Protein AF-0000000077830253 (afdb_homodimer)

Solvent-accessible surface area (backbone atoms only — not comparable to full-atom values): 23205 Å² total; per-residue (Å²): 72,36,28,38,36,60,52,76,59,28,50,54,68,59,52,49,57,60,51,47,71,40,85,58,33,39,70,44,71,63,68,55,67,51,41,52,41,52,95,86,30,36,42,50,48,46,19,74,72,38,35,58,76,27,37,59,54,32,51,53,44,48,49,51,55,37,49,55,59,53,61,50,82,79,90,40,91,35,40,38,28,48,42,51,56,60,48,52,47,64,36,56,50,41,48,35,42,76,70,67,34,33,56,65,64,49,53,48,46,55,46,52,51,50,54,49,44,66,73,75,44,75,69,79,48,43,26,32,39,33,30,51,41,52,42,69,57,18,47,55,43,41,63,70,68,58,50,79,70,55,71,74,64,52,65,66,55,41,42,53,49,39,50,39,48,43,38,33,73,68,66,50,74,78,44,87,68,84,42,56,72,47,80,41,84,35,72,60,55,72,70,58,46,52,51,50,48,63,74,39,43,62,60,60,60,49,55,36,51,48,63,76,72,98,72,34,27,37,35,60,53,75,58,31,50,55,68,59,53,50,56,60,51,46,73,40,84,58,34,40,71,43,73,63,66,57,67,50,41,52,41,52,95,87,31,36,41,50,48,46,18,73,75,38,35,59,76,27,37,58,54,32,50,53,45,49,50,50,55,36,48,53,59,52,61,49,81,77,90,40,93,34,42,38,29,49,43,52,58,61,48,52,47,64,36,56,50,41,49,34,41,74,71,67,34,33,55,66,63,49,53,49,46,54,47,53,51,50,55,49,44,66,72,76,44,76,68,77,48,42,26,33,38,33,30,52,40,52,43,68,56,16,47,55,44,41,64,70,68,58,50,79,69,56,70,76,62,52,65,67,55,42,42,53,50,40,51,37,47,42,37,34,73,69,67,51,76,80,44,88,68,85,42,58,72,48,80,41,84,36,72,61,56,70,70,59,46,54,51,50,49,63,73,41,43,63,61,58,60,49,56,36,51,49,63,75,73,97

Foldseek 3Di:
DEEEDEFAQLCSVVLQVLCVVPVQEAEAEQPQVCCCDPPRHNLLLVCLVQVLVSVLVSLVVSLVSLLVVQQPDDPHPHYYYHHHSVCSLQFRLVLCVVVVRYDVVSNVVSVVVSVCCVVPHPNAHQEYEYAQEDLVLSVVSLVVVCDPSCPSPDSVSRNSSNVSCCVCQPVNPPDHDRYYYHYDHRSDDPVVVSVVCVVCVCVSVVSSPVVVVD/DEEEDEFAQLCSVVLQVLCVVPVLEAEAEQPQVCCCQPPRHNLLLVCLVQVLVSVLVSLVVSLVSLLVVQQPDDPHPHYYYHHHSVCSLQFRLVLCVVVVRYDVVSNVVSVVVSVCCVVPHPNAHQEYEYAQEDLVLSVVSLVVVCDPSCVSPDSVSRNSSNVSCCVCQPVVPPDHDRYYYHYDHRSDDPVVVSVVCVVCVCVSVVSSVVVVVD

Organism: Podarcis muralis (NCBI:txid64176)

pLDDT: mean 94.8, std 9.2, range [32.44, 98.88]

Structure (mmCIF, N/CA/C/O backbone):
data_AF-0000000077830253-model_v1
#
loop_
_entity.id
_entity.type
_entity.pdbx_description
1 polymer 'Thymidine kinase 2, mitochondrial'
#
loop_
_atom_site.group_PDB
_atom_site.id
_atom_site.type_symbol
_atom_site.label_atom_id
_atom_site.label_alt_id
_atom_site.label_comp_id
_atom_site.label_asym_id
_atom_site.label_entity_id
_atom_site.label_seq_id
_atom_site.pdbx_PDB_ins_code
_atom_site.Cartn_x
_atom_site.Cartn_y
_atom_site.Cartn_z
_atom_site.occupancy
_atom_site.B_iso_or_equiv
_atom_site.auth_seq_id
_atom_site.auth_comp_id
_atom_site.auth_asym_id
_atom_site.auth_atom_id
_atom_site.pdbx_PDB_model_num
ATOM 1 N N . LEU A 1 1 ? -16.094 15.266 8.367 1 96.19 1 LEU A N 1
ATOM 2 C CA . LEU A 1 1 ? -14.672 15.141 8.641 1 96.19 1 LEU A CA 1
ATOM 3 C C . LEU A 1 1 ? -13.938 16.438 8.297 1 96.19 1 LEU A C 1
ATOM 5 O O . LEU A 1 1 ? -14.031 16.922 7.168 1 96.19 1 LEU A O 1
ATOM 9 N N . ILE A 1 2 ? -13.266 16.953 9.281 1 97.38 2 ILE A N 1
ATOM 10 C CA . ILE A 1 2 ? -12.43 18.141 9.117 1 97.38 2 ILE A CA 1
ATOM 11 C C . ILE A 1 2 ? -10.953 17.75 9.242 1 97.38 2 ILE A C 1
ATOM 13 O O . ILE A 1 2 ? -10.547 17.172 10.258 1 97.38 2 ILE A O 1
ATOM 17 N N . CYS A 1 3 ? -10.156 18.094 8.25 1 98.25 3 CYS A N 1
ATOM 18 C CA . CYS A 1 3 ? -8.734 17.797 8.328 1 98.25 3 CYS A CA 1
ATOM 19 C C . CYS A 1 3 ? -7.934 19.078 8.578 1 98.25 3 CYS A C 1
ATOM 21 O O . CYS A 1 3 ? -8.094 20.062 7.863 1 98.25 3 CYS A O 1
ATOM 23 N N . ILE A 1 4 ? -7.121 19 9.602 1 98.62 4 ILE A N 1
ATOM 24 C CA . ILE A 1 4 ? -6.223 20.109 9.914 1 98.62 4 ILE A CA 1
ATOM 25 C C . ILE A 1 4 ? -4.898 19.922 9.18 1 98.62 4 ILE A C 1
ATOM 27 O O . ILE A 1 4 ? -4.145 18.984 9.469 1 98.62 4 ILE A O 1
ATOM 31 N N . GLU A 1 5 ? -4.648 20.812 8.266 1 98.75 5 GLU A N 1
ATOM 32 C CA . GLU A 1 5 ? -3.449 20.734 7.434 1 98.75 5 GLU A CA 1
ATOM 33 C C . GLU A 1 5 ? -2.471 21.859 7.781 1 98.75 5 GLU A C 1
ATOM 35 O O . GLU A 1 5 ? -2.877 22.922 8.266 1 98.75 5 GLU A O 1
ATOM 40 N N . GLY A 1 6 ? -1.242 21.609 7.445 1 98.75 6 GLY A N 1
ATOM 41 C CA . GLY A 1 6 ? -0.186 22.578 7.688 1 98.75 6 GLY A CA 1
ATOM 42 C C . GLY A 1 6 ? 1.197 21.953 7.734 1 98.75 6 GLY A C 1
ATOM 43 O O . GLY A 1 6 ? 1.33 20.734 7.828 1 98.75 6 GLY A O 1
ATOM 44 N N . ASN A 1 7 ? 2.197 22.812 7.711 1 98.56 7 ASN A N 1
ATOM 45 C CA . ASN A 1 7 ? 3.598 22.406 7.758 1 98.56 7 ASN A CA 1
ATOM 46 C C . ASN A 1 7 ? 3.934 21.703 9.07 1 98.56 7 ASN A C 1
ATOM 48 O O . ASN A 1 7 ? 3.094 21.625 9.969 1 98.56 7 ASN A O 1
ATOM 52 N N . ILE A 1 8 ? 5.066 21 9.078 1 97.12 8 ILE A N 1
ATOM 53 C CA . ILE A 1 8 ? 5.609 20.453 10.32 1 97.12 8 ILE A CA 1
ATOM 54 C C . ILE A 1 8 ? 5.781 21.578 11.344 1 97.12 8 ILE A C 1
ATOM 56 O O . ILE A 1 8 ? 6.293 22.656 11.023 1 97.12 8 ILE A O 1
ATOM 60 N N . ALA A 1 9 ? 5.277 21.359 12.57 1 96.69 9 ALA A N 1
ATOM 61 C CA . ALA A 1 9 ? 5.375 22.312 13.68 1 96.69 9 ALA A CA 1
ATOM 62 C C . ALA A 1 9 ? 4.531 23.547 13.414 1 96.69 9 ALA A C 1
ATOM 64 O O . ALA A 1 9 ? 4.863 24.641 13.875 1 96.69 9 ALA A O 1
ATOM 65 N N . SER A 1 10 ? 3.439 23.391 12.648 1 97.75 10 SER A N 1
ATOM 66 C CA . SER A 1 10 ? 2.588 24.531 12.344 1 97.75 10 SER A CA 1
ATOM 67 C C . SER A 1 10 ? 1.536 24.75 13.43 1 97.75 10 SER A C 1
ATOM 69 O O . SER A 1 10 ? 0.815 25.75 13.422 1 97.75 10 SER A O 1
ATOM 71 N N . GLY A 1 11 ? 1.385 23.781 14.383 1 96.06 11 GLY A N 1
ATOM 72 C CA . GLY A 1 11 ? 0.441 23.922 15.484 1 96.06 11 GLY A CA 1
ATOM 73 C C . GLY A 1 11 ? -0.815 23.094 15.305 1 96.06 11 GLY A C 1
ATOM 74 O O . GLY A 1 11 ? -1.833 23.359 15.953 1 96.06 11 GLY A O 1
ATOM 75 N N . LYS A 1 12 ? -0.791 22.094 14.43 1 97.69 12 LYS A N 1
ATOM 76 C CA . LYS A 1 12 ? -1.955 21.266 14.133 1 97.69 12 LYS A CA 1
ATOM 77 C C . LYS A 1 12 ? -2.449 20.547 15.391 1 97.69 12 LYS A C 1
ATOM 79 O O . LYS A 1 12 ? -3.646 20.547 15.68 1 97.69 12 LYS A O 1
ATOM 84 N N . THR A 1 13 ? -1.497 19.875 16.141 1 95.31 13 THR A N 1
ATOM 85 C CA . THR A 1 13 ? -1.854 19.141 17.344 1 95.31 13 THR A CA 1
ATOM 86 C C . THR A 1 13 ? -2.486 20.062 18.375 1 95.31 13 THR A C 1
ATOM 88 O O . THR A 1 13 ? -3.451 19.672 19.047 1 95.31 13 THR A O 1
ATOM 91 N N . THR A 1 14 ? -1.955 21.234 18.531 1 95 14 THR A N 1
ATOM 92 C CA . THR A 1 14 ? -2.516 22.234 19.438 1 95 14 THR A CA 1
ATOM 93 C C . THR A 1 14 ? -3.938 22.609 19.031 1 95 14 THR A C 1
ATOM 95 O O . THR A 1 14 ? -4.82 22.734 19.875 1 95 14 THR A O 1
ATOM 98 N N . CYS A 1 15 ? -4.117 22.859 17.734 1 97 15 CYS A N 1
ATOM 99 C CA . CYS A 1 15 ? -5.449 23.141 17.219 1 97 15 CYS A CA 1
ATOM 100 C C . CYS A 1 15 ? -6.418 22.016 17.562 1 97 15 CYS A C 1
ATOM 102 O O . CYS A 1 15 ? -7.512 22.266 18.078 1 97 15 CYS A O 1
ATOM 104 N N . LEU A 1 16 ? -6.039 20.766 17.312 1 97.56 16 LEU A N 1
ATOM 105 C CA . LEU A 1 16 ? -6.871 19.609 17.609 1 97.56 16 LEU A CA 1
ATOM 106 C C . LEU A 1 16 ? -7.184 19.547 19.109 1 97.56 16 LEU A C 1
ATOM 108 O O . LEU A 1 16 ? -8.32 19.25 19.5 1 97.56 16 LEU A O 1
ATOM 112 N N . ASP A 1 17 ? -6.188 19.828 19.953 1 96.06 17 ASP A N 1
ATOM 113 C CA . ASP A 1 17 ? -6.375 19.812 21.406 1 96.06 17 ASP A CA 1
ATOM 114 C C . ASP A 1 17 ? -7.43 20.828 21.828 1 96.06 17 ASP A C 1
ATOM 116 O O . ASP A 1 17 ? -8.219 20.562 22.734 1 96.06 17 ASP A O 1
ATOM 120 N N . TYR A 1 18 ? -7.426 21.953 21.203 1 96.31 18 TYR A N 1
ATOM 121 C CA . TYR A 1 18 ? -8.414 22.969 21.516 1 96.31 18 TYR A CA 1
ATOM 122 C C . TYR A 1 18 ? -9.828 22.469 21.25 1 96.31 18 TYR A C 1
ATOM 124 O O . TYR A 1 18 ? -10.711 22.594 22.094 1 96.31 18 TYR A O 1
ATOM 132 N N . PHE A 1 19 ? -10.055 21.859 20.125 1 95.81 19 PHE A N 1
ATOM 133 C CA . PHE A 1 19 ? -11.398 21.469 19.719 1 95.81 19 PHE A CA 1
ATOM 134 C C . PHE A 1 19 ? -11.82 20.172 20.406 1 95.81 19 PHE A C 1
ATOM 136 O O . PHE A 1 19 ? -13.008 19.875 20.5 1 95.81 19 PHE A O 1
ATOM 143 N N . ALA A 1 20 ? -10.812 19.406 20.875 1 95.56 20 ALA A N 1
ATOM 144 C CA . ALA A 1 20 ? -11.086 18.156 21.578 1 95.56 20 ALA A CA 1
ATOM 145 C C . ALA A 1 20 ? -11.867 18.406 22.859 1 95.56 20 ALA A C 1
ATOM 147 O O . ALA A 1 20 ? -12.469 17.484 23.422 1 95.56 20 ALA A O 1
ATOM 148 N N . LYS A 1 21 ? -11.867 19.641 23.359 1 93.69 21 LYS A N 1
ATOM 149 C CA . LYS A 1 21 ? -12.609 20.016 24.562 1 93.69 21 LYS A CA 1
ATOM 150 C C . LYS A 1 21 ? -14.109 19.938 24.328 1 93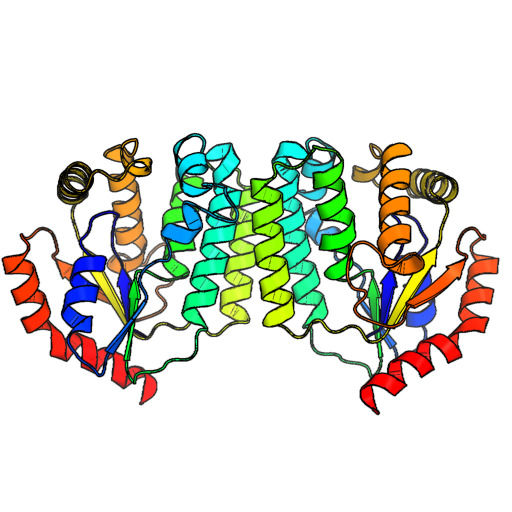.69 21 LYS A C 1
ATOM 152 O O . LYS A 1 21 ? -14.891 19.844 25.281 1 93.69 21 LYS A O 1
ATOM 157 N N . ASN A 1 22 ? -14.5 20.062 23.109 1 90.88 22 ASN A N 1
ATOM 158 C CA . ASN A 1 22 ? -15.898 19.891 22.734 1 90.88 22 ASN A CA 1
ATOM 159 C C . ASN A 1 22 ? -16.266 18.406 22.609 1 90.88 22 ASN A C 1
ATOM 161 O O . ASN A 1 22 ? -15.734 17.703 21.75 1 90.88 22 ASN A O 1
ATOM 165 N N . THR A 1 23 ? -17.156 17.938 23.359 1 89.12 23 THR A N 1
ATOM 166 C CA . THR A 1 23 ? -17.5 16.531 23.5 1 89.12 23 THR A CA 1
ATOM 167 C C . THR A 1 23 ? -18.156 16 22.219 1 89.12 23 THR A C 1
ATOM 169 O O . THR A 1 23 ? -18.266 14.797 22.031 1 89.12 23 THR A O 1
ATOM 172 N N . SER A 1 24 ? -18.578 16.906 21.391 1 91.62 24 SER A N 1
ATOM 173 C CA . SER A 1 24 ? -19.219 16.484 20.141 1 91.62 24 SER A CA 1
ATOM 174 C C . SER A 1 24 ? -18.203 16.312 19.031 1 91.62 24 SER A C 1
ATOM 176 O O . SER A 1 24 ? -18.578 16.031 17.875 1 91.62 24 SER A O 1
ATOM 178 N N . ILE A 1 25 ? -16.953 16.484 19.406 1 95.19 25 ILE A N 1
ATOM 179 C CA . ILE A 1 25 ? -15.891 16.391 18.406 1 95.19 25 ILE A CA 1
ATOM 180 C C . ILE A 1 25 ? -14.906 15.289 18.797 1 95.19 25 ILE A C 1
ATOM 182 O O . ILE A 1 25 ? -14.375 15.281 19.906 1 95.19 25 ILE A O 1
ATOM 186 N N . GLU A 1 26 ? -14.742 14.344 17.938 1 97.12 26 GLU A N 1
ATOM 187 C CA . GLU A 1 26 ? -13.656 13.383 18.109 1 97.12 26 GLU A CA 1
ATOM 188 C C . GLU A 1 26 ? -12.422 13.812 17.328 1 97.12 26 GLU A C 1
ATOM 190 O O . GLU A 1 26 ? -12.531 14.398 16.25 1 97.12 26 GLU A O 1
ATOM 195 N N . VAL A 1 27 ? -11.266 13.531 17.891 1 97.62 27 VAL A N 1
ATOM 196 C CA . VAL A 1 27 ? -10.016 13.961 17.266 1 97.62 27 VAL A CA 1
ATOM 197 C C . VAL A 1 27 ? -9.133 12.742 17 1 97.62 27 VAL A C 1
ATOM 199 O O . VAL A 1 27 ? -9.031 11.844 17.828 1 97.62 27 VAL A O 1
ATOM 202 N N . LEU A 1 28 ? -8.5 12.695 15.836 1 97.75 28 LEU A N 1
ATOM 203 C CA . LEU A 1 28 ? -7.492 11.711 15.477 1 97.75 28 LEU A CA 1
ATOM 204 C C . LEU A 1 28 ? -6.172 12.391 15.117 1 97.75 28 LEU A C 1
ATOM 206 O O . LEU A 1 28 ? -6.066 13.047 14.078 1 97.75 28 LEU A O 1
ATOM 210 N N . THR A 1 29 ? -5.215 12.195 15.953 1 97.06 29 THR A N 1
ATOM 211 C CA . THR A 1 29 ? -3.893 12.719 15.641 1 97.06 29 THR A CA 1
ATOM 212 C C . THR A 1 29 ? -3.164 11.805 14.664 1 97.06 29 THR A C 1
ATOM 214 O O . THR A 1 29 ? -3.516 10.633 14.516 1 97.06 29 THR A O 1
ATOM 217 N N . GLU A 1 30 ? -2.229 12.383 13.977 1 95.81 30 GLU A N 1
ATOM 218 C CA . GLU A 1 30 ? -1.383 11.539 13.133 1 95.81 30 GLU A CA 1
ATOM 219 C C . GLU A 1 30 ? -0.718 10.438 13.945 1 95.81 30 GLU A C 1
ATOM 221 O O . GLU A 1 30 ? -0.227 10.68 15.055 1 95.81 30 GLU A O 1
ATOM 226 N N . PRO A 1 31 ? -0.723 9.266 13.469 1 96.31 31 PRO A N 1
ATOM 227 C CA . PRO A 1 31 ? -0.13 8.156 14.227 1 96.31 31 PRO A CA 1
ATOM 228 C C . PRO A 1 31 ? 1.388 8.086 14.07 1 96.31 31 PRO A C 1
ATOM 230 O O . PRO A 1 31 ? 1.923 7.055 13.664 1 96.31 31 PRO A O 1
ATOM 233 N N . VAL A 1 32 ? 2.117 9.086 14.461 1 95 32 VAL A N 1
ATOM 234 C CA . VAL A 1 32 ? 3.562 9.211 14.305 1 95 32 VAL A CA 1
ATOM 235 C C . VAL A 1 32 ? 4.262 8.102 15.078 1 95 32 VAL A C 1
ATOM 237 O O . VAL A 1 32 ? 5.297 7.586 14.648 1 95 32 VAL A O 1
ATOM 240 N N . SER A 1 33 ? 3.688 7.742 16.203 1 96.19 33 SER A N 1
ATOM 241 C CA . SER A 1 33 ? 4.273 6.672 17.016 1 96.19 33 SER A CA 1
ATOM 242 C C . SER A 1 33 ? 4.406 5.387 16.203 1 96.19 33 SER A C 1
ATOM 244 O O . SER A 1 33 ? 5.371 4.641 16.375 1 96.19 33 SER A O 1
ATOM 246 N N . LYS A 1 34 ? 3.488 5.109 15.312 1 98 34 LYS A N 1
ATOM 247 C CA . LYS A 1 34 ? 3.568 3.934 14.445 1 98 34 LYS A CA 1
ATOM 248 C C . LYS A 1 34 ? 4.73 4.051 13.469 1 98 34 LYS A C 1
ATOM 250 O O . LYS A 1 34 ? 5.379 3.053 13.148 1 98 34 LYS A O 1
ATOM 255 N N . TRP A 1 35 ? 5 5.25 13 1 98.19 35 TRP A N 1
ATOM 256 C CA . TRP A 1 35 ? 6.059 5.48 12.023 1 98.19 35 TRP A CA 1
ATOM 257 C C . TRP A 1 35 ? 7.434 5.395 12.68 1 98.19 35 TRP A C 1
ATOM 259 O O . TRP A 1 35 ? 8.43 5.094 12.023 1 98.19 35 TRP A O 1
ATOM 269 N N . ARG A 1 36 ? 7.434 5.68 13.961 1 97.38 36 ARG A N 1
ATOM 270 C CA . ARG A 1 36 ? 8.688 5.641 14.719 1 97.38 36 ARG A CA 1
ATOM 271 C C . ARG A 1 36 ? 9 4.223 15.18 1 97.38 36 ARG A C 1
ATOM 273 O O . ARG A 1 36 ? 10.148 3.916 15.516 1 97.38 36 ARG A O 1
ATOM 280 N N . ASN A 1 37 ? 7.918 3.459 15.273 1 98.31 37 ASN A N 1
ATOM 281 C CA . ASN A 1 37 ? 8.094 2.082 15.727 1 98.31 37 ASN A CA 1
ATOM 282 C C . ASN A 1 37 ? 7.047 1.155 15.117 1 98.31 37 ASN A C 1
ATOM 284 O O . ASN A 1 37 ? 5.984 0.939 15.711 1 98.31 37 ASN A O 1
ATOM 288 N N . VAL A 1 38 ? 7.355 0.534 14.086 1 98.31 38 VAL A N 1
ATOM 289 C CA . VAL A 1 38 ? 6.527 -0.532 13.523 1 98.31 38 VAL A CA 1
ATOM 290 C C . VAL A 1 38 ? 7.227 -1.877 13.711 1 98.31 38 VAL A C 1
ATOM 292 O O . VAL A 1 38 ? 8.148 -2.213 12.961 1 98.31 38 VAL A O 1
ATOM 295 N N . ARG A 1 39 ? 6.781 -2.609 14.727 1 97.56 39 ARG A N 1
ATOM 296 C CA . ARG A 1 39 ? 7.34 -3.902 15.109 1 97.56 39 ARG A CA 1
ATOM 297 C C . ARG A 1 39 ? 8.844 -3.805 15.328 1 97.56 39 ARG A C 1
ATOM 299 O O . ARG A 1 39 ? 9.609 -4.613 14.805 1 97.56 39 ARG A O 1
ATOM 306 N N . GLY A 1 40 ? 9.234 -2.693 16 1 97.94 40 GLY A N 1
ATOM 307 C CA . GLY A 1 40 ? 10.617 -2.543 16.422 1 97.94 40 GLY A CA 1
ATOM 308 C C . GLY A 1 40 ? 11.445 -1.714 15.445 1 97.94 40 GLY A C 1
ATOM 309 O O . GLY A 1 40 ? 12.625 -1.46 15.695 1 97.94 40 GLY A O 1
ATOM 310 N N . HIS A 1 41 ? 10.844 -1.213 14.352 1 98.44 41 HIS A N 1
ATOM 311 C CA . HIS A 1 41 ? 11.578 -0.453 13.352 1 98.44 41 HIS A CA 1
ATOM 312 C C . HIS A 1 41 ? 11.086 0.988 13.281 1 98.44 41 HIS A C 1
ATOM 314 O O . HIS A 1 41 ? 9.906 1.258 13.516 1 98.44 41 HIS A O 1
ATOM 320 N N . ASN A 1 42 ? 11.984 1.91 12.961 1 98.25 42 ASN A N 1
ATOM 321 C CA . ASN A 1 42 ? 11.688 3.336 12.875 1 98.25 42 ASN A CA 1
ATOM 322 C C . ASN A 1 42 ? 11.82 3.85 11.445 1 98.25 42 ASN A C 1
ATOM 324 O O . ASN A 1 42 ? 12.773 4.555 11.117 1 98.25 42 ASN A O 1
ATOM 328 N N . PRO A 1 43 ? 10.828 3.553 10.609 1 98.44 43 PRO A N 1
ATOM 329 C CA . PRO A 1 43 ? 10.922 3.971 9.211 1 98.44 43 PRO A CA 1
ATOM 330 C C . PRO A 1 43 ? 11.031 5.484 9.055 1 98.44 43 PRO A C 1
ATOM 332 O O . PRO A 1 43 ? 11.625 5.969 8.086 1 98.44 43 PRO A O 1
ATOM 335 N N . LEU A 1 44 ? 10.406 6.238 9.977 1 98.06 44 LEU A N 1
ATOM 336 C CA . LEU A 1 44 ? 10.523 7.691 9.93 1 98.06 44 LEU A CA 1
ATOM 337 C C . LEU A 1 44 ? 11.984 8.125 10.055 1 98.06 44 LEU A C 1
ATOM 339 O O . LEU A 1 44 ? 12.477 8.906 9.242 1 98.06 44 LEU A O 1
ATOM 343 N N . GLY A 1 45 ? 12.641 7.59 11.055 1 97.06 45 GLY A N 1
ATOM 344 C CA . GLY A 1 45 ? 14.055 7.875 11.227 1 97.06 45 GLY A CA 1
ATOM 345 C C . GLY A 1 45 ? 14.891 7.461 10.023 1 97.06 45 GLY A C 1
ATOM 346 O O . GLY A 1 45 ? 15.773 8.203 9.594 1 97.06 45 GLY A O 1
ATOM 347 N N . LEU A 1 46 ? 14.633 6.277 9.469 1 97.75 46 LEU A N 1
ATOM 348 C CA . LEU A 1 46 ? 15.359 5.777 8.305 1 97.75 46 LEU A CA 1
ATOM 349 C C . LEU A 1 46 ? 15.188 6.719 7.117 1 97.75 46 LEU A C 1
ATOM 351 O O . LEU A 1 46 ? 16.156 7.012 6.41 1 97.75 46 LEU A O 1
ATOM 355 N N . MET A 1 47 ? 14.016 7.207 6.938 1 97.62 47 MET A N 1
ATOM 356 C CA . MET A 1 47 ? 13.742 8.102 5.82 1 97.62 47 MET A CA 1
ATOM 357 C C . MET A 1 47 ? 14.555 9.391 5.938 1 97.62 47 MET A C 1
ATOM 359 O O . MET A 1 47 ? 15.164 9.836 4.965 1 97.62 47 MET A O 1
ATOM 363 N N . TYR A 1 48 ? 14.523 9.977 7.129 1 94.44 48 TYR A N 1
ATOM 364 C CA . TYR A 1 48 ? 15.258 11.227 7.293 1 94.44 48 TYR A CA 1
ATOM 365 C C . TYR A 1 48 ? 16.766 11.008 7.121 1 94.44 48 TYR A C 1
ATOM 367 O O . TYR A 1 48 ? 17.484 11.906 6.684 1 94.44 48 TYR A O 1
ATOM 375 N N . GLN A 1 49 ? 17.219 9.82 7.379 1 94.69 49 GLN A N 1
ATOM 376 C CA . GLN A 1 49 ? 18.625 9.484 7.215 1 94.69 49 GLN A CA 1
ATOM 377 C C . GLN A 1 49 ? 18.969 9.234 5.75 1 94.69 49 GLN A C 1
ATOM 379 O O . GLN A 1 49 ? 20.031 9.625 5.281 1 94.69 49 GLN A O 1
ATOM 384 N N . ASP A 1 50 ? 18.125 8.539 5.066 1 96.44 50 ASP A N 1
ATOM 385 C CA . ASP A 1 50 ? 18.297 8.195 3.662 1 96.44 50 ASP A CA 1
ATOM 386 C C . ASP A 1 50 ? 16.969 8.109 2.934 1 96.44 50 ASP A C 1
ATOM 388 O O . ASP A 1 50 ? 16.438 7.016 2.709 1 96.44 50 ASP A O 1
ATOM 392 N N . ALA A 1 51 ? 16.531 9.258 2.482 1 96.5 51 ALA A N 1
ATOM 393 C CA . ALA A 1 51 ? 15.211 9.359 1.861 1 96.5 51 ALA A CA 1
ATOM 394 C C . ALA A 1 51 ? 15.156 8.57 0.554 1 96.5 51 ALA A C 1
ATOM 396 O O . ALA A 1 51 ? 14.125 7.992 0.211 1 96.5 51 ALA A O 1
ATOM 397 N N . SER A 1 52 ? 16.234 8.516 -0.161 1 97 52 SER A N 1
ATOM 398 C CA . SER A 1 52 ? 16.266 7.855 -1.462 1 97 52 SER A CA 1
ATOM 399 C C . SER A 1 52 ? 15.984 6.363 -1.331 1 97 52 SER A C 1
ATOM 401 O O . SER A 1 52 ? 15.328 5.77 -2.189 1 97 52 SER A O 1
ATOM 403 N N . ARG A 1 53 ? 16.484 5.859 -0.259 1 97.69 53 ARG A N 1
ATOM 404 C CA . ARG A 1 53 ? 16.281 4.43 -0.062 1 97.69 53 ARG A CA 1
ATOM 405 C C . ARG A 1 53 ? 14.961 4.156 0.672 1 97.69 53 ARG A C 1
ATOM 407 O O . ARG A 1 53 ? 14.219 3.25 0.304 1 97.69 53 ARG A O 1
ATOM 414 N N . TRP A 1 54 ? 14.633 4.938 1.703 1 98.38 54 TRP A N 1
ATOM 415 C CA . TRP A 1 54 ? 13.609 4.527 2.662 1 98.38 54 TRP A CA 1
ATOM 416 C C . TRP A 1 54 ? 12.328 5.32 2.457 1 98.38 54 TRP A C 1
ATOM 418 O O . TRP A 1 54 ? 11.32 5.066 3.129 1 98.38 54 TRP A O 1
ATOM 428 N N . GLY A 1 55 ? 12.359 6.266 1.5 1 98.62 55 GLY A N 1
ATOM 429 C CA . GLY A 1 55 ? 11.164 7.055 1.237 1 98.62 55 GLY A CA 1
ATOM 430 C C . GLY A 1 55 ? 9.953 6.207 0.903 1 98.62 55 GLY A C 1
ATOM 431 O O . GLY A 1 55 ? 8.867 6.422 1.454 1 98.62 55 GLY A O 1
ATOM 432 N N . ILE A 1 56 ? 10.164 5.227 0.043 1 98.88 56 ILE A N 1
ATOM 433 C CA . ILE A 1 56 ? 9.047 4.391 -0.383 1 98.88 56 ILE A CA 1
ATOM 434 C C . ILE A 1 56 ? 8.547 3.557 0.795 1 98.88 56 ILE A C 1
ATOM 436 O O . ILE A 1 56 ? 7.34 3.348 0.95 1 98.88 56 ILE A 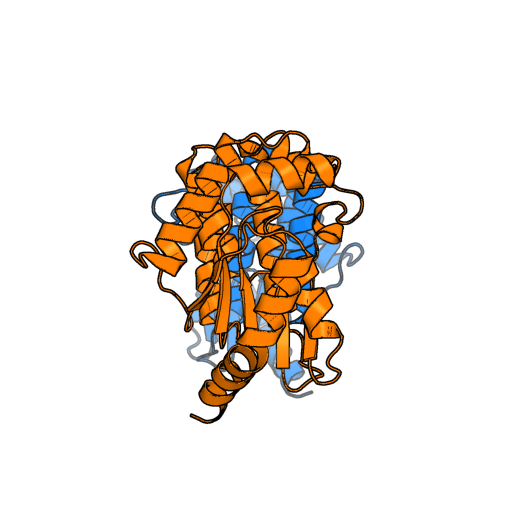O 1
ATOM 440 N N . THR A 1 57 ? 9.43 3.086 1.646 1 98.88 57 THR A N 1
ATOM 441 C CA . THR A 1 57 ? 9.055 2.275 2.801 1 98.88 57 THR A CA 1
ATOM 442 C C . THR A 1 57 ? 8.18 3.076 3.76 1 98.88 57 THR A C 1
ATOM 444 O O . THR A 1 57 ? 7.078 2.641 4.113 1 98.88 57 THR A O 1
ATOM 447 N N . LEU A 1 58 ? 8.633 4.254 4.098 1 98.88 58 LEU A N 1
ATOM 448 C CA . LEU A 1 58 ? 7.871 5.082 5.023 1 98.88 58 LEU A CA 1
ATOM 449 C C . LEU A 1 58 ? 6.555 5.527 4.395 1 98.88 58 LEU A C 1
ATOM 451 O O . LEU A 1 58 ? 5.492 5.402 5.012 1 98.88 58 LEU A O 1
ATOM 455 N N . GLN A 1 59 ? 6.629 6.039 3.162 1 98.88 59 GLN A N 1
ATOM 456 C CA . GLN A 1 59 ? 5.445 6.645 2.561 1 98.88 59 GLN A CA 1
ATOM 457 C C . GLN A 1 59 ? 4.379 5.594 2.273 1 98.88 59 GLN A C 1
ATOM 459 O O . GLN A 1 59 ? 3.182 5.879 2.354 1 98.88 59 GLN A O 1
ATOM 464 N N . THR A 1 60 ? 4.805 4.355 1.958 1 98.88 60 THR A N 1
ATOM 465 C CA . THR A 1 60 ? 3.857 3.248 1.867 1 98.88 60 THR A CA 1
ATOM 466 C C . THR A 1 60 ? 3.145 3.035 3.199 1 98.88 60 THR A C 1
ATOM 468 O O . THR A 1 60 ? 1.919 2.906 3.24 1 98.88 60 THR A O 1
ATOM 471 N N . TYR A 1 61 ? 3.844 3.057 4.27 1 98.88 61 TYR A N 1
ATOM 472 C CA . TYR A 1 61 ? 3.277 2.834 5.598 1 98.88 61 TYR A CA 1
ATOM 473 C C . TYR A 1 61 ? 2.42 4.016 6.027 1 98.88 61 TYR A C 1
ATOM 475 O O . TYR A 1 61 ? 1.373 3.836 6.652 1 98.88 61 TYR A O 1
ATOM 483 N N . VAL A 1 62 ? 2.836 5.227 5.68 1 98.81 62 VAL A N 1
ATOM 484 C CA . VAL A 1 62 ? 2.049 6.422 5.965 1 98.81 62 VAL A CA 1
ATOM 485 C C . VAL A 1 62 ? 0.704 6.34 5.246 1 98.81 62 VAL A C 1
ATOM 487 O O . VAL A 1 62 ? -0.341 6.625 5.836 1 98.81 62 VAL A O 1
ATOM 490 N N . GLN A 1 63 ? 0.784 5.945 4.012 1 98.69 63 GLN A N 1
ATOM 491 C CA . GLN A 1 63 ? -0.449 5.824 3.242 1 98.69 63 GLN A CA 1
ATOM 492 C C . GLN A 1 63 ? -1.404 4.824 3.889 1 98.69 63 GLN A C 1
ATOM 494 O O . GLN A 1 63 ? -2.604 5.09 4.008 1 98.69 63 GLN A O 1
ATOM 499 N N . LEU A 1 64 ? -0.887 3.713 4.363 1 98.81 64 LEU A N 1
ATOM 500 C CA . LEU A 1 64 ? -1.696 2.701 5.031 1 98.81 64 LEU A CA 1
ATOM 501 C C . LEU A 1 64 ? -2.324 3.26 6.305 1 98.81 64 LEU A C 1
ATOM 503 O O . LEU A 1 64 ? -3.529 3.119 6.52 1 98.81 64 LEU A O 1
ATOM 507 N N . THR A 1 65 ? -1.557 3.881 7.152 1 98.75 65 THR A N 1
ATOM 508 C CA . THR A 1 65 ? -2.029 4.309 8.469 1 98.75 65 THR A CA 1
ATOM 509 C C . THR A 1 65 ? -3.008 5.473 8.336 1 98.75 65 THR A C 1
ATOM 511 O O . THR A 1 65 ? -3.953 5.586 9.117 1 98.75 65 THR A O 1
ATOM 514 N N . MET A 1 66 ? -2.779 6.344 7.305 1 98.56 66 MET A N 1
ATOM 515 C CA . MET A 1 66 ? -3.734 7.422 7.07 1 98.56 66 MET A CA 1
ATOM 516 C C . MET A 1 66 ? -5.047 6.875 6.52 1 98.56 66 MET A C 1
ATOM 518 O O . MET A 1 66 ? -6.125 7.352 6.887 1 98.56 66 MET A O 1
ATOM 522 N N . LEU A 1 67 ? -4.953 5.902 5.594 1 98.75 67 LEU A N 1
ATOM 523 C CA . LEU A 1 67 ? -6.156 5.234 5.113 1 98.75 67 LEU A CA 1
ATOM 524 C C . LEU A 1 67 ? -6.945 4.633 6.273 1 98.75 67 LEU A C 1
ATOM 526 O O . LEU A 1 67 ? -8.156 4.824 6.367 1 98.75 67 LEU A O 1
ATOM 530 N N . ASP A 1 68 ? -6.238 3.975 7.133 1 98.06 68 ASP A N 1
ATOM 531 C CA . ASP A 1 68 ? -6.863 3.34 8.289 1 98.06 68 ASP A CA 1
ATOM 532 C C . ASP A 1 68 ? -7.586 4.367 9.156 1 98.06 68 ASP A C 1
ATOM 534 O O . ASP A 1 68 ? -8.68 4.098 9.664 1 98.06 68 ASP A O 1
ATOM 538 N N . GLN A 1 69 ? -7.043 5.543 9.352 1 97.75 69 GLN A N 1
ATOM 539 C CA . GLN A 1 69 ? -7.676 6.617 10.109 1 97.75 69 GLN A CA 1
ATOM 540 C C . GLN A 1 69 ? -8.953 7.102 9.422 1 97.75 69 GLN A C 1
ATOM 542 O O . GLN A 1 69 ? -9.969 7.32 10.078 1 97.75 69 GLN A O 1
ATOM 547 N N . HIS A 1 70 ? -8.875 7.223 8.156 1 98 70 HIS A N 1
ATOM 548 C CA . HIS A 1 70 ? -9.992 7.758 7.395 1 98 70 HIS A CA 1
ATOM 549 C C . HIS A 1 70 ? -11.211 6.84 7.488 1 98 70 HIS A C 1
ATOM 551 O O . HIS A 1 70 ? -12.352 7.312 7.488 1 98 70 HIS A O 1
ATOM 557 N N . ILE A 1 71 ? -10.977 5.562 7.551 1 96.94 71 ILE A N 1
ATOM 558 C CA . ILE A 1 71 ? -12.109 4.664 7.367 1 96.94 71 ILE A CA 1
ATOM 559 C C . ILE A 1 71 ? -12.602 4.176 8.727 1 96.94 71 ILE A C 1
ATOM 561 O O . ILE A 1 71 ? -13.57 3.412 8.805 1 96.94 71 ILE A O 1
ATOM 565 N N . LYS A 1 72 ? -11.945 4.602 9.82 1 95.88 72 LYS A N 1
ATOM 566 C CA . LYS A 1 72 ? -12.461 4.289 11.148 1 95.88 72 LYS A CA 1
ATOM 567 C C . LYS A 1 72 ? -13.906 4.758 11.297 1 95.88 72 LYS A C 1
ATOM 569 O O . LYS A 1 72 ? -14.266 5.84 10.828 1 95.88 72 LYS A O 1
ATOM 574 N N . PRO A 1 73 ? -14.719 3.934 11.914 1 95.44 73 PRO A N 1
ATOM 575 C CA . PRO A 1 73 ? -16.078 4.418 12.188 1 95.44 73 PRO A CA 1
ATOM 576 C C . PRO A 1 73 ? -16.078 5.66 13.078 1 95.44 73 PRO A C 1
ATOM 578 O O . PRO A 1 73 ? -15.305 5.746 14.031 1 95.44 73 PRO A O 1
ATOM 581 N N . MET A 1 74 ? -16.891 6.594 12.727 1 94.12 74 MET A N 1
ATOM 582 C CA . MET A 1 74 ? -17 7.805 13.531 1 94.12 74 MET A CA 1
ATOM 583 C C . MET A 1 74 ? -17.812 7.547 14.797 1 94.12 74 MET A C 1
ATOM 585 O O . MET A 1 74 ? -18.844 6.867 14.75 1 94.12 74 MET A O 1
ATOM 589 N N . ILE A 1 75 ? -17.328 8.078 15.875 1 94.38 75 ILE A N 1
ATOM 590 C CA . ILE A 1 75 ? -18.016 7.867 17.141 1 94.38 75 ILE A CA 1
ATOM 591 C C . ILE A 1 75 ? -18.656 9.18 17.594 1 94.38 75 ILE A C 1
ATOM 593 O O . ILE A 1 75 ? -19.328 9.219 18.625 1 94.38 75 ILE A O 1
ATOM 597 N N . SER A 1 76 ? -18.422 10.305 16.953 1 93.94 76 SER A N 1
ATOM 598 C CA . SER A 1 76 ? -19 11.625 17.188 1 93.94 76 SER A CA 1
ATOM 599 C C . SER A 1 76 ? -19.516 12.234 15.891 1 93.94 76 SER A C 1
ATOM 601 O O . SER A 1 76 ? -19.141 11.797 14.797 1 93.94 76 SER A O 1
ATOM 603 N N . PRO A 1 77 ? -20.422 13.188 16.016 1 91.81 77 PRO A N 1
ATOM 604 C CA . PRO A 1 77 ? -20.969 13.805 14.805 1 91.81 77 PRO A CA 1
ATOM 605 C C . PRO A 1 77 ? -19.891 14.484 13.953 1 91.81 77 PRO A C 1
ATOM 607 O O . PRO A 1 77 ? -20.031 14.562 12.727 1 91.81 77 PRO A O 1
ATOM 610 N N . ILE A 1 78 ? -18.875 15 14.641 1 94.75 78 ILE A N 1
ATOM 611 C CA . ILE A 1 78 ? -17.781 15.664 13.93 1 94.75 78 ILE A CA 1
ATOM 612 C C . ILE A 1 78 ? -16.469 14.984 14.273 1 94.75 78 ILE A C 1
ATOM 614 O O . ILE A 1 78 ? -16.203 14.664 15.438 1 94.75 78 ILE A O 1
ATOM 618 N N . ARG A 1 79 ? -15.734 14.758 13.266 1 96.88 79 ARG A N 1
ATOM 619 C CA . ARG A 1 79 ? -14.367 14.273 13.43 1 96.88 79 ARG A CA 1
ATOM 620 C C . ARG A 1 79 ? -13.352 15.273 12.875 1 96.88 79 ARG A C 1
ATOM 622 O O . ARG A 1 79 ? -13.539 15.805 11.781 1 96.88 79 ARG A O 1
ATOM 629 N N . MET A 1 80 ? -12.336 15.516 13.68 1 97.88 80 MET A N 1
ATOM 630 C CA . MET A 1 80 ? -11.18 16.281 13.227 1 97.88 80 MET A CA 1
ATOM 631 C C . MET A 1 80 ? -9.93 15.406 13.188 1 97.88 80 MET A C 1
ATOM 633 O O . MET A 1 80 ? -9.648 14.68 14.141 1 97.88 80 MET A O 1
ATOM 637 N N . MET A 1 81 ? -9.227 15.477 12.07 1 98.31 81 MET A N 1
ATOM 638 C CA . MET A 1 81 ? -8.047 14.648 11.875 1 98.31 81 MET A CA 1
ATOM 639 C C . MET A 1 81 ? -6.824 15.508 11.562 1 98.31 81 MET A C 1
ATOM 641 O O . MET A 1 81 ? -6.922 16.484 10.828 1 98.31 81 MET A O 1
ATOM 645 N N . GLU A 1 82 ? -5.723 15.078 12.188 1 98.5 82 GLU A N 1
ATOM 646 C CA . GLU A 1 82 ? -4.457 15.695 11.812 1 98.5 82 GLU A CA 1
ATOM 647 C C . GLU A 1 82 ? -3.99 15.211 10.438 1 98.5 82 GLU A C 1
ATOM 649 O O . GLU A 1 82 ? -3.613 14.047 10.281 1 98.5 82 GLU A O 1
ATOM 654 N N . ARG A 1 83 ? -3.982 16.062 9.508 1 98.38 83 ARG A N 1
ATOM 655 C CA . ARG A 1 83 ? -3.664 15.773 8.117 1 98.38 83 ARG A CA 1
ATOM 656 C C . ARG A 1 83 ? -4.578 14.695 7.555 1 98.38 83 ARG A C 1
ATOM 658 O O . ARG A 1 83 ? -5.547 14.289 8.203 1 98.38 83 ARG A O 1
ATOM 665 N N . SER A 1 84 ? -4.441 14.445 6.289 1 98.19 84 SER A N 1
ATOM 666 C CA . SER A 1 84 ? -5.227 13.461 5.547 1 98.19 84 SER A CA 1
ATOM 667 C C . SER A 1 84 ? -4.344 12.648 4.609 1 98.19 84 SER A C 1
ATOM 669 O O . SER A 1 84 ? -3.145 12.906 4.492 1 98.19 84 SER A O 1
ATOM 671 N N . ILE A 1 85 ? -4.945 11.672 3.992 1 98.38 85 ILE A N 1
ATOM 672 C CA . ILE A 1 85 ? -4.227 10.867 3.01 1 98.38 85 ILE A CA 1
ATOM 673 C C . ILE A 1 85 ? -3.82 11.734 1.824 1 98.38 85 ILE A C 1
ATOM 675 O O . ILE A 1 85 ? -2.885 11.398 1.093 1 98.38 85 ILE A O 1
ATOM 679 N N . HIS A 1 86 ? -4.453 12.898 1.593 1 98.31 86 HIS A N 1
ATOM 680 C CA . HIS A 1 86 ? -4.152 13.789 0.48 1 98.31 86 HIS A CA 1
ATOM 681 C C . HIS A 1 86 ? -2.805 14.477 0.673 1 98.31 86 HIS A C 1
ATOM 683 O O . HIS A 1 86 ? -1.987 14.516 -0.249 1 98.31 86 HIS A O 1
ATOM 689 N N . SER A 1 87 ? -2.572 14.961 1.854 1 98.31 87 SER A N 1
ATOM 690 C CA . SER A 1 87 ? -1.285 15.609 2.072 1 98.31 87 SER A CA 1
ATOM 691 C C . SER A 1 87 ? -0.148 14.594 2.096 1 98.31 87 SER A C 1
ATOM 693 O O . SER A 1 87 ? 0.975 14.898 1.689 1 98.31 87 SER A O 1
ATOM 695 N N . ALA A 1 88 ? -0.455 13.344 2.537 1 98.38 88 ALA A N 1
ATOM 696 C CA . ALA A 1 88 ? 0.56 12.297 2.432 1 98.38 88 ALA A CA 1
ATOM 697 C C . ALA A 1 88 ? 1.074 12.18 1 1 98.38 88 ALA A C 1
ATOM 699 O O . ALA A 1 88 ? 2.279 12.047 0.775 1 98.38 88 ALA A O 1
ATOM 700 N N . LYS A 1 89 ? 0.199 12.305 0.069 1 98.69 89 LYS A N 1
ATOM 701 C CA . LYS A 1 89 ? 0.569 12.18 -1.338 1 98.69 89 LYS A CA 1
ATOM 702 C C . LYS A 1 89 ? 1.021 13.523 -1.907 1 98.69 89 LYS A C 1
ATOM 704 O O . LYS A 1 89 ? 2.127 13.633 -2.441 1 98.69 89 LYS A O 1
ATOM 709 N N . TYR A 1 90 ? 0.251 14.578 -1.739 1 98.5 90 TYR A N 1
ATOM 710 C CA . TYR A 1 90 ? 0.424 15.836 -2.467 1 98.5 90 TYR A CA 1
ATOM 711 C C . TYR A 1 90 ? 1.533 16.672 -1.847 1 98.5 90 TYR A C 1
ATOM 713 O O . TYR A 1 90 ? 2.039 17.609 -2.477 1 98.5 90 TYR A O 1
ATOM 721 N N . ILE A 1 91 ? 1.87 16.359 -0.64 1 98.62 91 ILE A N 1
ATOM 722 C CA . ILE A 1 91 ? 2.91 17.125 0.029 1 98.62 91 ILE A CA 1
ATOM 723 C C . ILE A 1 91 ? 4.16 16.266 0.201 1 98.62 91 ILE A C 1
ATOM 725 O O . ILE A 1 91 ? 5.184 16.516 -0.442 1 98.62 91 ILE A O 1
ATOM 729 N N . PHE A 1 92 ? 4.07 15.188 0.908 1 98.75 92 PHE A N 1
ATOM 730 C CA . PHE A 1 92 ? 5.262 14.492 1.385 1 98.75 92 PHE A CA 1
ATOM 731 C C . PHE A 1 92 ? 5.836 13.594 0.297 1 98.75 92 PHE A C 1
ATOM 733 O O . PHE A 1 92 ? 7.043 13.602 0.052 1 98.75 92 PHE A O 1
ATOM 740 N N . VAL A 1 93 ? 5.016 12.812 -0.372 1 98.81 93 VAL A N 1
ATOM 741 C CA . VAL A 1 93 ? 5.496 12.023 -1.501 1 98.81 93 VAL A CA 1
ATOM 742 C C . VAL A 1 93 ? 5.98 12.953 -2.611 1 98.81 93 VAL A C 1
ATOM 744 O O . VAL A 1 93 ? 7.055 12.742 -3.184 1 98.81 93 VAL A O 1
ATOM 747 N N . GLU A 1 94 ? 5.184 14.008 -2.852 1 98.62 94 GLU A N 1
ATOM 748 C CA . GLU A 1 94 ? 5.539 14.961 -3.9 1 98.62 94 GLU A CA 1
ATOM 749 C C . GLU A 1 94 ? 6.871 15.648 -3.6 1 98.62 94 GLU A C 1
ATOM 751 O O . GLU A 1 94 ? 7.695 15.836 -4.496 1 98.62 94 GLU A O 1
ATOM 756 N N . ASN A 1 95 ? 7.07 15.992 -2.398 1 98.56 95 ASN A N 1
ATOM 757 C CA . ASN A 1 95 ? 8.32 16.641 -2.02 1 98.56 95 ASN A CA 1
ATOM 758 C C . ASN A 1 95 ? 9.523 15.727 -2.254 1 98.56 95 ASN A C 1
ATOM 760 O O . ASN A 1 95 ? 10.57 16.172 -2.725 1 98.56 95 ASN A O 1
ATOM 764 N N . LEU A 1 96 ? 9.391 14.461 -1.871 1 98.62 96 LEU A N 1
ATOM 765 C CA . LEU A 1 96 ? 10.461 13.492 -2.109 1 98.62 96 LEU A CA 1
ATOM 766 C C . LEU A 1 96 ? 10.781 13.398 -3.596 1 98.62 96 LEU A C 1
ATOM 768 O O . LEU A 1 96 ? 11.953 13.383 -3.982 1 98.62 96 LEU A O 1
ATOM 772 N N . TYR A 1 97 ? 9.758 13.398 -4.402 1 98.62 97 TYR A N 1
ATOM 773 C CA . TYR A 1 97 ? 9.938 13.25 -5.84 1 98.62 97 TYR A CA 1
ATOM 774 C C . TYR A 1 97 ? 10.562 14.492 -6.449 1 98.62 97 TYR A C 1
ATOM 776 O O . TYR A 1 97 ? 11.57 14.414 -7.152 1 98.62 97 TYR A O 1
ATOM 784 N N . ARG A 1 98 ? 10.062 15.641 -6.125 1 97.5 98 ARG A N 1
ATOM 785 C CA . ARG A 1 98 ? 10.508 16.906 -6.711 1 97.5 98 ARG A CA 1
ATOM 786 C C . ARG A 1 98 ? 11.93 17.234 -6.27 1 97.5 98 ARG A C 1
ATOM 788 O O . ARG A 1 98 ? 12.672 17.891 -7.004 1 97.5 98 ARG A O 1
ATOM 795 N N . SER A 1 99 ? 12.289 16.812 -5.129 1 97.19 99 SER A N 1
ATOM 796 C CA . SER A 1 99 ? 13.625 17.094 -4.609 1 97.19 99 SER A CA 1
ATOM 797 C C . SER A 1 99 ? 14.656 16.125 -5.16 1 97.19 99 SER A C 1
ATOM 799 O O . SER A 1 99 ? 15.836 16.203 -4.824 1 97.19 99 SER A O 1
ATOM 801 N N . GLY A 1 100 ? 14.195 15.102 -5.914 1 97.44 100 GLY A N 1
ATOM 802 C CA . GLY A 1 100 ? 15.102 14.133 -6.516 1 97.44 100 GLY A CA 1
ATOM 803 C C . GLY A 1 100 ? 15.492 13.008 -5.574 1 97.44 100 GLY A C 1
ATOM 804 O O . GLY A 1 100 ? 16.391 12.219 -5.875 1 97.44 100 GLY A O 1
ATOM 805 N N . ARG A 1 101 ? 14.805 12.938 -4.484 1 97.62 101 ARG A N 1
ATOM 806 C CA . ARG A 1 101 ? 15.18 11.969 -3.461 1 97.62 101 ARG A CA 1
ATOM 807 C C . ARG A 1 101 ? 14.328 10.703 -3.566 1 97.62 101 ARG A C 1
ATOM 809 O O . ARG A 1 101 ? 14.477 9.789 -2.758 1 97.62 101 ARG A O 1
ATOM 816 N N . MET A 1 102 ? 13.461 10.648 -4.492 1 98.56 102 MET A N 1
ATOM 817 C CA . MET A 1 102 ? 12.648 9.461 -4.738 1 98.56 102 MET A CA 1
ATOM 818 C C . MET A 1 102 ? 12.703 9.055 -6.211 1 98.56 102 MET A C 1
ATOM 820 O O . MET A 1 102 ? 12.336 9.844 -7.086 1 98.56 102 MET A O 1
ATOM 824 N N . PRO A 1 103 ? 13.172 7.855 -6.422 1 98.31 103 PRO A N 1
ATOM 825 C CA . PRO A 1 103 ? 13.117 7.371 -7.801 1 98.31 103 PRO A CA 1
ATOM 826 C C . PRO A 1 103 ? 11.711 7.43 -8.398 1 98.31 103 PRO A C 1
ATOM 828 O O . PRO A 1 103 ? 10.734 7.176 -7.691 1 98.31 103 PRO A O 1
ATOM 831 N N . GLU A 1 104 ? 11.609 7.715 -9.648 1 98.5 104 GLU A N 1
ATOM 832 C CA . GLU A 1 104 ? 10.328 7.922 -10.305 1 98.5 104 GLU A CA 1
ATOM 833 C C . GLU A 1 104 ? 9.438 6.684 -10.18 1 98.5 104 GLU A C 1
ATOM 835 O O . GLU A 1 104 ? 8.227 6.801 -10.016 1 98.5 104 GLU A O 1
ATOM 840 N N . VAL A 1 105 ? 10.008 5.48 -10.266 1 98.75 105 VAL A N 1
ATOM 841 C CA . VAL A 1 105 ? 9.219 4.254 -10.203 1 98.75 105 VAL A CA 1
ATOM 842 C C . VAL A 1 105 ? 8.539 4.148 -8.836 1 98.75 105 VAL A C 1
ATOM 844 O O . VAL A 1 105 ? 7.395 3.697 -8.742 1 98.75 105 VAL A O 1
ATOM 847 N N . ASP A 1 106 ? 9.227 4.551 -7.723 1 98.88 106 ASP A N 1
ATOM 848 C CA . ASP A 1 106 ? 8.625 4.578 -6.391 1 98.88 106 ASP A CA 1
ATOM 849 C C . ASP A 1 106 ? 7.441 5.547 -6.344 1 98.88 106 ASP A C 1
ATOM 851 O O . ASP A 1 106 ? 6.383 5.219 -5.809 1 98.88 106 ASP A O 1
ATOM 855 N N . TYR A 1 107 ? 7.691 6.711 -6.945 1 98.88 107 TYR A N 1
ATOM 856 C CA . TYR A 1 107 ? 6.664 7.746 -7.004 1 98.88 107 TYR A CA 1
ATOM 857 C C . TYR A 1 107 ? 5.422 7.242 -7.727 1 98.88 107 TYR A C 1
ATOM 859 O O . TYR A 1 107 ? 4.297 7.453 -7.266 1 98.88 107 TYR A O 1
ATOM 867 N N . VAL A 1 108 ? 5.633 6.574 -8.797 1 98.81 108 VAL A N 1
ATOM 868 C CA . VAL A 1 108 ? 4.551 6.078 -9.633 1 98.81 108 VAL A CA 1
ATOM 869 C C . VAL A 1 108 ? 3.764 5.004 -8.891 1 98.81 108 VAL A C 1
ATOM 871 O O . VAL A 1 108 ? 2.531 5.016 -8.891 1 98.81 108 VAL A O 1
ATOM 874 N N . VAL A 1 109 ? 4.43 4.098 -8.219 1 98.88 109 VAL A N 1
ATOM 875 C CA . VAL A 1 109 ? 3.775 3.012 -7.496 1 98.88 109 VAL A CA 1
ATOM 876 C C . VAL A 1 109 ? 2.943 3.582 -6.348 1 98.88 109 VAL A C 1
ATOM 878 O O . VAL A 1 109 ? 1.797 3.178 -6.145 1 98.88 109 VAL A O 1
ATOM 881 N N . LEU A 1 110 ? 3.521 4.559 -5.629 1 98.88 110 LEU A N 1
ATOM 882 C CA . LEU A 1 110 ? 2.773 5.215 -4.559 1 98.88 110 LEU A CA 1
ATOM 883 C C . LEU A 1 110 ? 1.558 5.945 -5.113 1 98.88 110 LEU A C 1
ATOM 885 O O . LEU A 1 110 ? 0.5 5.973 -4.48 1 98.88 110 LEU A O 1
ATOM 889 N N . THR A 1 111 ? 1.693 6.477 -6.285 1 98.81 111 THR A N 1
ATOM 890 C CA . THR A 1 111 ? 0.595 7.184 -6.934 1 98.81 111 THR A CA 1
ATOM 891 C C . THR A 1 111 ? -0.509 6.211 -7.34 1 98.81 111 THR A C 1
ATOM 893 O O . THR A 1 111 ? -1.694 6.504 -7.172 1 98.81 111 THR A O 1
ATOM 896 N N . GLU A 1 112 ? -0.105 5.043 -7.855 1 98.81 112 GLU A N 1
ATOM 897 C CA . GLU A 1 112 ? -1.083 4.012 -8.195 1 98.81 112 GLU A CA 1
ATOM 898 C C . GLU A 1 112 ? -1.905 3.607 -6.977 1 98.81 112 GLU A C 1
ATOM 900 O O . GLU A 1 112 ? -3.127 3.475 -7.062 1 98.81 112 GLU A O 1
ATOM 905 N N . TRP A 1 113 ? -1.266 3.451 -5.887 1 98.81 113 TRP A N 1
ATOM 906 C CA . TRP A 1 113 ? -1.958 3.111 -4.648 1 98.81 113 TRP A CA 1
ATOM 907 C C . TRP A 1 113 ? -2.906 4.23 -4.23 1 98.81 113 TRP A C 1
ATOM 909 O O . TRP A 1 113 ? -4.062 3.977 -3.891 1 98.81 113 TRP A O 1
ATOM 919 N N . PHE A 1 114 ? -2.424 5.414 -4.27 1 98.81 114 PHE A N 1
ATOM 920 C CA . PHE A 1 114 ? -3.23 6.559 -3.863 1 98.81 114 PHE A CA 1
ATOM 921 C C . PHE A 1 114 ? -4.488 6.664 -4.715 1 98.81 114 PHE A C 1
ATOM 923 O O . PHE A 1 114 ? -5.594 6.82 -4.188 1 98.81 114 PHE A O 1
ATOM 930 N N . GLU A 1 115 ? -4.336 6.566 -6.027 1 98.44 115 GLU A N 1
ATOM 931 C CA . GLU A 1 115 ? -5.473 6.648 -6.938 1 98.44 115 GLU A CA 1
ATOM 932 C C . GLU A 1 115 ? -6.465 5.516 -6.688 1 98.44 115 GLU A C 1
ATOM 934 O O . GLU A 1 115 ? -7.68 5.723 -6.746 1 98.44 115 GLU A O 1
ATOM 939 N N . TRP A 1 116 ? -5.961 4.363 -6.434 1 98.56 116 TRP A N 1
ATOM 940 C CA . TRP A 1 116 ? -6.832 3.236 -6.109 1 98.56 116 TRP A CA 1
ATOM 941 C C . TRP A 1 116 ? -7.641 3.518 -4.848 1 98.56 116 TRP A C 1
ATOM 943 O O . TRP A 1 116 ? -8.844 3.244 -4.797 1 98.56 116 TRP A O 1
ATOM 953 N N . ILE A 1 117 ? -6.996 4.062 -3.801 1 98.56 117 ILE A N 1
ATOM 954 C CA . ILE A 1 117 ? -7.641 4.34 -2.523 1 98.56 117 ILE A CA 1
ATOM 955 C C . ILE A 1 117 ? -8.75 5.367 -2.717 1 98.56 117 ILE A C 1
ATOM 957 O O . ILE A 1 117 ? -9.875 5.18 -2.24 1 98.56 117 ILE A O 1
ATOM 961 N N . ILE A 1 118 ? -8.445 6.391 -3.451 1 97.62 118 ILE A N 1
ATOM 962 C CA . ILE A 1 118 ? -9.414 7.457 -3.699 1 97.62 118 ILE A CA 1
ATOM 963 C C . ILE A 1 118 ? -10.641 6.883 -4.414 1 97.62 118 ILE A C 1
ATOM 965 O O . ILE A 1 118 ? -11.773 7.289 -4.145 1 97.62 118 ILE A O 1
ATOM 969 N N . LYS A 1 119 ? -10.43 5.918 -5.234 1 97.38 119 LYS A N 1
ATOM 970 C CA . LYS A 1 119 ? -11.492 5.363 -6.066 1 97.38 119 LYS A CA 1
ATOM 971 C C . LYS A 1 119 ? -12.305 4.324 -5.301 1 97.38 119 LYS A C 1
ATOM 973 O O . LYS A 1 119 ? -13.516 4.211 -5.496 1 97.38 119 LYS A O 1
ATOM 978 N N . ASN A 1 120 ? -11.664 3.623 -4.395 1 97.25 120 ASN A N 1
ATOM 979 C CA . ASN A 1 120 ? -12.297 2.412 -3.885 1 97.25 120 ASN A CA 1
ATOM 980 C C . ASN A 1 120 ? -12.648 2.543 -2.404 1 97.25 120 ASN A C 1
ATOM 982 O O . ASN A 1 120 ? -13.391 1.726 -1.864 1 97.25 120 ASN A O 1
ATOM 986 N N . MET A 1 121 ? -12.141 3.582 -1.738 1 97.19 121 MET A N 1
ATOM 987 C CA . MET A 1 121 ? -12.367 3.764 -0.307 1 97.19 121 MET A CA 1
ATOM 988 C C . MET A 1 121 ? -13.023 5.109 -0.025 1 97.19 121 MET A C 1
ATOM 990 O O . MET A 1 121 ? -12.875 6.055 -0.806 1 97.19 121 MET A O 1
ATOM 994 N N . ASP A 1 122 ? -13.805 5.188 1.009 1 96.5 122 ASP A N 1
ATOM 995 C CA . ASP A 1 122 ? -14.383 6.461 1.422 1 96.5 122 ASP A CA 1
ATOM 996 C C . ASP A 1 122 ? -13.398 7.262 2.273 1 96.5 122 ASP A C 1
ATOM 998 O O . ASP A 1 122 ? -13.352 7.098 3.494 1 96.5 122 ASP A O 1
ATOM 1002 N N . VAL A 1 123 ? -12.672 8.109 1.59 1 97.44 123 VAL A N 1
ATOM 1003 C CA . VAL A 1 123 ? -11.727 8.969 2.291 1 97.44 123 VAL A CA 1
ATOM 1004 C C . VAL A 1 123 ? -12.109 10.43 2.086 1 97.44 123 VAL A C 1
ATOM 1006 O O . VAL A 1 123 ? -11.242 11.305 2 1 97.44 123 VAL A O 1
ATOM 1009 N N . SER A 1 124 ? -13.352 10.727 1.975 1 95.19 124 SER A N 1
ATOM 1010 C CA . SER A 1 124 ? -13.852 12.07 1.715 1 95.19 124 SER A CA 1
ATOM 1011 C C . SER A 1 124 ? -13.57 13 2.891 1 95.19 124 SER A C 1
ATOM 1013 O O . SER A 1 124 ? -13.578 12.57 4.047 1 95.19 124 SER A O 1
ATOM 1015 N N . VAL A 1 125 ? -13.352 14.211 2.611 1 96.75 125 VAL A N 1
ATOM 1016 C CA . VAL A 1 125 ? -13.102 15.273 3.582 1 96.75 125 VAL A CA 1
ATOM 1017 C C . VAL A 1 125 ? -14.102 16.406 3.379 1 96.75 125 VAL A C 1
ATOM 1019 O O . VAL A 1 125 ? -14.281 16.891 2.258 1 96.75 125 VAL A O 1
ATOM 1022 N N . ASP A 1 126 ? -14.75 16.828 4.449 1 96.38 126 ASP A N 1
ATOM 1023 C CA . ASP A 1 126 ? -15.781 17.859 4.34 1 96.38 126 ASP A CA 1
ATOM 1024 C C . ASP A 1 126 ? -15.156 19.25 4.344 1 96.38 126 ASP A C 1
ATOM 1026 O O . ASP A 1 126 ? -15.688 20.172 3.721 1 96.38 126 ASP A O 1
ATOM 1030 N N . LEU A 1 127 ? -14.094 19.375 5.066 1 97.38 127 LEU A N 1
ATOM 1031 C CA . LEU A 1 127 ? -13.445 20.672 5.211 1 97.38 127 LEU A CA 1
ATOM 1032 C C . LEU A 1 127 ? -11.969 20.5 5.527 1 97.38 127 LEU A C 1
ATOM 1034 O O . LEU A 1 127 ? -11.586 19.656 6.328 1 97.38 127 LEU A O 1
ATOM 1038 N N . ILE A 1 128 ? -11.164 21.328 4.91 1 98 128 ILE A N 1
ATOM 1039 C CA . ILE A 1 128 ? -9.75 21.438 5.27 1 98 128 ILE A CA 1
ATOM 1040 C C . ILE A 1 128 ? -9.516 22.766 5.984 1 98 128 ILE A C 1
ATOM 1042 O O . ILE A 1 128 ? -9.883 23.828 5.477 1 98 128 ILE A O 1
ATOM 1046 N N . VAL A 1 129 ? -9.055 22.688 7.152 1 98.12 129 VAL A N 1
ATOM 1047 C CA . VAL A 1 129 ? -8.531 23.859 7.828 1 98.12 129 VAL A CA 1
ATOM 1048 C C . VAL A 1 129 ? -7.012 23.922 7.668 1 98.12 129 VAL A C 1
ATOM 1050 O O . VAL A 1 129 ? -6.293 23.062 8.172 1 98.12 129 VAL A O 1
ATOM 1053 N N . TYR A 1 130 ? -6.551 24.938 6.957 1 98.69 130 TYR A N 1
ATOM 1054 C CA . TYR A 1 130 ? -5.129 25.094 6.676 1 98.69 130 TYR A CA 1
ATOM 1055 C C . TYR A 1 130 ? -4.488 26.094 7.629 1 98.69 130 TYR A C 1
ATOM 1057 O O . TYR A 1 130 ? -4.797 27.297 7.586 1 98.69 130 TYR A O 1
ATOM 1065 N N . LEU A 1 131 ? -3.654 25.594 8.523 1 98.69 131 LEU A N 1
ATOM 1066 C CA . LEU A 1 131 ? -2.854 26.469 9.359 1 98.69 131 LEU A CA 1
ATOM 1067 C C . LEU A 1 131 ? -1.645 27 8.594 1 98.69 131 LEU A C 1
ATOM 1069 O O . LEU A 1 131 ? -0.584 26.375 8.594 1 98.69 131 LEU A O 1
ATOM 1073 N N . GLN A 1 132 ? -1.823 28.125 8.023 1 98.69 132 GLN A N 1
ATOM 1074 C CA . GLN A 1 132 ? -0.785 28.719 7.195 1 98.69 132 GLN A CA 1
ATOM 1075 C C . GLN A 1 132 ? 0.296 29.375 8.055 1 98.69 132 GLN A C 1
ATOM 1077 O O . GLN A 1 132 ? 0.069 30.422 8.664 1 98.69 132 GLN A O 1
ATOM 1082 N N . THR A 1 133 ? 1.438 28.734 8.102 1 98.62 133 THR A N 1
ATOM 1083 C CA . THR A 1 133 ? 2.541 29.156 8.961 1 98.62 133 THR A CA 1
ATOM 1084 C C . THR A 1 133 ? 3.828 29.297 8.156 1 98.62 133 THR A C 1
ATOM 1086 O O . THR A 1 133 ? 4.145 28.453 7.32 1 98.62 133 THR A O 1
ATOM 1089 N N . SER A 1 134 ? 4.523 30.328 8.391 1 98.5 134 SER A N 1
ATOM 1090 C CA . SER A 1 134 ? 5.773 30.547 7.668 1 98.5 134 SER A CA 1
ATOM 1091 C C . SER A 1 134 ? 6.805 29.484 8.031 1 98.5 134 SER A C 1
ATOM 1093 O O . SER A 1 134 ? 6.848 29.016 9.164 1 98.5 134 SER A O 1
ATOM 1095 N N . PRO A 1 135 ? 7.684 29.094 7.055 1 98.5 135 PRO A N 1
ATOM 1096 C CA . PRO A 1 135 ? 8.734 28.125 7.344 1 98.5 135 PRO A CA 1
ATOM 1097 C C . PRO A 1 135 ? 9.633 28.547 8.5 1 98.5 135 PRO A C 1
ATOM 1099 O O . PRO A 1 135 ? 10.094 27.703 9.273 1 98.5 135 PRO A O 1
ATOM 1102 N N . GLU A 1 136 ? 9.883 29.875 8.609 1 98.19 136 GLU A N 1
ATOM 1103 C CA . GLU A 1 136 ? 10.719 30.391 9.695 1 98.19 136 GLU A CA 1
ATOM 1104 C C . GLU A 1 136 ? 10.094 30.109 11.055 1 98.19 136 GLU A C 1
ATOM 1106 O O . GLU A 1 136 ? 10.773 29.656 11.977 1 98.19 136 GLU A O 1
ATOM 1111 N N . THR A 1 137 ? 8.859 30.391 11.188 1 98.19 137 THR A N 1
ATOM 1112 C CA . THR A 1 137 ? 8.141 30.109 12.43 1 98.19 137 THR A CA 1
ATOM 1113 C C . THR A 1 137 ? 8.133 28.609 12.727 1 98.19 137 THR A C 1
ATOM 1115 O O . THR A 1 137 ? 8.398 28.203 13.852 1 98.19 137 THR A O 1
ATOM 1118 N N . CYS A 1 138 ? 7.883 27.781 11.695 1 98.12 138 CYS A N 1
ATOM 1119 C CA . CYS A 1 138 ? 7.891 26.328 11.859 1 98.12 138 CYS A CA 1
ATOM 1120 C C . CYS A 1 138 ? 9.25 25.844 12.328 1 98.12 138 CYS A C 1
ATOM 1122 O O . CYS A 1 138 ? 9.336 24.969 13.203 1 98.12 138 CYS A O 1
ATOM 1124 N N . TYR A 1 139 ? 10.281 26.438 11.758 1 97.56 139 TYR A N 1
ATOM 1125 C CA . TYR A 1 139 ? 11.641 26.031 12.086 1 97.56 139 TYR A CA 1
ATOM 1126 C C . TYR A 1 139 ? 11.961 26.328 13.547 1 97.56 139 TYR A C 1
ATOM 1128 O O . TYR A 1 139 ? 12.539 25.5 14.25 1 97.56 139 TYR A O 1
ATOM 1136 N N . GLU A 1 140 ? 11.562 27.469 14.008 1 96.75 140 GLU A N 1
ATOM 1137 C CA . GLU A 1 140 ? 11.766 27.859 15.406 1 96.75 140 GLU A CA 1
ATOM 1138 C C . GLU A 1 140 ? 11.008 26.922 16.344 1 96.75 140 GLU A C 1
ATOM 1140 O O . GLU A 1 140 ? 11.547 26.484 17.359 1 96.75 140 GLU A O 1
ATOM 1145 N N . ARG A 1 141 ? 9.789 26.641 16 1 96.19 141 ARG A N 1
ATOM 1146 C CA . ARG A 1 141 ? 8.961 25.766 16.812 1 96.19 141 ARG A CA 1
ATOM 1147 C C . ARG A 1 141 ? 9.508 24.344 16.812 1 96.19 141 ARG A C 1
ATOM 1149 O O . ARG A 1 141 ? 9.469 23.656 17.844 1 96.19 141 ARG A O 1
ATOM 1156 N N . LEU A 1 142 ? 9.938 23.922 15.625 1 95.38 142 LEU A N 1
ATOM 1157 C CA . LEU A 1 142 ? 10.539 22.609 15.477 1 95.38 142 LEU A CA 1
ATOM 1158 C C . LEU A 1 142 ? 11.742 22.453 16.406 1 95.38 142 LEU A C 1
ATOM 1160 O O . LEU A 1 142 ? 11.883 21.422 17.078 1 95.38 142 LEU A O 1
ATOM 1164 N N . LYS A 1 143 ? 12.602 23.422 16.531 1 94.25 143 LYS A N 1
ATOM 1165 C CA . LYS A 1 143 ? 13.789 23.422 17.375 1 94.25 143 LYS A CA 1
ATOM 1166 C C . LYS A 1 143 ? 13.406 23.391 18.859 1 94.25 143 LYS A C 1
ATOM 1168 O O . LYS A 1 143 ? 14.055 22.719 19.656 1 94.25 143 LYS A O 1
ATOM 1173 N N . ARG A 1 144 ? 12.359 24 19.172 1 92.62 144 ARG A N 1
ATOM 1174 C CA . ARG A 1 144 ? 11.906 24.047 20.547 1 92.62 144 ARG A CA 1
ATOM 1175 C C . ARG A 1 144 ? 11.312 22.719 20.984 1 92.62 144 ARG A C 1
ATOM 1177 O O . ARG A 1 144 ? 11.523 22.281 22.125 1 92.62 144 ARG A O 1
ATOM 1184 N N . ARG A 1 145 ? 10.531 22.109 20.125 1 89.5 145 ARG A N 1
ATOM 1185 C CA . ARG A 1 145 ? 9.867 20.844 20.438 1 89.5 145 ARG A CA 1
ATOM 1186 C C . ARG A 1 145 ? 10.875 19.703 20.531 1 89.5 145 ARG A C 1
ATOM 1188 O O . ARG A 1 145 ? 10.648 18.734 21.25 1 89.5 145 ARG A O 1
ATOM 1195 N N . CYS A 1 146 ? 11.938 19.672 19.781 1 85.5 146 CYS A N 1
ATOM 1196 C CA . CYS A 1 146 ? 13.148 18.859 19.891 1 85.5 146 CYS A CA 1
ATOM 1197 C C . CYS A 1 146 ? 12.828 17.375 19.812 1 85.5 146 CYS A C 1
ATOM 1199 O O . CYS A 1 146 ? 13.305 16.594 20.625 1 85.5 146 CYS A O 1
ATOM 1201 N N . ARG A 1 147 ? 12.039 16.938 18.844 1 86.62 147 ARG A N 1
ATOM 1202 C CA . ARG A 1 147 ? 11.898 15.516 18.562 1 86.62 147 ARG A CA 1
ATOM 1203 C C . ARG A 1 147 ? 13.172 14.953 17.922 1 86.62 147 ARG A C 1
ATOM 1205 O O . ARG A 1 147 ? 13.758 15.578 17.047 1 86.62 147 ARG A O 1
ATOM 1212 N N . GLU A 1 148 ? 13.531 13.812 18.297 1 89.88 148 GLU A N 1
ATOM 1213 C CA . GLU A 1 148 ? 14.812 13.227 17.922 1 89.88 148 GLU A CA 1
ATOM 1214 C C . GLU A 1 148 ? 14.953 13.109 16.406 1 89.88 148 GLU A C 1
ATOM 1216 O O . GLU A 1 148 ? 15.953 13.539 15.836 1 89.88 148 GLU A O 1
ATOM 1221 N N . GLU A 1 149 ? 13.961 12.586 15.688 1 89.25 149 GLU A N 1
ATOM 1222 C CA . GLU A 1 149 ? 14.039 12.352 14.25 1 89.25 149 GLU A CA 1
ATOM 1223 C C . GLU A 1 149 ? 14.062 13.664 13.477 1 89.25 149 GLU A C 1
ATOM 1225 O O . GLU A 1 149 ? 14.586 13.727 12.359 1 89.25 149 GLU A O 1
ATOM 1230 N N . GLU A 1 150 ? 13.547 14.727 14.117 1 89.75 150 GLU A N 1
ATOM 1231 C CA . GLU A 1 150 ? 13.328 15.977 13.398 1 89.75 150 GLU A CA 1
ATOM 1232 C C . GLU A 1 150 ? 14.547 16.891 13.484 1 89.75 150 GLU A C 1
ATOM 1234 O O . GLU A 1 150 ? 14.625 17.891 12.781 1 89.75 150 GLU A O 1
ATOM 1239 N N . LYS A 1 151 ? 15.484 16.516 14.297 1 90.81 151 LYS A N 1
ATOM 1240 C CA . LYS A 1 151 ? 16.656 17.344 14.539 1 90.81 151 LYS A CA 1
ATOM 1241 C C . LYS A 1 151 ? 17.438 17.594 13.242 1 90.81 151 LYS A C 1
ATOM 1243 O O . LYS A 1 151 ? 18.125 18.594 13.109 1 90.81 151 LYS A O 1
ATOM 1248 N N . VAL A 1 152 ? 17.234 16.75 12.328 1 90.94 152 VAL A N 1
ATOM 1249 C CA . VAL A 1 152 ? 18.047 16.797 11.117 1 90.94 152 VAL A CA 1
ATOM 1250 C C . VAL A 1 152 ? 17.297 17.594 10.039 1 90.94 152 VAL A C 1
ATOM 1252 O O . VAL A 1 152 ? 17.828 17.812 8.945 1 90.94 152 VAL A O 1
ATOM 1255 N N . ILE A 1 153 ? 16.094 18.047 10.289 1 93.56 153 ILE A N 1
ATOM 1256 C CA . ILE A 1 153 ? 15.289 18.719 9.273 1 93.56 153 ILE A CA 1
ATOM 1257 C C . ILE A 1 153 ? 15.797 20.141 9.062 1 93.56 153 ILE A C 1
ATOM 1259 O O . ILE A 1 153 ? 15.758 20.969 9.969 1 93.56 153 ILE A O 1
ATOM 1263 N N . PRO A 1 154 ? 16.266 20.469 7.918 1 95.06 154 PRO A N 1
ATOM 1264 C CA . PRO A 1 154 ? 16.75 21.812 7.645 1 95.06 154 PRO A CA 1
ATOM 1265 C C . PRO A 1 154 ? 15.617 22.781 7.277 1 95.06 154 PRO A C 1
ATOM 1267 O O . PRO A 1 154 ? 14.523 22.359 6.926 1 95.06 154 PRO A O 1
ATOM 1270 N N . MET A 1 155 ? 15.938 23.984 7.258 1 96.81 155 MET A N 1
ATOM 1271 C CA . MET A 1 155 ? 14.992 25.047 6.93 1 96.81 155 MET A CA 1
ATOM 1272 C C . MET A 1 155 ? 14.484 24.891 5.5 1 96.81 155 MET A C 1
ATOM 1274 O O . MET A 1 155 ? 13.312 25.156 5.223 1 96.81 155 MET A O 1
ATOM 1278 N N . GLU A 1 156 ? 15.328 24.453 4.625 1 97.44 156 GLU A N 1
ATOM 1279 C CA . GLU A 1 156 ? 14.984 24.312 3.213 1 97.44 156 GLU A CA 1
ATOM 1280 C C . GLU A 1 156 ? 13.891 23.266 3.012 1 97.44 156 GLU A C 1
ATOM 1282 O O . GLU A 1 156 ? 13.055 23.391 2.113 1 97.44 156 GLU A O 1
ATOM 1287 N N . TYR A 1 157 ? 13.961 22.328 3.82 1 97.06 157 TYR A N 1
ATOM 1288 C CA . TYR A 1 157 ? 12.914 21.312 3.752 1 97.06 157 TYR A CA 1
ATOM 1289 C C . TYR A 1 157 ? 11.555 21.891 4.121 1 97.06 157 TYR A C 1
ATOM 1291 O O . TYR A 1 157 ? 10.57 21.672 3.418 1 97.06 157 TYR A O 1
ATOM 1299 N N . LEU A 1 158 ? 11.508 22.641 5.172 1 98.25 158 LEU A N 1
ATOM 1300 C CA . LEU A 1 158 ? 10.266 23.266 5.609 1 98.25 158 LEU A CA 1
ATOM 1301 C C . LEU A 1 158 ? 9.758 24.25 4.57 1 98.25 158 LEU A C 1
ATOM 1303 O O . LEU A 1 158 ? 8.547 24.375 4.352 1 98.25 158 LEU A O 1
ATOM 1307 N N . ALA A 1 159 ? 10.664 24.906 3.988 1 98.75 159 ALA A N 1
ATOM 1308 C CA . ALA A 1 159 ? 10.305 25.844 2.934 1 98.75 159 ALA A CA 1
ATOM 1309 C C . ALA A 1 159 ? 9.68 25.125 1.742 1 98.75 159 ALA A C 1
ATOM 1311 O O . ALA A 1 159 ? 8.695 25.594 1.172 1 98.75 159 ALA A O 1
ATOM 1312 N N . ALA A 1 160 ? 10.266 24.047 1.391 1 98.56 160 ALA A N 1
ATOM 1313 C CA . ALA A 1 160 ? 9.742 23.266 0.279 1 98.56 160 ALA A CA 1
ATOM 1314 C C . ALA A 1 160 ? 8.344 22.734 0.594 1 98.56 160 ALA A C 1
ATOM 1316 O O . ALA A 1 160 ? 7.449 22.781 -0.254 1 98.56 160 ALA A O 1
ATOM 1317 N N . ILE A 1 161 ? 8.156 22.234 1.79 1 98.5 161 ILE A N 1
ATOM 1318 C CA . ILE A 1 161 ? 6.859 21.75 2.238 1 98.5 161 ILE A CA 1
ATOM 1319 C C . ILE A 1 161 ? 5.836 22.875 2.197 1 98.5 161 ILE A C 1
ATOM 1321 O O . ILE A 1 161 ? 4.711 22.688 1.723 1 98.5 161 ILE A O 1
ATOM 1325 N N . HIS A 1 162 ? 6.262 23.984 2.684 1 98.75 162 HIS A N 1
ATOM 1326 C CA . HIS A 1 162 ? 5.387 25.141 2.682 1 98.75 162 HIS A CA 1
ATOM 1327 C C . HIS A 1 162 ? 4.934 25.5 1.268 1 98.75 162 HIS A C 1
ATOM 1329 O O . HIS A 1 162 ? 3.75 25.75 1.036 1 98.75 162 HIS A O 1
ATOM 1335 N N . GLN A 1 163 ? 5.82 25.531 0.363 1 98.31 163 GLN A N 1
ATOM 1336 C CA . GLN A 1 163 ? 5.504 25.875 -1.021 1 98.31 163 GLN A CA 1
ATOM 1337 C C . GLN A 1 163 ? 4.488 24.891 -1.608 1 98.31 163 GLN A C 1
ATOM 1339 O O . GLN A 1 163 ? 3.584 25.297 -2.34 1 98.31 163 GLN A O 1
ATOM 1344 N N . LEU A 1 164 ? 4.633 23.656 -1.316 1 98.5 164 LEU A N 1
ATOM 1345 C CA . LEU A 1 164 ? 3.703 22.656 -1.821 1 98.5 164 LEU A CA 1
ATOM 1346 C C . LEU A 1 164 ? 2.309 22.875 -1.243 1 98.5 164 LEU A C 1
ATOM 1348 O O . LEU A 1 164 ? 1.312 22.75 -1.96 1 98.5 164 LEU A O 1
ATOM 1352 N N . TYR A 1 165 ? 2.287 23.172 0.043 1 98.62 165 TYR A N 1
ATOM 1353 C CA . TYR A 1 165 ? 0.988 23.469 0.639 1 98.62 165 TYR A CA 1
ATOM 1354 C C . TYR A 1 165 ? 0.338 24.672 -0.033 1 98.62 165 TYR A C 1
ATOM 1356 O O . TYR A 1 165 ? -0.866 24.672 -0.3 1 98.62 165 TYR A O 1
ATOM 1364 N N . GLU A 1 166 ? 1.109 25.688 -0.275 1 98.38 166 GLU A N 1
ATOM 1365 C CA . GLU A 1 166 ? 0.592 26.891 -0.92 1 98.38 166 GLU A CA 1
ATOM 1366 C C . GLU A 1 166 ? 0.097 26.594 -2.332 1 98.38 166 GLU A C 1
ATOM 1368 O O . GLU A 1 166 ? -0.979 27.047 -2.727 1 98.38 166 GLU A O 1
ATOM 1373 N N . GLU A 1 167 ? 0.816 25.828 -3.092 1 97.81 167 GLU A N 1
ATOM 1374 C CA . GLU A 1 167 ? 0.427 25.453 -4.449 1 97.81 167 GLU A CA 1
ATOM 1375 C C . GLU A 1 167 ? -0.844 24.609 -4.445 1 97.81 167 GLU A C 1
ATOM 1377 O O . GLU A 1 167 ? -1.691 24.75 -5.332 1 97.81 167 GLU A O 1
ATOM 1382 N N . TRP A 1 168 ? -0.978 23.75 -3.443 1 98.25 168 TRP A N 1
ATOM 1383 C CA . TRP A 1 168 ? -2.105 22.828 -3.361 1 98.25 168 TRP A CA 1
ATOM 1384 C C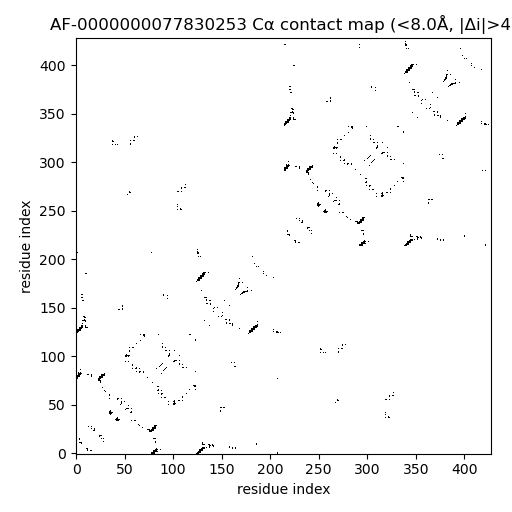 . TRP A 1 168 ? -3.35 23.531 -2.83 1 98.25 168 TRP A C 1
ATOM 1386 O O . TRP A 1 168 ? -4.383 23.578 -3.504 1 98.25 168 TRP A O 1
ATOM 1396 N N . LEU A 1 169 ? -3.229 24.25 -1.706 1 98.19 169 LEU A N 1
ATOM 1397 C CA . LEU A 1 169 ? -4.43 24.656 -0.985 1 98.19 169 LEU A CA 1
ATOM 1398 C C . LEU A 1 169 ? -4.781 26.109 -1.301 1 98.19 169 LEU A C 1
ATOM 1400 O O . LEU A 1 169 ? -5.93 26.516 -1.136 1 98.19 169 LEU A O 1
ATOM 1404 N N . ILE A 1 170 ? -3.852 26.875 -1.682 1 97.62 170 ILE A N 1
ATOM 1405 C CA . ILE A 1 170 ? -4.102 28.281 -1.929 1 97.62 170 ILE A CA 1
ATOM 1406 C C . ILE A 1 170 ? -4.223 28.531 -3.43 1 97.62 170 ILE A C 1
ATOM 1408 O O . ILE A 1 170 ? -5.289 28.906 -3.92 1 97.62 170 ILE A O 1
ATOM 1412 N N . LYS A 1 171 ? -3.166 28.172 -4.215 1 96.81 171 LYS A N 1
ATOM 1413 C CA . LYS A 1 171 ? -3.16 28.438 -5.652 1 96.81 171 LYS A CA 1
ATOM 1414 C C . LYS A 1 171 ? -4.008 27.422 -6.402 1 96.81 171 LYS A C 1
ATOM 1416 O O . LYS A 1 171 ? -4.547 27.719 -7.473 1 96.81 171 LYS A O 1
ATOM 1421 N N . GLN A 1 172 ? -4.09 26.172 -5.871 1 94.56 172 GLN A N 1
ATOM 1422 C CA . GLN A 1 172 ? -4.867 25.078 -6.441 1 94.56 172 GLN A CA 1
ATOM 1423 C C . GLN A 1 172 ? -4.484 24.828 -7.898 1 94.56 172 GLN A C 1
ATOM 1425 O O . GLN A 1 172 ? -5.352 24.719 -8.766 1 94.56 172 GLN A O 1
ATOM 1430 N N . THR A 1 173 ? -3.262 24.734 -8.211 1 89.62 173 THR A N 1
ATOM 1431 C CA . THR A 1 173 ? -2.76 24.609 -9.57 1 89.62 173 THR A CA 1
ATOM 1432 C C . THR A 1 173 ? -2.209 23.203 -9.812 1 89.62 173 THR A C 1
ATOM 1434 O O . THR A 1 173 ? -2.09 22.766 -10.961 1 89.62 173 THR A O 1
ATOM 1437 N N . MET A 1 174 ? -1.872 22.484 -8.867 1 87.25 174 MET A N 1
ATOM 1438 C CA . MET A 1 174 ? -1.131 21.25 -9.062 1 87.25 174 MET A CA 1
ATOM 1439 C C . MET A 1 174 ? -2.033 20.031 -8.852 1 87.25 174 MET A C 1
ATOM 1441 O O . MET A 1 174 ? -2.041 19.109 -9.664 1 87.25 174 MET A O 1
ATOM 1445 N N . PHE A 1 175 ? -2.725 20.047 -7.746 1 92.25 175 PHE A N 1
ATOM 1446 C CA . PHE A 1 175 ? -3.58 18.922 -7.379 1 92.25 175 PHE A CA 1
ATOM 1447 C C . PHE A 1 175 ? -4.996 19.391 -7.074 1 92.25 175 PHE A C 1
ATOM 1449 O O . PHE A 1 175 ? -5.191 20.531 -6.629 1 92.25 175 PHE A O 1
ATOM 1456 N N . LYS A 1 176 ? -5.918 18.547 -7.363 1 92.56 176 LYS A N 1
ATOM 1457 C CA . LYS A 1 176 ? -7.301 18.859 -7.02 1 92.56 176 LYS A CA 1
ATOM 1458 C C . LYS A 1 176 ? -7.488 18.938 -5.508 1 92.56 176 LYS A C 1
ATOM 1460 O O . LYS A 1 176 ? -6.969 18.109 -4.77 1 92.56 176 LYS A O 1
ATOM 1465 N N . VAL A 1 177 ? -8.125 19.984 -5.043 1 96.38 177 VAL A N 1
ATOM 1466 C CA . VAL A 1 177 ? -8.492 20.109 -3.637 1 96.38 177 VAL A CA 1
ATOM 1467 C C . VAL A 1 177 ? -9.812 19.406 -3.379 1 96.38 177 VAL A C 1
ATOM 1469 O O . VAL A 1 177 ? -10.828 19.703 -4.012 1 96.38 177 VAL A O 1
ATOM 1472 N N . PRO A 1 178 ? -9.836 18.516 -2.439 1 94.19 178 PRO A N 1
ATOM 1473 C CA . PRO A 1 178 ? -10.992 17.625 -2.305 1 94.19 178 PRO A CA 1
ATOM 1474 C C . PRO A 1 178 ? -12.156 18.266 -1.556 1 94.19 178 PRO A C 1
ATOM 1476 O O . PRO A 1 178 ? -13.25 17.688 -1.496 1 94.19 178 PRO A O 1
ATOM 1479 N N . SER A 1 179 ? -11.953 19.438 -0.984 1 95.19 179 SER A N 1
ATOM 1480 C CA . SER A 1 179 ? -12.953 20.062 -0.13 1 95.19 179 SER A CA 1
ATOM 1481 C C . SER A 1 179 ? -12.695 21.562 0.004 1 95.19 179 SER A C 1
ATOM 1483 O O . SER A 1 179 ? -11.641 22.062 -0.395 1 95.19 179 SER A O 1
ATOM 1485 N N . PRO A 1 180 ? -13.75 22.25 0.554 1 95.38 180 PRO A N 1
ATOM 1486 C CA . PRO A 1 180 ? -13.453 23.656 0.865 1 95.38 180 PRO A CA 1
ATOM 1487 C C . PRO A 1 180 ? -12.281 23.812 1.83 1 95.38 180 PRO A C 1
ATOM 1489 O O . PRO A 1 180 ? -12.023 22.922 2.643 1 95.38 180 PRO A O 1
ATOM 1492 N N . VAL A 1 181 ? -11.602 24.953 1.646 1 97 181 VAL A N 1
ATOM 1493 C CA . VAL A 1 181 ? -10.43 25.203 2.48 1 97 181 VAL A CA 1
ATOM 1494 C C . VAL A 1 181 ? -10.648 26.484 3.291 1 97 181 VAL A C 1
ATOM 1496 O O . VAL A 1 181 ? -10.977 27.531 2.732 1 97 181 VAL A O 1
ATOM 1499 N N . LEU A 1 182 ? -10.602 26.375 4.578 1 97.25 182 LEU A N 1
ATOM 1500 C CA . LEU A 1 182 ? -10.531 27.531 5.465 1 97.25 182 LEU A CA 1
ATOM 1501 C C . LEU A 1 182 ? -9.094 27.797 5.898 1 97.25 182 LEU A C 1
ATOM 1503 O O . LEU A 1 182 ? -8.469 26.953 6.539 1 97.25 182 LEU A O 1
ATOM 1507 N N . VAL A 1 183 ? -8.547 28.969 5.578 1 97.81 183 VAL A N 1
ATOM 1508 C CA . VAL A 1 183 ? -7.156 29.297 5.879 1 97.81 183 VAL A CA 1
ATOM 1509 C C . VAL A 1 183 ? -7.09 30.109 7.168 1 97.81 183 VAL A C 1
ATOM 1511 O O . VAL A 1 183 ? -7.785 31.125 7.309 1 97.81 183 VAL A O 1
ATOM 1514 N N . LEU A 1 184 ? -6.316 29.703 8.125 1 97.25 184 LEU A N 1
ATOM 1515 C CA . LEU A 1 184 ? -6.031 30.438 9.352 1 97.25 184 LEU A CA 1
ATOM 1516 C C . LEU A 1 184 ? -4.555 30.828 9.422 1 97.25 184 LEU A C 1
ATOM 1518 O O . LEU A 1 184 ? -3.682 29.953 9.344 1 97.25 184 LEU A O 1
ATOM 1522 N N . GLN A 1 185 ? -4.293 32.094 9.57 1 97.12 185 GLN A N 1
ATOM 1523 C CA . GLN A 1 185 ? -2.92 32.531 9.812 1 97.12 185 GLN A CA 1
ATOM 1524 C C . GLN A 1 185 ? -2.41 32.031 11.156 1 97.12 185 GLN A C 1
ATOM 1526 O O . GLN A 1 185 ? -3.012 32.312 12.195 1 97.12 185 GLN A O 1
ATOM 1531 N N . ALA A 1 186 ? -1.223 31.328 11.078 1 97.44 186 ALA A N 1
ATOM 1532 C CA . ALA A 1 186 ? -0.854 30.594 12.289 1 97.44 186 ALA A CA 1
ATOM 1533 C C . ALA A 1 186 ? 0.571 30.922 12.719 1 97.44 186 ALA A C 1
ATOM 1535 O O . ALA A 1 186 ? 1.254 30.094 13.328 1 97.44 186 ALA A O 1
ATOM 1536 N N . ASP A 1 187 ? 1.054 32.094 12.414 1 97.38 187 ASP A N 1
ATOM 1537 C CA . ASP A 1 187 ? 2.371 32.531 12.852 1 97.38 187 ASP A CA 1
ATOM 1538 C C . ASP A 1 187 ? 2.314 33.094 14.281 1 97.38 187 ASP A C 1
ATOM 1540 O O . ASP A 1 187 ? 3.354 33.312 14.906 1 97.38 187 ASP A O 1
ATOM 1544 N N . HIS A 1 188 ? 1.163 33.281 14.812 1 92.69 188 HIS A N 1
ATOM 1545 C CA . HIS A 1 188 ? 0.964 33.906 16.109 1 92.69 188 HIS A CA 1
ATOM 1546 C C . HIS A 1 188 ? 1.358 33 17.25 1 92.69 188 HIS A C 1
ATOM 1548 O O . HIS A 1 188 ? 1.562 31.797 17.047 1 92.69 188 HIS A O 1
ATOM 1554 N N . ASP A 1 189 ? 1.501 33.594 18.438 1 92.62 189 ASP A N 1
ATOM 1555 C CA . ASP A 1 189 ? 1.785 32.781 19.625 1 92.62 189 ASP A CA 1
ATOM 1556 C C . ASP A 1 189 ? 0.542 32.031 20.094 1 92.62 189 ASP A C 1
ATOM 1558 O O . ASP A 1 189 ? -0.537 32.188 19.516 1 92.62 189 ASP A O 1
ATOM 1562 N N . LEU A 1 190 ? 0.704 31.203 21.047 1 91.62 190 LEU A N 1
ATOM 1563 C CA . LEU A 1 190 ? -0.322 30.266 21.484 1 91.62 190 LEU A CA 1
ATOM 1564 C C . LEU A 1 190 ? -1.585 31 21.922 1 91.62 190 LEU A C 1
ATOM 1566 O O . LEU A 1 190 ? -2.693 30.609 21.547 1 91.62 190 LEU A O 1
ATOM 1570 N N . GLN A 1 191 ? -1.461 32.031 22.672 1 93 191 GLN A N 1
ATOM 1571 C CA . GLN A 1 191 ? -2.609 32.781 23.172 1 93 191 GLN A CA 1
ATOM 1572 C C . GLN A 1 191 ? -3.426 33.375 22.031 1 93 191 GLN A C 1
ATOM 1574 O O . GLN A 1 191 ? -4.652 33.281 22.016 1 93 191 GLN A O 1
ATOM 1579 N N . ASP A 1 192 ? -2.711 33.938 21.125 1 94.81 192 ASP A N 1
ATOM 1580 C CA . ASP A 1 192 ? -3.373 34.531 19.969 1 94.81 192 ASP A CA 1
ATOM 1581 C C . ASP A 1 192 ? -4.055 33.469 19.109 1 94.81 192 ASP A C 1
ATOM 1583 O O . ASP A 1 192 ? -5.121 33.719 18.547 1 94.81 192 ASP A O 1
ATOM 1587 N N . MET A 1 193 ? -3.43 32.312 19.031 1 94.75 193 MET A N 1
ATOM 1588 C CA . MET A 1 193 ? -4.031 31.234 18.25 1 94.75 193 MET A CA 1
ATOM 1589 C C . MET A 1 193 ? -5.32 30.75 18.906 1 94.75 193 MET A C 1
ATOM 1591 O O . MET A 1 193 ? -6.293 30.453 18.203 1 94.75 193 MET A O 1
ATOM 1595 N N . MET A 1 194 ? -5.395 30.719 20.266 1 94.69 194 MET A N 1
ATOM 1596 C CA . MET A 1 194 ? -6.605 30.328 20.969 1 94.69 194 MET A CA 1
ATOM 1597 C C . MET A 1 194 ? -7.766 31.266 20.641 1 94.69 194 MET A C 1
ATOM 1599 O O . MET A 1 194 ? -8.891 30.812 20.438 1 94.69 194 MET A O 1
ATOM 1603 N N . GLU A 1 195 ? -7.422 32.469 20.562 1 95.06 195 GLU A N 1
ATOM 1604 C CA . GLU A 1 195 ? -8.43 33.469 20.203 1 95.06 195 GLU A CA 1
ATOM 1605 C C . GLU A 1 195 ? -8.93 33.281 18.781 1 95.06 195 GLU A C 1
ATOM 1607 O O . GLU A 1 195 ? -10.125 33.406 18.5 1 95.06 195 GLU A O 1
ATOM 1612 N N . LYS A 1 196 ? -8.031 32.969 17.953 1 94.5 196 LYS A N 1
ATOM 1613 C CA . LYS A 1 196 ? -8.383 32.75 16.562 1 94.5 196 LYS A CA 1
ATOM 1614 C C . LYS A 1 196 ? -9.289 31.531 16.422 1 94.5 196 LYS A C 1
ATOM 1616 O O . LYS A 1 196 ? -10.234 31.531 15.625 1 94.5 196 LYS A O 1
ATOM 1621 N N . TYR A 1 197 ? -9.016 30.422 17.172 1 95.5 197 TYR A N 1
ATOM 1622 C CA . TYR A 1 197 ? -9.867 29.234 17.141 1 95.5 197 TYR A CA 1
ATOM 1623 C C . TYR A 1 197 ? -11.273 29.562 17.641 1 95.5 197 TYR A C 1
ATOM 1625 O O . TYR A 1 197 ? -12.258 29.125 17.047 1 95.5 197 TYR A O 1
ATOM 1633 N N . GLU A 1 198 ? -11.297 30.312 18.656 1 94.62 198 GLU A N 1
ATOM 1634 C CA . GLU A 1 198 ? -12.586 30.719 19.219 1 94.62 198 GLU A CA 1
ATOM 1635 C C . GLU A 1 198 ? -13.391 31.531 18.219 1 94.62 198 GLU A C 1
ATOM 1637 O O . GLU A 1 198 ? -14.586 31.297 18.031 1 94.62 198 GLU A O 1
ATOM 1642 N N . GLU A 1 199 ? -12.711 32.406 17.562 1 94.5 199 GLU A N 1
ATOM 1643 C CA . GLU A 1 199 ? -13.359 33.312 16.609 1 94.5 199 GLU A CA 1
ATOM 1644 C C . GLU A 1 199 ? -13.883 32.531 15.398 1 94.5 199 GLU A C 1
ATOM 1646 O O . GLU A 1 199 ? -14.875 32.938 14.789 1 94.5 199 GLU A O 1
ATOM 1651 N N . ASN A 1 200 ? -13.25 31.469 15.07 1 94 200 ASN A N 1
ATOM 1652 C CA . ASN A 1 200 ? -13.586 30.766 13.844 1 94 200 ASN A CA 1
ATOM 1653 C C . ASN A 1 200 ? -14.328 29.453 14.125 1 94 200 ASN A C 1
ATOM 1655 O O . ASN A 1 200 ? -14.641 28.703 13.203 1 94 200 ASN A O 1
ATOM 1659 N N . GLN A 1 201 ? -14.609 29.172 15.328 1 92.75 201 GLN A N 1
ATOM 1660 C CA . GLN A 1 201 ? -15.188 27.891 15.734 1 92.75 201 GLN A CA 1
ATOM 1661 C C . GLN A 1 201 ? -16.5 27.625 15.008 1 92.75 201 GLN A C 1
ATOM 1663 O O . GLN A 1 201 ? -16.703 26.547 14.461 1 92.75 201 GLN A O 1
ATOM 1668 N N . ASP A 1 202 ? -17.391 28.594 14.953 1 90.06 202 ASP A N 1
ATOM 1669 C CA . ASP A 1 202 ? -18.688 28.422 14.32 1 90.06 202 ASP A CA 1
ATOM 1670 C C . ASP A 1 202 ? -18.547 28.188 12.82 1 90.06 202 ASP A C 1
ATOM 1672 O O . ASP A 1 202 ? -19.25 27.344 12.25 1 90.06 202 ASP A O 1
ATOM 1676 N N . ARG A 1 203 ? -17.688 28.938 12.281 1 91.62 203 ARG A N 1
ATOM 1677 C CA . ARG A 1 203 ? -17.453 28.797 10.852 1 91.62 203 ARG A CA 1
ATOM 1678 C C . ARG A 1 203 ? -16.938 27.391 10.516 1 91.62 203 ARG A C 1
ATOM 1680 O O . ARG A 1 203 ? -17.391 26.781 9.547 1 91.62 203 ARG A O 1
ATOM 1687 N N . ILE A 1 204 ? -15.992 26.891 11.32 1 92.12 204 ILE A N 1
ATOM 1688 C CA . ILE A 1 204 ? -15.383 25.594 11.117 1 92.12 204 ILE A CA 1
ATOM 1689 C C . ILE A 1 204 ? -16.438 24.5 11.281 1 92.12 204 ILE A C 1
ATOM 1691 O O . ILE A 1 204 ? -16.547 23.594 10.438 1 92.12 204 ILE A O 1
ATOM 1695 N N . LEU A 1 205 ? -17.266 24.594 12.289 1 89.69 205 LEU A N 1
ATOM 1696 C CA . LEU A 1 205 ? -18.219 23.547 12.625 1 89.69 205 LEU A CA 1
ATOM 1697 C C . LEU A 1 205 ? -19.438 23.594 11.703 1 89.69 205 LEU A C 1
ATOM 1699 O O . LEU A 1 205 ? -20.031 22.547 11.406 1 89.69 205 LEU A O 1
ATOM 1703 N N . THR A 1 206 ? -19.781 24.766 11.172 1 83.25 206 THR A N 1
ATOM 1704 C CA . THR A 1 206 ? -20.938 24.906 10.289 1 83.25 206 THR A CA 1
ATOM 1705 C C . THR A 1 206 ? -20.594 24.484 8.867 1 83.25 206 THR A C 1
ATOM 1707 O O . THR A 1 206 ? -21.422 23.859 8.195 1 83.25 206 THR A O 1
ATOM 1710 N N . LEU A 1 207 ? -19.5 24.812 8.422 1 75.5 207 LEU A N 1
ATOM 1711 C CA . LEU A 1 207 ? -19.062 24.469 7.07 1 75.5 207 LEU A CA 1
ATOM 1712 C C . LEU A 1 207 ? -18.969 22.953 6.902 1 75.5 207 LEU A C 1
ATOM 1714 O O . LEU A 1 207 ? -19.234 22.422 5.816 1 75.5 207 LEU A O 1
ATOM 1718 N N . CYS A 1 208 ? -18.641 22.297 7.945 1 71.69 208 CYS A N 1
ATOM 1719 C CA . CYS A 1 208 ? -18.516 20.844 7.891 1 71.69 208 CYS A CA 1
ATOM 1720 C C . CYS A 1 208 ? -19.891 20.188 7.781 1 71.69 208 CYS A C 1
ATOM 1722 O O . CYS A 1 208 ? -20.047 19.172 7.094 1 71.69 208 CYS A O 1
ATOM 1724 N N . THR A 1 209 ? -20.875 20.719 8.414 1 63.16 209 THR A N 1
ATOM 1725 C CA . THR A 1 209 ? -22.203 20.125 8.445 1 63.16 209 THR A CA 1
ATOM 1726 C C . THR A 1 209 ? -22.953 20.391 7.133 1 63.16 209 THR A C 1
ATOM 1728 O O . THR A 1 209 ? -23.828 19.625 6.75 1 63.16 209 THR A O 1
ATOM 1731 N N . ARG A 1 210 ? -22.75 21.328 6.484 1 55.41 210 ARG A N 1
ATOM 1732 C CA . ARG A 1 210 ? -23.5 21.641 5.27 1 55.41 210 ARG A CA 1
ATOM 1733 C C . ARG A 1 210 ? -23.203 20.625 4.168 1 55.41 210 ARG A C 1
ATOM 1735 O O . ARG A 1 210 ? -24.047 20.375 3.307 1 55.41 210 ARG A O 1
ATOM 1742 N N . GLN A 1 211 ? -22.125 20.125 4.074 1 49.09 211 GLN A N 1
ATOM 1743 C CA . GLN A 1 211 ? -21.875 19.219 2.965 1 49.09 211 GLN A CA 1
ATOM 1744 C C . GLN A 1 211 ? -22.578 17.875 3.178 1 49.09 211 GLN A C 1
ATOM 1746 O O . GLN A 1 211 ? -22.75 17.109 2.236 1 49.09 211 GLN A O 1
ATOM 1751 N N . HIS A 1 212 ? -22.875 17.391 4.336 1 43.31 212 HIS A N 1
ATOM 1752 C CA . HIS A 1 212 ? -23.719 16.234 4.609 1 43.31 212 HIS A CA 1
ATOM 1753 C C . HIS A 1 212 ? -25.203 16.578 4.402 1 43.31 212 HIS A C 1
ATOM 1755 O O . HIS A 1 212 ? -26.047 15.695 4.348 1 43.31 212 HIS A O 1
ATOM 1761 N N . CYS A 1 213 ? -25.594 17.766 4.52 1 33.84 213 CYS A N 1
ATOM 1762 C CA . CYS A 1 213 ? -26.969 18.172 4.285 1 33.84 213 CYS A CA 1
ATOM 1763 C C . CYS A 1 213 ? -27.203 18.5 2.812 1 33.84 213 CYS A C 1
ATOM 1765 O O . CYS A 1 213 ? -28.312 18.875 2.422 1 33.84 213 CYS A O 1
ATOM 1767 N N . VAL A 1 214 ? -26.109 18.531 2.145 1 32.72 214 VAL A N 1
ATOM 1768 C CA . VAL A 1 214 ? -26.562 18.734 0.773 1 32.72 214 VAL A CA 1
ATOM 1769 C C . VAL A 1 214 ? -26.734 17.375 0.081 1 32.72 214 VAL A C 1
ATOM 1771 O O . VAL A 1 214 ? -25.875 16.5 0.188 1 32.72 214 VAL A O 1
ATOM 1774 N N . LEU B 1 1 ? -14.547 -18.344 -6.152 1 96.12 1 LEU B N 1
ATOM 1775 C CA . LEU B 1 1 ? -13.227 -17.984 -6.66 1 96.12 1 LEU B CA 1
ATOM 1776 C C . LEU B 1 1 ? -12.242 -19.141 -6.465 1 96.12 1 LEU B C 1
ATOM 1778 O O . LEU B 1 1 ? -12.062 -19.625 -5.344 1 96.12 1 LEU B O 1
ATOM 1782 N N . ILE B 1 2 ? -11.672 -19.562 -7.547 1 97.31 2 ILE B N 1
ATOM 1783 C CA . ILE B 1 2 ? -10.633 -20.578 -7.551 1 97.31 2 ILE B CA 1
ATOM 1784 C C . ILE B 1 2 ? -9.289 -19.969 -7.93 1 97.31 2 ILE B C 1
ATOM 1786 O O . ILE B 1 2 ? -9.164 -19.344 -8.992 1 97.31 2 ILE B O 1
ATOM 1790 N N . CYS B 1 3 ? -8.297 -20.156 -7.109 1 98.25 3 CYS B N 1
ATOM 1791 C CA . CYS B 1 3 ? -6.969 -19.625 -7.43 1 98.25 3 CYS B CA 1
ATOM 1792 C C . CYS B 1 3 ? -6.023 -20.75 -7.832 1 98.25 3 CYS B C 1
ATOM 1794 O O . CYS B 1 3 ? -5.887 -21.75 -7.113 1 98.25 3 CYS B O 1
ATOM 1796 N N . ILE B 1 4 ? -5.426 -20.562 -8.977 1 98.56 4 ILE B N 1
ATOM 1797 C CA . ILE B 1 4 ? -4.426 -21.5 -9.453 1 98.56 4 ILE B CA 1
ATOM 1798 C C . ILE B 1 4 ? -3.041 -21.094 -8.953 1 98.56 4 ILE B C 1
ATOM 1800 O O . ILE B 1 4 ? -2.514 -20.047 -9.359 1 98.56 4 ILE B O 1
ATOM 1804 N N . GLU B 1 5 ? -2.496 -21.922 -8.109 1 98.75 5 GLU B N 1
ATOM 1805 C CA . GLU B 1 5 ? -1.198 -21.641 -7.5 1 98.75 5 GLU B CA 1
ATOM 1806 C C . GLU B 1 5 ? -0.124 -22.578 -8.031 1 98.75 5 GLU B C 1
ATOM 1808 O O . GLU B 1 5 ? -0.427 -23.703 -8.453 1 98.75 5 GLU B O 1
ATOM 1813 N N . GLY B 1 6 ? 1.091 -22.125 -7.914 1 98.75 6 GLY B N 1
ATOM 1814 C CA . GLY B 1 6 ? 2.234 -22.906 -8.352 1 98.75 6 GLY B CA 1
ATOM 1815 C C . GLY B 1 6 ? 3.465 -22.062 -8.625 1 98.75 6 GLY B C 1
ATOM 1816 O O . GLY B 1 6 ? 3.377 -20.844 -8.719 1 98.75 6 GLY B O 1
ATOM 1817 N N . ASN B 1 7 ? 4.582 -22.734 -8.789 1 98.56 7 ASN B N 1
ATOM 1818 C CA . ASN B 1 7 ? 5.867 -22.109 -9.07 1 98.56 7 ASN B CA 1
ATOM 1819 C C . ASN B 1 7 ? 5.848 -21.375 -10.406 1 98.56 7 ASN B C 1
ATOM 1821 O O . ASN B 1 7 ? 4.863 -21.438 -11.141 1 98.56 7 ASN B O 1
ATOM 1825 N N . ILE B 1 8 ? 6.844 -20.5 -10.602 1 97.19 8 ILE B N 1
ATOM 1826 C CA . ILE B 1 8 ? 7.062 -19.891 -11.906 1 97.19 8 ILE B CA 1
ATOM 1827 C C . ILE B 1 8 ? 7.238 -20.969 -12.969 1 97.19 8 ILE B C 1
ATOM 1829 O O . ILE B 1 8 ? 7.969 -21.938 -12.758 1 97.19 8 ILE B O 1
ATOM 1833 N N . ALA B 1 9 ? 6.5 -20.875 -14.086 1 96.69 9 ALA B N 1
ATOM 1834 C CA . ALA B 1 9 ? 6.562 -21.797 -15.211 1 96.69 9 ALA B CA 1
ATOM 1835 C C . ALA B 1 9 ? 5.996 -23.156 -14.82 1 96.69 9 ALA B C 1
ATOM 1837 O O . ALA B 1 9 ? 6.43 -24.188 -15.344 1 96.69 9 ALA B O 1
ATOM 1838 N N . SER B 1 10 ? 5.035 -23.172 -13.883 1 97.75 10 SER B N 1
ATOM 1839 C CA . SER B 1 10 ? 4.445 -24.438 -13.453 1 97.75 10 SER B CA 1
ATOM 1840 C C . SER B 1 10 ? 3.275 -24.828 -14.344 1 97.75 10 SER B C 1
ATOM 1842 O O . SER B 1 10 ? 2.746 -25.938 -14.234 1 97.75 10 SER B O 1
ATOM 1844 N N . GLY B 1 11 ? 2.807 -23.922 -15.242 1 96 11 GLY B N 1
ATOM 1845 C CA . GLY B 1 11 ? 1.728 -24.234 -16.156 1 96 11 GLY B CA 1
ATOM 1846 C C . GLY B 1 11 ? 0.399 -23.625 -15.758 1 96 11 GLY B C 1
ATOM 1847 O O . GLY B 1 11 ? -0.657 -24.062 -16.219 1 96 11 GLY B O 1
ATOM 1848 N N . LYS B 1 12 ? 0.405 -22.625 -14.883 1 97.69 12 LYS B N 1
ATOM 1849 C CA . LYS B 1 12 ? -0.813 -22 -14.375 1 97.69 12 LYS B CA 1
ATOM 1850 C C . LYS B 1 12 ? -1.629 -21.391 -15.508 1 97.69 12 LYS B C 1
ATOM 1852 O O . LYS B 1 12 ? -2.844 -21.594 -15.586 1 97.69 12 LYS B O 1
ATOM 1857 N N . THR B 1 13 ? -0.949 -20.578 -16.391 1 95.31 13 THR B N 1
ATOM 1858 C CA . THR B 1 13 ? -1.627 -19.922 -17.5 1 95.31 13 THR B CA 1
ATOM 1859 C C . THR B 1 13 ? -2.266 -20.953 -18.438 1 95.31 13 THR B C 1
ATOM 1861 O O . THR B 1 13 ? -3.379 -20.734 -18.922 1 95.31 13 THR B O 1
ATOM 1864 N N . THR B 1 14 ? -1.581 -22.016 -18.688 1 94.94 14 THR B N 1
ATOM 1865 C CA . THR B 1 14 ? -2.117 -23.109 -19.516 1 94.94 14 THR B CA 1
ATOM 1866 C C . THR B 1 14 ? -3.365 -23.703 -18.859 1 94.94 14 THR B C 1
ATOM 1868 O O . THR B 1 14 ? -4.348 -23.984 -19.547 1 94.94 14 THR B O 1
ATOM 1871 N N . CYS B 1 15 ? -3.279 -23.969 -17.578 1 96.94 15 CYS B N 1
ATOM 1872 C CA . CYS B 1 15 ? -4.434 -24.453 -16.828 1 96.94 15 CYS B CA 1
ATOM 1873 C C . CYS B 1 15 ? -5.625 -23.516 -16.984 1 96.94 15 CYS B C 1
ATOM 1875 O O . CYS B 1 15 ? -6.73 -23.953 -17.297 1 96.94 15 CYS B O 1
ATOM 1877 N N . LEU B 1 16 ? -5.414 -22.234 -16.781 1 97.56 16 LEU B N 1
ATOM 1878 C CA . LEU B 1 16 ? -6.469 -21.234 -16.906 1 97.56 16 LEU B CA 1
ATOM 1879 C C . LEU B 1 16 ? -7.043 -21.234 -18.328 1 97.56 16 LEU B C 1
ATOM 1881 O O . LEU B 1 16 ? -8.258 -21.141 -18.5 1 97.56 16 LEU B O 1
ATOM 1885 N N . ASP B 1 17 ? -6.176 -21.359 -19.344 1 95.94 17 ASP B N 1
ATOM 1886 C CA . ASP B 1 17 ? -6.609 -21.391 -20.734 1 95.94 17 ASP B CA 1
ATOM 1887 C C . ASP B 1 17 ? -7.539 -22.578 -20.984 1 95.94 17 ASP B C 1
ATOM 1889 O O . ASP B 1 17 ? -8.508 -22.453 -21.75 1 95.94 17 ASP B O 1
ATOM 1893 N N . TYR B 1 18 ? -7.242 -23.672 -20.406 1 96.25 18 TYR B N 1
ATOM 1894 C CA . TYR B 1 18 ? -8.086 -24.844 -20.547 1 96.25 18 TYR B CA 1
ATOM 1895 C C . TYR B 1 18 ? -9.492 -24.578 -20.047 1 96.25 18 TYR B C 1
ATOM 1897 O O . TYR B 1 18 ? -10.477 -24.859 -20.734 1 96.25 18 TYR B O 1
ATOM 1905 N N . PHE B 1 19 ? -9.625 -24 -18.875 1 95.69 19 PHE B N 1
ATOM 1906 C CA . PHE B 1 19 ? -10.922 -23.828 -18.234 1 95.69 19 PHE B CA 1
ATOM 1907 C C . PHE B 1 19 ? -11.664 -22.641 -18.828 1 95.69 19 PHE B C 1
ATOM 1909 O O . PHE B 1 19 ? -12.891 -22.531 -18.703 1 95.69 19 PHE B O 1
ATOM 1916 N N . ALA B 1 20 ? -10.898 -21.719 -19.453 1 95.44 20 ALA B N 1
ATOM 1917 C CA . ALA B 1 20 ? -11.492 -20.531 -20.062 1 95.44 20 ALA B CA 1
ATOM 1918 C C . ALA B 1 20 ? -12.438 -20.922 -21.203 1 95.44 20 ALA B C 1
ATOM 1920 O O . ALA B 1 20 ? -13.266 -20.125 -21.625 1 95.44 20 ALA B O 1
ATOM 1921 N N . LYS B 1 21 ? -12.312 -22.156 -21.703 1 93.56 21 LYS B N 1
ATOM 1922 C CA . LYS B 1 21 ? -13.172 -22.656 -22.766 1 93.56 21 LYS B CA 1
ATOM 1923 C C . LYS B 1 21 ? -14.609 -22.828 -22.281 1 93.56 21 LYS B C 1
ATOM 1925 O O . LYS B 1 21 ? -15.547 -22.891 -23.078 1 93.56 21 LYS B O 1
ATOM 1930 N N . ASN B 1 22 ? -14.758 -23 -21.016 1 90.56 22 ASN B N 1
ATOM 1931 C CA . ASN B 1 22 ? -16.078 -23.062 -20.391 1 90.56 22 ASN B CA 1
ATOM 1932 C C . ASN B 1 22 ? -16.656 -21.672 -20.203 1 90.56 22 ASN B C 1
ATOM 1934 O O . ASN B 1 22 ? -16.125 -20.859 -19.438 1 90.56 22 ASN B O 1
ATOM 1938 N N . THR B 1 23 ? -17.75 -21.375 -20.766 1 88.62 23 THR B N 1
ATOM 1939 C CA . THR B 1 23 ? -18.328 -20.047 -20.812 1 88.62 23 THR B CA 1
ATOM 1940 C C . THR B 1 23 ? -18.844 -19.625 -19.438 1 88.62 23 THR B C 1
ATOM 1942 O O . THR B 1 23 ? -19.094 -18.438 -19.203 1 88.62 23 THR B O 1
ATOM 1945 N N . SER B 1 24 ? -18.938 -20.562 -18.562 1 91.5 24 SER B N 1
ATOM 1946 C CA . SER B 1 24 ? -19.422 -20.234 -17.219 1 91.5 24 SER B CA 1
ATOM 1947 C C . SER B 1 24 ? -18.266 -19.875 -16.297 1 91.5 24 SER B C 1
ATOM 1949 O O . SER B 1 24 ? -18.484 -19.641 -15.102 1 91.5 24 SER B O 1
ATOM 1951 N N . ILE B 1 25 ? -17.094 -19.844 -16.891 1 95.12 25 ILE B N 1
ATOM 1952 C CA . ILE B 1 25 ? -15.906 -19.562 -16.094 1 95.12 25 ILE B CA 1
ATOM 1953 C C . ILE B 1 25 ? -15.195 -18.312 -16.625 1 95.12 25 ILE B C 1
ATOM 1955 O O . ILE B 1 25 ? -14.875 -18.234 -17.812 1 95.12 25 ILE B O 1
ATOM 1959 N N . GLU B 1 26 ? -15.055 -17.344 -15.789 1 97.06 26 GLU B N 1
ATOM 1960 C CA . GLU B 1 26 ? -14.188 -16.219 -16.141 1 97.06 26 GLU B CA 1
ATOM 1961 C C . GLU B 1 26 ? -12.781 -16.422 -15.578 1 97.06 26 GLU B C 1
ATOM 1963 O O . GLU B 1 26 ? -12.609 -17 -14.508 1 97.06 26 GLU B O 1
ATOM 1968 N N . VAL B 1 27 ? -11.805 -15.953 -16.328 1 97.56 27 VAL B N 1
ATOM 1969 C CA . VAL B 1 27 ? -10.414 -16.156 -15.945 1 97.56 27 VAL B CA 1
ATOM 1970 C C . VAL B 1 27 ? -9.703 -14.812 -15.805 1 97.56 27 VAL B C 1
ATOM 1972 O O . VAL B 1 27 ? -9.898 -13.922 -16.625 1 97.56 27 VAL B O 1
ATOM 1975 N N . LEU B 1 28 ? -8.898 -14.648 -14.773 1 97.75 28 LEU B N 1
ATOM 1976 C CA . LEU B 1 28 ? -8.016 -13.508 -14.578 1 97.75 28 LEU B CA 1
ATOM 1977 C C . LEU B 1 28 ? -6.562 -13.953 -14.469 1 97.75 28 LEU B C 1
ATOM 1979 O O . LEU B 1 28 ? -6.168 -14.562 -13.469 1 97.75 28 LEU B O 1
ATOM 1983 N N . THR B 1 29 ? -5.812 -13.617 -15.461 1 97.06 29 THR B N 1
ATOM 1984 C CA . THR B 1 29 ? -4.383 -13.914 -15.383 1 97.06 29 THR B CA 1
ATOM 1985 C C . THR B 1 29 ? -3.662 -12.875 -14.531 1 97.06 29 THR B C 1
ATOM 1987 O O . THR B 1 29 ? -4.172 -11.773 -14.312 1 97.06 29 THR B O 1
ATOM 1990 N N . GLU B 1 30 ? -2.539 -13.273 -14.023 1 95.81 30 GLU B N 1
ATOM 1991 C CA . GLU B 1 30 ? -1.714 -12.289 -13.328 1 95.81 30 GLU B CA 1
ATOM 1992 C C . GLU B 1 30 ? -1.395 -11.102 -14.234 1 95.81 30 GLU B C 1
ATOM 1994 O O . GLU B 1 30 ? -1.065 -11.281 -15.406 1 95.81 30 GLU B O 1
ATOM 1999 N N . PRO B 1 31 ? -1.515 -9.945 -13.742 1 96.38 31 PRO B N 1
ATOM 2000 C CA . PRO B 1 31 ? -1.252 -8.766 -14.57 1 96.38 31 PRO B CA 1
ATOM 2001 C C . PRO B 1 31 ? 0.236 -8.445 -14.688 1 96.38 31 PRO B C 1
ATOM 2003 O O . PRO B 1 31 ? 0.656 -7.332 -14.359 1 96.38 31 PRO B O 1
ATOM 2006 N N . VAL B 1 32 ? 1.042 -9.328 -15.211 1 95 32 VAL B N 1
ATOM 2007 C CA . VAL B 1 32 ? 2.492 -9.211 -15.312 1 95 32 VAL B CA 1
ATOM 2008 C C . VAL B 1 32 ? 2.855 -8.008 -16.188 1 95 32 VAL B C 1
ATOM 2010 O O . VAL B 1 32 ? 3.852 -7.324 -15.922 1 95 32 VAL B O 1
ATOM 2013 N N . SER B 1 33 ? 2.033 -7.766 -17.172 1 96.25 33 SER B N 1
ATOM 2014 C CA . SER B 1 33 ? 2.287 -6.625 -18.047 1 96.25 33 SER B CA 1
ATOM 2015 C C . SER B 1 33 ? 2.348 -5.324 -17.266 1 96.25 33 SER B C 1
ATOM 2017 O O . SER B 1 33 ? 3.135 -4.43 -17.594 1 96.25 33 SER B O 1
ATOM 2019 N N . LYS B 1 34 ? 1.573 -5.199 -16.219 1 98.06 34 LYS B N 1
ATOM 2020 C CA . LYS B 1 34 ? 1.607 -4.012 -15.375 1 98.06 34 LYS B CA 1
ATOM 2021 C C . LYS B 1 34 ? 2.926 -3.92 -14.609 1 98.06 34 LYS B C 1
ATOM 2023 O O . LYS B 1 34 ? 3.445 -2.824 -14.391 1 98.06 34 LYS B O 1
ATOM 2028 N N . TRP B 1 35 ? 3.459 -5.055 -14.219 1 98.25 35 TRP B N 1
ATOM 2029 C CA . TRP B 1 35 ? 4.695 -5.09 -13.445 1 98.25 35 TRP B CA 1
ATOM 2030 C C . TRP B 1 35 ? 5.902 -4.793 -14.328 1 98.25 35 TRP B C 1
ATOM 2032 O O . TRP B 1 35 ? 6.938 -4.328 -13.844 1 98.25 35 TRP B O 1
ATOM 2042 N N . ARG B 1 36 ? 5.73 -5.078 -15.594 1 97.44 36 ARG B N 1
ATOM 2043 C CA . ARG B 1 36 ? 6.805 -4.848 -16.547 1 97.44 36 ARG B CA 1
ATOM 2044 C C . ARG B 1 36 ? 6.797 -3.404 -17.047 1 97.44 36 ARG B C 1
ATOM 2046 O O . ARG B 1 36 ? 7.797 -2.918 -17.578 1 97.44 36 ARG B O 1
ATOM 2053 N N . ASN B 1 37 ? 5.605 -2.826 -16.938 1 98.38 37 ASN B N 1
ATOM 2054 C CA . ASN B 1 37 ? 5.469 -1.448 -17.406 1 98.38 37 ASN B CA 1
ATOM 2055 C C . ASN B 1 37 ? 4.406 -0.697 -16.609 1 98.38 37 ASN B C 1
ATOM 2057 O O . ASN B 1 37 ? 3.238 -0.658 -17 1 98.38 37 ASN B O 1
ATOM 2061 N N . VAL B 1 38 ? 4.777 -0.025 -15.625 1 98.38 38 VAL B N 1
ATOM 20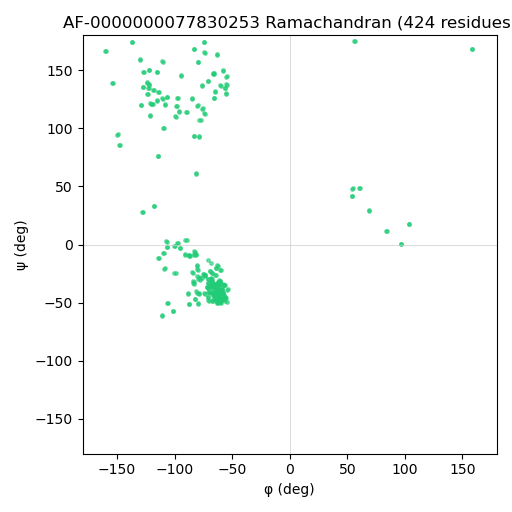62 C CA . VAL B 1 38 ? 3.896 0.896 -14.914 1 98.38 38 VAL B CA 1
ATOM 2063 C C . VAL B 1 38 ? 4.312 2.336 -15.203 1 98.38 38 VAL B C 1
ATOM 2065 O O . VAL B 1 38 ? 5.281 2.836 -14.625 1 98.38 38 VAL B O 1
ATOM 2068 N N . ARG B 1 39 ? 3.574 2.959 -16.109 1 97.62 39 ARG B N 1
ATOM 2069 C CA . ARG B 1 39 ? 3.832 4.32 -16.562 1 97.62 39 ARG B CA 1
ATOM 2070 C C . ARG B 1 39 ? 5.27 4.473 -17.047 1 97.62 39 ARG B C 1
ATOM 2072 O O . ARG B 1 39 ? 5.969 5.41 -16.656 1 97.62 39 ARG B O 1
ATOM 2079 N N . GLY B 1 40 ? 5.719 3.432 -17.797 1 97.94 40 GLY B N 1
ATOM 2080 C CA . GLY B 1 40 ? 7.016 3.508 -18.453 1 97.94 40 GLY B CA 1
ATOM 2081 C C . GLY B 1 40 ? 8.125 2.848 -17.656 1 97.94 40 GLY B C 1
ATOM 2082 O O . GLY B 1 40 ? 9.273 2.793 -18.109 1 97.94 40 GLY B O 1
ATOM 2083 N N . HIS B 1 41 ? 7.82 2.281 -16.484 1 98.5 41 HIS B N 1
ATOM 2084 C CA . HIS B 1 41 ? 8.836 1.673 -15.633 1 98.5 41 HIS B CA 1
ATOM 2085 C C . HIS B 1 41 ? 8.609 0.171 -15.492 1 98.5 41 HIS B C 1
ATOM 2087 O O . HIS B 1 41 ? 7.473 -0.294 -15.508 1 98.5 41 HIS B O 1
ATOM 2093 N N . ASN B 1 42 ? 9.688 -0.581 -15.344 1 98.31 42 ASN B N 1
ATOM 2094 C CA . ASN B 1 42 ? 9.656 -2.035 -15.227 1 98.31 42 ASN B CA 1
ATOM 2095 C C . ASN B 1 42 ? 10.117 -2.498 -13.852 1 98.31 42 ASN B C 1
ATOM 2097 O O . ASN B 1 42 ? 11.219 -3.033 -13.711 1 98.31 42 ASN B O 1
ATOM 2101 N N . PRO B 1 43 ? 9.258 -2.365 -12.859 1 98.5 43 PRO B N 1
ATOM 2102 C CA . PRO B 1 43 ? 9.656 -2.744 -11.508 1 98.5 43 PRO B CA 1
ATOM 2103 C C . PRO B 1 43 ? 10.039 -4.219 -11.391 1 98.5 43 PRO B C 1
ATOM 2105 O O . PRO B 1 43 ? 10.875 -4.582 -10.555 1 98.5 43 PRO B O 1
ATOM 2108 N N . LEU B 1 44 ? 9.406 -5.078 -12.203 1 98.12 44 LEU B N 1
ATOM 2109 C CA . LEU B 1 44 ? 9.766 -6.492 -12.195 1 98.12 44 LEU B CA 1
ATOM 2110 C C . LEU B 1 44 ? 11.234 -6.676 -12.586 1 98.12 44 LEU B C 1
ATOM 2112 O O . LEU B 1 44 ? 11.984 -7.355 -11.883 1 98.12 44 LEU B O 1
ATOM 2116 N N . GLY B 1 45 ? 11.609 -6.055 -13.672 1 97.25 45 GLY B N 1
ATOM 2117 C CA . GLY B 1 45 ? 13 -6.102 -14.086 1 97.25 45 GLY B CA 1
ATOM 2118 C C . GLY B 1 45 ? 13.953 -5.539 -13.047 1 97.25 45 GLY B C 1
ATOM 2119 O O . GLY B 1 45 ? 15.008 -6.121 -12.781 1 97.25 45 GLY B O 1
ATOM 2120 N N . LEU B 1 46 ? 13.594 -4.402 -12.438 1 97.81 46 LEU B N 1
ATOM 2121 C CA . LEU B 1 46 ? 14.414 -3.773 -11.406 1 97.81 46 LEU B CA 1
ATOM 2122 C C . LEU B 1 46 ? 14.617 -4.715 -10.227 1 97.81 46 LEU B C 1
ATOM 2124 O O . LEU B 1 46 ? 15.727 -4.828 -9.703 1 97.81 46 LEU B O 1
ATOM 2128 N N . MET B 1 47 ? 13.594 -5.391 -9.852 1 97.69 47 MET B N 1
ATOM 2129 C CA . MET B 1 47 ? 13.672 -6.305 -8.719 1 97.69 47 MET B CA 1
ATOM 2130 C C . MET B 1 47 ? 14.648 -7.438 -8.992 1 97.69 47 MET B C 1
ATOM 2132 O O . MET B 1 47 ? 15.484 -7.762 -8.148 1 97.69 47 MET B O 1
ATOM 2136 N N . TYR B 1 48 ? 14.523 -8.039 -10.164 1 94.62 48 TYR B N 1
ATOM 2137 C CA . TYR B 1 48 ? 15.414 -9.156 -10.469 1 94.62 48 TYR B CA 1
ATOM 2138 C C . TYR B 1 48 ? 16.859 -8.688 -10.555 1 94.62 48 TYR B C 1
ATOM 2140 O O . TYR B 1 48 ? 17.781 -9.445 -10.266 1 94.62 48 TYR B O 1
ATOM 2148 N N . GLN B 1 49 ? 17.047 -7.43 -10.875 1 94.88 49 GLN B N 1
ATOM 2149 C CA . GLN B 1 49 ? 18.391 -6.867 -10.961 1 94.88 49 GLN B CA 1
ATOM 2150 C C . GLN B 1 49 ? 18.938 -6.539 -9.57 1 94.88 49 GLN B C 1
ATOM 2152 O O . GLN B 1 49 ? 20.125 -6.738 -9.297 1 94.88 49 GLN B O 1
ATOM 2157 N N . ASP B 1 50 ? 18.125 -6 -8.742 1 96.56 50 ASP B N 1
ATOM 2158 C CA . ASP B 1 50 ? 18.484 -5.605 -7.383 1 96.56 50 ASP B CA 1
ATOM 2159 C C . ASP B 1 50 ? 17.297 -5.734 -6.434 1 96.56 50 ASP B C 1
ATOM 2161 O O . ASP B 1 50 ? 16.641 -4.742 -6.105 1 96.56 50 ASP B O 1
ATOM 2165 N N . ALA B 1 51 ? 17.156 -6.93 -5.926 1 96.56 51 ALA B N 1
ATOM 2166 C CA . ALA B 1 51 ? 15.992 -7.238 -5.09 1 96.56 51 ALA B CA 1
ATOM 2167 C C . ALA B 1 51 ? 16.047 -6.453 -3.779 1 96.56 51 ALA B C 1
ATOM 2169 O O . ALA B 1 51 ? 15.008 -6.047 -3.252 1 96.56 51 ALA B O 1
ATOM 2170 N N . SER B 1 52 ? 17.203 -6.211 -3.268 1 97 52 SER B N 1
ATOM 2171 C CA . SER B 1 52 ? 17.344 -5.535 -1.98 1 97 52 SER B CA 1
ATOM 2172 C C . SER B 1 52 ? 16.797 -4.109 -2.039 1 97 52 SER B C 1
ATOM 2174 O O . SER B 1 52 ? 16.219 -3.621 -1.071 1 97 52 SER B O 1
ATOM 2176 N N . ARG B 1 53 ? 17.016 -3.547 -3.174 1 97.69 53 ARG B N 1
ATOM 2177 C CA . ARG B 1 53 ? 16.547 -2.172 -3.311 1 97.69 53 ARG B CA 1
ATOM 2178 C C . ARG B 1 53 ? 15.094 -2.135 -3.805 1 97.69 53 ARG B C 1
ATOM 2180 O O . ARG B 1 53 ? 14.281 -1.359 -3.297 1 97.69 53 ARG B O 1
ATOM 2187 N N . TRP B 1 54 ? 14.727 -2.975 -4.773 1 98.44 54 TRP B N 1
ATOM 2188 C CA . TRP B 1 54 ? 13.5 -2.754 -5.535 1 98.44 54 TRP B CA 1
ATOM 2189 C C . TRP B 1 54 ? 12.422 -3.744 -5.121 1 98.44 54 TRP B C 1
ATOM 2191 O O . TRP B 1 54 ? 11.289 -3.674 -5.602 1 98.44 54 TRP B O 1
ATOM 2201 N N . GLY B 1 55 ? 12.773 -4.652 -4.191 1 98.62 55 GLY B N 1
ATOM 2202 C CA . GLY B 1 55 ? 11.797 -5.621 -3.734 1 98.62 55 GLY B CA 1
ATOM 2203 C C . GLY B 1 55 ? 10.531 -4.98 -3.182 1 98.62 55 GLY B C 1
ATOM 2204 O O . GLY B 1 55 ? 9.422 -5.375 -3.537 1 98.62 55 GLY B O 1
ATOM 2205 N N . ILE B 1 56 ? 10.727 -3.965 -2.361 1 98.88 56 ILE B N 1
ATOM 2206 C CA . ILE B 1 56 ? 9.578 -3.316 -1.735 1 98.88 56 ILE B CA 1
ATOM 2207 C C . ILE B 1 56 ? 8.75 -2.594 -2.797 1 98.88 56 ILE B C 1
ATOM 2209 O O . ILE B 1 56 ? 7.52 -2.588 -2.736 1 98.88 56 ILE B O 1
ATOM 2213 N N . THR B 1 57 ? 9.391 -1.996 -3.793 1 98.88 57 THR B N 1
ATOM 2214 C CA . THR B 1 57 ? 8.688 -1.277 -4.852 1 98.88 57 THR B CA 1
ATOM 2215 C C . THR B 1 57 ? 7.801 -2.227 -5.656 1 98.88 57 THR B C 1
ATOM 2217 O O . THR B 1 57 ? 6.602 -1.982 -5.809 1 98.88 57 THR B O 1
ATOM 2220 N N . LEU B 1 58 ? 8.375 -3.322 -6.07 1 98.88 58 LEU B N 1
ATOM 2221 C CA . LEU B 1 58 ? 7.613 -4.281 -6.859 1 98.88 58 LEU B CA 1
ATOM 2222 C C . LEU B 1 58 ? 6.516 -4.926 -6.02 1 98.88 58 LEU B C 1
ATOM 2224 O O . LEU B 1 58 ? 5.359 -4.988 -6.445 1 98.88 58 LEU B O 1
ATOM 2228 N N . GLN B 1 59 ? 6.891 -5.402 -4.832 1 98.88 59 GLN B N 1
ATOM 2229 C CA . GLN B 1 59 ? 5.945 -6.184 -4.043 1 98.88 59 GLN B CA 1
ATOM 2230 C C . GLN B 1 59 ? 4.781 -5.32 -3.561 1 98.88 59 GLN B C 1
ATOM 2232 O O . GLN B 1 59 ? 3.654 -5.805 -3.438 1 98.88 59 GLN B O 1
ATOM 2237 N N . THR B 1 60 ? 5.043 -4.031 -3.303 1 98.88 60 THR B N 1
ATOM 2238 C CA . THR B 1 60 ? 3.957 -3.096 -3.033 1 98.88 60 THR B CA 1
ATOM 2239 C C . THR B 1 60 ? 2.998 -3.025 -4.219 1 98.88 60 THR B C 1
ATOM 2241 O O . THR B 1 60 ? 1.78 -3.1 -4.043 1 98.88 60 THR B O 1
ATOM 2244 N N . TYR B 1 61 ? 3.498 -2.945 -5.391 1 98.88 61 TYR B N 1
ATOM 2245 C CA . TYR B 1 61 ? 2.68 -2.84 -6.594 1 98.88 61 TYR B CA 1
ATOM 2246 C C . TYR B 1 61 ? 1.968 -4.156 -6.883 1 98.88 61 TYR B C 1
ATOM 2248 O O . TYR B 1 61 ? 0.813 -4.16 -7.316 1 98.88 61 TYR B O 1
ATOM 2256 N N . VAL B 1 62 ? 2.629 -5.273 -6.633 1 98.81 62 VAL B N 1
ATOM 2257 C CA . VAL B 1 62 ? 2.012 -6.586 -6.789 1 98.81 62 VAL B CA 1
ATOM 2258 C C . VAL B 1 62 ? 0.817 -6.715 -5.848 1 98.81 62 VAL B C 1
ATOM 2260 O O . VAL B 1 62 ? -0.253 -7.176 -6.25 1 98.81 62 VAL B O 1
ATOM 2263 N N . GLN B 1 63 ? 1.041 -6.293 -4.641 1 98.69 63 GLN B N 1
ATOM 2264 C CA . GLN B 1 63 ? -0.044 -6.359 -3.668 1 98.69 63 GLN B CA 1
ATOM 2265 C C . GLN B 1 63 ? -1.247 -5.543 -4.129 1 98.69 63 GLN B C 1
ATOM 2267 O O . GLN B 1 63 ? -2.387 -6.004 -4.039 1 98.69 63 GLN B O 1
ATOM 2272 N N . LEU B 1 64 ? -1.007 -4.371 -4.672 1 98.81 64 LEU B N 1
ATOM 2273 C CA . LEU B 1 64 ? -2.076 -3.516 -5.176 1 98.81 64 LEU B CA 1
ATOM 2274 C C . LEU B 1 64 ? -2.816 -4.191 -6.324 1 98.81 64 LEU B C 1
ATOM 2276 O O . LEU B 1 64 ? -4.047 -4.254 -6.324 1 98.81 64 LEU B O 1
ATOM 2280 N N . THR B 1 65 ? -2.115 -4.688 -7.301 1 98.75 65 THR B N 1
ATOM 2281 C CA . THR B 1 65 ? -2.734 -5.203 -8.516 1 98.75 65 THR B CA 1
ATOM 2282 C C . THR B 1 65 ? -3.465 -6.516 -8.234 1 98.75 65 THR B C 1
ATOM 2284 O O . THR B 1 65 ? -4.5 -6.797 -8.844 1 98.75 65 THR B O 1
ATOM 2287 N N . MET B 1 66 ? -2.922 -7.32 -7.281 1 98.56 66 MET B N 1
ATOM 2288 C CA . MET B 1 66 ? -3.627 -8.539 -6.902 1 98.56 66 MET B CA 1
ATOM 2289 C C . MET B 1 66 ? -4.895 -8.219 -6.121 1 98.56 66 MET B C 1
ATOM 2291 O O . MET B 1 66 ? -5.926 -8.867 -6.301 1 98.56 66 MET B O 1
ATOM 2295 N N . LEU B 1 67 ? -4.801 -7.23 -5.207 1 98.75 67 LEU B N 1
ATOM 2296 C CA . LEU B 1 67 ? -5.996 -6.766 -4.512 1 98.75 67 LEU B CA 1
ATOM 2297 C C . LEU B 1 67 ? -7.066 -6.324 -5.504 1 98.75 67 LEU B C 1
ATOM 2299 O O . LEU B 1 67 ? -8.227 -6.711 -5.387 1 98.75 67 LEU B O 1
ATOM 2303 N N . ASP B 1 68 ? -6.637 -5.566 -6.465 1 98.06 68 ASP B N 1
ATOM 2304 C CA . ASP B 1 68 ? -7.551 -5.062 -7.48 1 98.06 68 ASP B CA 1
ATOM 2305 C C . ASP B 1 68 ? -8.234 -6.211 -8.219 1 98.06 68 ASP B C 1
ATOM 2307 O O . ASP B 1 68 ? -9.43 -6.137 -8.523 1 98.06 68 ASP B O 1
ATOM 2311 N N . GLN B 1 69 ? -7.555 -7.289 -8.523 1 97.75 69 GLN B N 1
ATOM 2312 C CA . GLN B 1 69 ? -8.125 -8.461 -9.18 1 97.75 69 GLN B CA 1
ATOM 2313 C C . GLN B 1 69 ? -9.156 -9.141 -8.289 1 97.75 69 GLN B C 1
ATOM 2315 O O . GLN B 1 69 ? -10.227 -9.539 -8.758 1 97.75 69 GLN B O 1
ATOM 2320 N N . HIS B 1 70 ? -8.836 -9.227 -7.059 1 98 70 HIS B N 1
ATOM 2321 C CA . HIS B 1 70 ? -9.703 -9.93 -6.117 1 98 70 HIS B CA 1
ATOM 2322 C C . HIS B 1 70 ? -11.055 -9.227 -5.988 1 98 70 HIS B C 1
ATOM 2324 O O . HIS B 1 70 ? -12.078 -9.883 -5.793 1 98 70 HIS B O 1
ATOM 2330 N N . ILE B 1 71 ? -11.047 -7.926 -6.078 1 96.94 71 ILE B N 1
ATOM 2331 C CA . ILE B 1 71 ? -12.266 -7.227 -5.688 1 96.94 71 ILE B CA 1
ATOM 2332 C C . ILE B 1 71 ? -13.062 -6.848 -6.934 1 96.94 71 ILE B C 1
ATOM 2334 O O . ILE B 1 71 ? -14.141 -6.25 -6.832 1 96.94 71 ILE B O 1
ATOM 2338 N N . LYS B 1 72 ? -12.539 -7.168 -8.125 1 95.94 72 LYS B N 1
ATOM 2339 C CA . LYS B 1 72 ? -13.328 -6.965 -9.344 1 95.94 72 LYS B CA 1
ATOM 2340 C C . LYS B 1 72 ? -14.672 -7.672 -9.25 1 95.94 72 LYS B C 1
ATOM 2342 O O . LYS B 1 72 ? -14.758 -8.797 -8.742 1 95.94 72 LYS B O 1
ATOM 2347 N N . PRO B 1 73 ? -15.711 -6.996 -9.688 1 95.5 73 PRO B N 1
ATOM 2348 C CA . PRO B 1 73 ? -16.984 -7.703 -9.734 1 95.5 73 PRO B CA 1
ATOM 2349 C C . PRO B 1 73 ? -16.953 -8.938 -10.641 1 95.5 73 PRO B C 1
ATOM 2351 O O . PRO B 1 73 ? -16.359 -8.898 -11.719 1 95.5 73 PRO B O 1
ATOM 2354 N N . MET B 1 74 ? -17.516 -9.984 -10.164 1 94.19 74 MET B N 1
ATOM 2355 C CA . MET B 1 74 ? -17.562 -11.211 -10.961 1 94.19 74 MET B CA 1
ATOM 2356 C C . MET B 1 74 ? -18.625 -11.109 -12.055 1 94.19 74 MET B C 1
ATOM 2358 O O . MET B 1 74 ? -19.734 -10.609 -11.812 1 94.19 74 MET B O 1
ATOM 2362 N N . ILE B 1 75 ? -18.234 -11.555 -13.219 1 94.38 75 ILE B N 1
ATOM 2363 C CA . ILE B 1 75 ? -19.172 -11.484 -14.336 1 94.38 75 ILE B CA 1
ATOM 2364 C C . ILE B 1 75 ? -19.656 -12.891 -14.695 1 94.38 75 ILE B C 1
ATOM 2366 O O . ILE B 1 75 ? -20.484 -13.055 -15.578 1 94.38 75 ILE B O 1
ATOM 2370 N N . SER B 1 76 ? -19.125 -13.961 -14.125 1 93.94 76 SER B N 1
ATOM 2371 C CA . SER B 1 76 ? -19.516 -15.359 -14.266 1 93.94 76 SER B CA 1
ATOM 2372 C C . SER B 1 76 ? -19.688 -16.031 -12.898 1 93.94 76 SER B C 1
ATOM 2374 O O . SER B 1 76 ? -19.188 -15.516 -11.891 1 93.94 76 SER B O 1
ATOM 2376 N N . PRO B 1 77 ? -20.422 -17.125 -12.875 1 91.81 77 PRO B N 1
ATOM 2377 C CA . PRO B 1 77 ? -20.641 -17.797 -11.594 1 91.81 77 PRO B CA 1
ATOM 2378 C C . PRO B 1 77 ? -19.344 -18.281 -10.953 1 91.81 77 PRO B C 1
ATOM 2380 O O . PRO B 1 77 ? -19.25 -18.375 -9.727 1 91.81 77 PRO B O 1
ATOM 2383 N N . ILE B 1 78 ? -18.375 -18.625 -11.828 1 94.75 78 ILE B N 1
ATOM 2384 C CA . ILE B 1 78 ? -17.094 -19.094 -11.336 1 94.75 78 ILE B CA 1
ATOM 2385 C C . ILE B 1 78 ? -15.977 -18.203 -11.891 1 94.75 78 ILE B C 1
ATOM 2387 O O . ILE B 1 78 ? -15.984 -17.859 -13.078 1 94.75 78 ILE B O 1
ATOM 2391 N N . ARG B 1 79 ? -15.117 -17.859 -11.016 1 96.88 79 ARG B N 1
ATOM 2392 C CA . ARG B 1 79 ? -13.906 -17.141 -11.414 1 96.88 79 ARG B CA 1
ATOM 2393 C C . ARG B 1 79 ? -12.664 -17.953 -11.055 1 96.88 79 ARG B C 1
ATOM 2395 O O . ARG B 1 79 ? -12.555 -18.484 -9.953 1 96.88 79 ARG B O 1
ATOM 2402 N N . MET B 1 80 ? -11.773 -18.031 -12.031 1 97.81 80 MET B N 1
ATOM 2403 C CA . MET B 1 80 ? -10.445 -18.594 -11.797 1 97.81 80 MET B CA 1
ATOM 2404 C C . MET B 1 80 ? -9.367 -17.531 -11.961 1 97.81 80 MET B C 1
ATOM 2406 O O . MET B 1 80 ? -9.383 -16.766 -12.93 1 97.81 80 MET B O 1
ATOM 2410 N N . MET B 1 81 ? -8.477 -17.469 -10.992 1 98.25 81 MET B N 1
ATOM 2411 C CA . MET B 1 81 ? -7.434 -16.453 -10.992 1 98.25 81 MET B CA 1
ATOM 2412 C C . MET B 1 81 ? -6.051 -17.094 -10.906 1 98.25 81 MET B C 1
ATOM 2414 O O . MET B 1 81 ? -5.859 -18.078 -10.18 1 98.25 81 MET B O 1
ATOM 2418 N N . GLU B 1 82 ? -5.164 -16.484 -11.695 1 98.5 82 GLU B N 1
ATOM 2419 C CA . GLU B 1 82 ? -3.768 -16.891 -11.555 1 98.5 82 GLU B CA 1
ATOM 2420 C C . GLU B 1 82 ? -3.16 -16.312 -10.273 1 98.5 82 GLU B C 1
ATOM 2422 O O . GLU B 1 82 ? -2.965 -15.102 -10.156 1 98.5 82 GLU B O 1
ATOM 2427 N N . ARG B 1 83 ? -2.846 -17.141 -9.383 1 98.38 83 ARG B N 1
ATOM 2428 C CA . ARG B 1 83 ? -2.344 -16.797 -8.055 1 98.38 83 ARG B CA 1
ATOM 2429 C C . ARG B 1 83 ? -3.314 -15.875 -7.328 1 98.38 83 ARG B C 1
ATOM 2431 O O . ARG B 1 83 ? -4.441 -15.672 -7.777 1 98.38 83 ARG B O 1
ATOM 2438 N N . SER B 1 84 ? -3.002 -15.586 -6.109 1 98.19 84 SER B N 1
ATOM 2439 C CA . SER B 1 84 ? -3.797 -14.734 -5.23 1 98.19 84 SER B CA 1
ATOM 2440 C C . SER B 1 84 ? -2.914 -13.773 -4.441 1 98.19 84 SER B C 1
ATOM 2442 O O . SER B 1 84 ? -1.687 -13.828 -4.539 1 98.19 84 SER B O 1
ATOM 2444 N N . ILE B 1 85 ? -3.555 -12.906 -3.715 1 98.38 85 ILE B N 1
ATOM 2445 C CA . ILE B 1 85 ? -2.826 -11.977 -2.859 1 98.38 85 ILE B CA 1
ATOM 2446 C C . ILE B 1 85 ? -2.08 -12.75 -1.775 1 98.38 85 ILE B C 1
ATOM 2448 O O . ILE B 1 85 ? -1.103 -12.25 -1.211 1 98.38 85 ILE B O 1
ATOM 2452 N N . HIS B 1 86 ? -2.461 -14 -1.456 1 98.31 86 HIS B N 1
ATOM 2453 C CA . HIS B 1 86 ? -1.828 -14.812 -0.424 1 98.31 86 HIS B CA 1
ATOM 2454 C C . HIS B 1 86 ? -0.438 -15.266 -0.855 1 98.31 86 HIS B C 1
ATOM 2456 O O . HIS B 1 86 ? 0.522 -15.156 -0.09 1 98.31 86 HIS B O 1
ATOM 2462 N N . SER B 1 87 ? -0.333 -15.719 -2.059 1 98.31 87 SER B N 1
ATOM 2463 C CA . SER B 1 87 ? 0.986 -16.156 -2.506 1 98.31 87 SER B CA 1
ATOM 2464 C C . SER B 1 87 ? 1.917 -14.961 -2.713 1 98.31 87 SER B C 1
ATOM 2466 O O . SER B 1 87 ? 3.129 -15.07 -2.518 1 98.31 87 SER B O 1
ATOM 2468 N N . ALA B 1 88 ? 1.337 -13.789 -3.082 1 98.38 88 ALA B N 1
ATOM 2469 C CA . ALA B 1 88 ? 2.168 -12.594 -3.137 1 98.38 88 ALA B CA 1
ATOM 2470 C C . ALA B 1 88 ? 2.896 -12.367 -1.816 1 98.38 88 ALA B C 1
ATOM 2472 O O . ALA B 1 88 ? 4.082 -12.031 -1.805 1 98.38 88 ALA B O 1
ATOM 2473 N N . LYS B 1 89 ? 2.234 -12.625 -0.746 1 98.69 89 LYS B N 1
ATOM 2474 C CA . LYS B 1 89 ? 2.818 -12.422 0.576 1 98.69 89 LYS B CA 1
ATOM 2475 C C . LYS B 1 89 ? 3.582 -13.664 1.034 1 98.69 89 LYS B C 1
ATOM 2477 O O . LYS B 1 89 ? 4.77 -13.586 1.36 1 98.69 89 LYS B O 1
ATOM 2482 N N . TYR B 1 90 ? 2.986 -14.836 0.991 1 98.44 90 TYR B N 1
ATOM 2483 C CA . TYR B 1 90 ? 3.492 -16.031 1.654 1 98.44 90 TYR B CA 1
ATOM 2484 C C . TYR B 1 90 ? 4.598 -16.688 0.834 1 98.44 90 TYR B C 1
ATOM 2486 O O . TYR B 1 90 ? 5.359 -17.5 1.35 1 98.44 90 TYR B O 1
ATOM 2494 N N . ILE B 1 91 ? 4.66 -16.328 -0.412 1 98.62 91 ILE B N 1
ATOM 2495 C CA . ILE B 1 91 ? 5.68 -16.922 -1.267 1 98.62 91 ILE B CA 1
ATOM 2496 C C . ILE B 1 91 ? 6.719 -15.867 -1.641 1 98.62 91 ILE B C 1
ATOM 2498 O O . ILE B 1 91 ? 7.867 -15.93 -1.19 1 98.62 91 ILE B O 1
ATOM 2502 N N . PHE B 1 92 ? 6.32 -14.828 -2.301 1 98.69 92 PHE B N 1
ATOM 2503 C CA . PHE B 1 92 ? 7.281 -13.953 -2.965 1 98.69 92 PHE B CA 1
ATOM 2504 C C . PHE B 1 92 ? 7.879 -12.953 -1.98 1 98.69 92 PHE B C 1
ATOM 2506 O O . PHE B 1 92 ? 9.094 -12.758 -1.949 1 98.69 92 PHE B O 1
ATOM 2513 N N . VAL B 1 93 ? 7.066 -12.312 -1.169 1 98.81 93 VAL B N 1
ATOM 2514 C CA . VAL B 1 93 ? 7.602 -11.438 -0.13 1 98.81 93 VAL B CA 1
ATOM 2515 C C . VAL B 1 93 ? 8.422 -12.258 0.865 1 98.81 93 VAL B C 1
ATOM 2517 O O . VAL B 1 93 ? 9.523 -11.859 1.244 1 98.81 93 VAL B O 1
ATOM 2520 N N . GLU B 1 94 ? 7.863 -13.43 1.229 1 98.62 94 GLU B N 1
ATOM 2521 C CA . GLU B 1 94 ? 8.547 -14.297 2.188 1 98.62 94 GLU B CA 1
ATOM 2522 C C . GLU B 1 94 ? 9.906 -14.75 1.647 1 98.62 94 GLU B C 1
ATOM 2524 O O . GLU B 1 94 ? 10.891 -14.781 2.385 1 98.62 94 GLU B O 1
ATOM 2529 N N . ASN B 1 95 ? 9.945 -15.07 0.428 1 98.56 95 ASN B N 1
ATOM 2530 C CA . ASN B 1 95 ? 11.203 -15.508 -0.172 1 98.56 95 ASN B CA 1
ATOM 2531 C C . ASN B 1 95 ? 12.25 -14.406 -0.142 1 98.56 95 ASN B C 1
ATOM 2533 O O . ASN B 1 95 ? 13.43 -14.672 0.13 1 98.56 95 ASN B O 1
ATOM 2537 N N . LEU B 1 96 ? 11.844 -13.18 -0.482 1 98.62 96 LEU B N 1
ATOM 2538 C CA . LEU B 1 96 ? 12.766 -12.055 -0.422 1 98.62 96 LEU B CA 1
ATOM 2539 C C . LEU B 1 96 ? 13.32 -11.883 0.986 1 98.62 96 LEU B C 1
ATOM 2541 O O . LEU B 1 96 ? 14.523 -11.656 1.16 1 98.62 96 LEU B O 1
ATOM 2545 N N . TYR B 1 97 ? 12.469 -12.039 1.955 1 98.62 97 TYR B N 1
ATOM 2546 C CA . TYR B 1 97 ? 12.867 -11.836 3.344 1 98.62 97 TYR B CA 1
ATOM 2547 C C . TYR B 1 97 ? 13.797 -12.945 3.812 1 98.62 97 TYR B C 1
ATOM 2549 O O . TYR B 1 97 ? 14.883 -12.68 4.328 1 98.62 97 TYR B O 1
ATOM 2557 N N . ARG B 1 98 ? 13.438 -14.164 3.568 1 97.44 98 ARG B N 1
ATOM 2558 C CA . ARG B 1 98 ? 14.188 -15.32 4.051 1 97.44 98 ARG B CA 1
ATOM 2559 C C . ARG B 1 98 ? 15.539 -15.422 3.361 1 97.44 98 ARG B C 1
ATOM 2561 O O . ARG B 1 98 ? 16.5 -15.922 3.947 1 97.44 98 ARG B O 1
ATOM 2568 N N . SER B 1 99 ? 15.617 -14.961 2.184 1 97.19 99 SER B N 1
ATOM 2569 C CA . SER B 1 99 ? 16.875 -15.031 1.435 1 97.19 99 SER B CA 1
ATOM 2570 C C . SER B 1 99 ? 17.797 -13.883 1.812 1 97.19 99 SER B C 1
ATOM 2572 O O . SER B 1 99 ? 18.906 -13.773 1.276 1 97.19 99 SER B O 1
ATOM 2574 N N . GLY B 1 100 ? 17.328 -12.945 2.648 1 97.38 100 GLY B N 1
ATOM 2575 C CA . GLY B 1 100 ? 18.141 -11.828 3.1 1 97.38 100 GLY B CA 1
ATOM 2576 C C . GLY B 1 100 ? 18.172 -10.672 2.123 1 97.38 100 GLY B C 1
ATOM 2577 O O . GLY B 1 100 ? 18.969 -9.742 2.273 1 97.38 100 GLY B O 1
ATOM 2578 N N . ARG B 1 101 ? 17.312 -10.734 1.158 1 97.56 101 ARG B N 1
ATOM 2579 C CA . ARG B 1 101 ? 17.328 -9.727 0.101 1 97.56 101 ARG B CA 1
ATOM 2580 C C . ARG B 1 101 ? 16.312 -8.633 0.37 1 97.56 101 ARG B C 1
ATOM 2582 O O . ARG B 1 101 ? 16.156 -7.711 -0.438 1 97.56 101 ARG B O 1
ATOM 2589 N N . MET B 1 102 ? 15.617 -8.703 1.438 1 98.56 102 MET B N 1
ATOM 2590 C CA . MET B 1 102 ? 14.672 -7.66 1.843 1 98.56 102 MET B CA 1
ATOM 2591 C C . MET B 1 102 ? 14.914 -7.238 3.287 1 98.56 102 MET B C 1
ATOM 2593 O O . MET B 1 102 ? 14.836 -8.062 4.199 1 98.56 102 MET B O 1
ATOM 2597 N N . PRO B 1 103 ? 15.211 -5.965 3.434 1 98.31 103 PRO B N 1
ATOM 2598 C CA . PRO B 1 103 ? 15.32 -5.477 4.809 1 98.31 103 PRO B CA 1
ATOM 2599 C C . PRO B 1 103 ? 14.07 -5.754 5.637 1 98.31 103 PRO B C 1
ATOM 2601 O O . PRO B 1 103 ? 12.953 -5.676 5.121 1 98.31 103 PRO B O 1
ATOM 2604 N N . GLU B 1 104 ? 14.242 -6.039 6.887 1 98.5 104 GLU B N 1
ATOM 2605 C CA . GLU B 1 104 ? 13.141 -6.445 7.754 1 98.5 104 GLU B CA 1
ATOM 2606 C C . GLU B 1 104 ? 12.055 -5.375 7.805 1 98.5 104 GLU B C 1
ATOM 2608 O O . GLU B 1 104 ? 10.859 -5.691 7.852 1 98.5 104 GLU B O 1
ATOM 2613 N N . VAL B 1 105 ? 12.414 -4.09 7.801 1 98.75 105 VAL B N 1
ATOM 2614 C CA . VAL B 1 105 ? 11.43 -3.014 7.891 1 98.75 105 VAL B CA 1
ATOM 2615 C C . VAL B 1 105 ? 10.516 -3.043 6.668 1 98.75 105 VAL B C 1
ATOM 2617 O O . VAL B 1 105 ? 9.32 -2.787 6.777 1 98.75 105 VAL B O 1
ATOM 2620 N N . ASP B 1 106 ? 11.062 -3.342 5.445 1 98.88 106 ASP B N 1
ATOM 2621 C CA . ASP B 1 106 ? 10.25 -3.492 4.242 1 98.88 106 ASP B CA 1
ATOM 2622 C C . ASP B 1 106 ? 9.258 -4.645 4.383 1 98.88 106 ASP B C 1
ATOM 2624 O O . ASP B 1 106 ? 8.078 -4.504 4.051 1 98.88 106 ASP B O 1
ATOM 2628 N N . TYR B 1 107 ? 9.797 -5.738 4.918 1 98.88 107 TYR B N 1
ATOM 2629 C CA . TYR B 1 107 ? 8.977 -6.926 5.141 1 98.88 107 TYR B CA 1
ATOM 2630 C C . TYR B 1 107 ? 7.816 -6.625 6.078 1 98.88 107 TYR B C 1
ATOM 2632 O O . TYR B 1 107 ? 6.68 -7.027 5.82 1 98.88 107 TYR B O 1
ATOM 2640 N N . VAL B 1 108 ? 8.094 -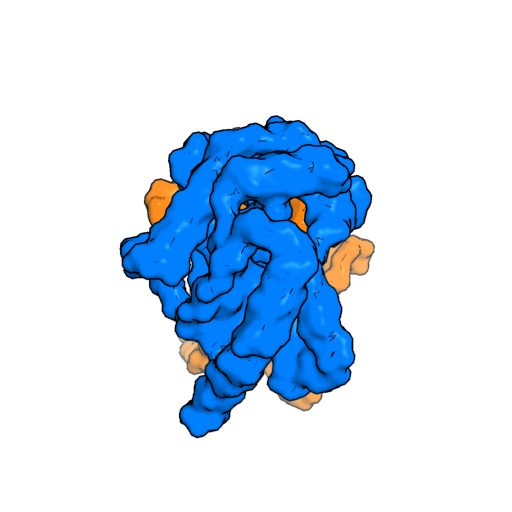5.918 7.102 1 98.81 108 VAL B N 1
ATOM 2641 C CA . VAL B 1 108 ? 7.109 -5.594 8.125 1 98.81 108 VAL B CA 1
ATOM 2642 C C . VAL B 1 108 ? 6.039 -4.676 7.543 1 98.81 108 VAL B C 1
ATOM 2644 O O . VAL B 1 108 ? 4.844 -4.891 7.762 1 98.81 108 VAL B O 1
ATOM 2647 N N . VAL B 1 109 ? 6.418 -3.686 6.777 1 98.88 109 VAL B N 1
ATOM 2648 C CA . VAL B 1 109 ? 5.477 -2.734 6.195 1 98.88 109 VAL B CA 1
ATOM 2649 C C . VAL B 1 109 ? 4.562 -3.455 5.207 1 98.88 109 VAL B C 1
ATOM 2651 O O . VAL B 1 109 ? 3.348 -3.25 5.211 1 98.88 109 VAL B O 1
ATOM 2654 N N . LEU B 1 110 ? 5.156 -4.332 4.379 1 98.88 110 LEU B N 1
ATOM 2655 C CA . LEU B 1 110 ? 4.355 -5.117 3.449 1 98.88 110 LEU B CA 1
ATOM 2656 C C . LEU B 1 110 ? 3.393 -6.035 4.199 1 98.88 110 LEU B C 1
ATOM 2658 O O . LEU B 1 110 ? 2.26 -6.246 3.76 1 98.88 110 LEU B O 1
ATOM 2662 N N . THR B 1 111 ? 3.824 -6.512 5.32 1 98.81 111 THR B N 1
ATOM 2663 C CA . THR B 1 111 ? 2.99 -7.383 6.145 1 98.81 111 THR B CA 1
ATOM 2664 C C . THR B 1 111 ? 1.826 -6.602 6.746 1 98.81 111 THR B C 1
ATOM 2666 O O . THR B 1 111 ? 0.695 -7.09 6.785 1 98.81 111 THR B O 1
ATOM 2669 N N . GLU B 1 112 ? 2.109 -5.375 7.203 1 98.81 112 GLU B N 1
ATOM 2670 C CA . GLU B 1 112 ? 1.05 -4.516 7.727 1 98.81 112 GLU B CA 1
ATOM 2671 C C . GLU B 1 112 ? -0.03 -4.273 6.676 1 98.81 112 GLU B C 1
ATOM 2673 O O . GLU B 1 112 ? -1.224 -4.348 6.973 1 98.81 112 GLU B O 1
ATOM 2678 N N . TRP B 1 113 ? 0.375 -4.031 5.488 1 98.81 113 TRP B N 1
ATOM 2679 C CA . TRP B 1 113 ? -0.57 -3.832 4.395 1 98.81 113 TRP B CA 1
ATOM 2680 C C . TRP B 1 113 ? -1.374 -5.102 4.133 1 98.81 113 TRP B C 1
ATOM 2682 O O . TRP B 1 113 ? -2.6 -5.051 4 1 98.81 113 TRP B O 1
ATOM 2692 N N . PHE B 1 114 ? -0.703 -6.184 4.07 1 98.81 114 PHE B N 1
ATOM 2693 C CA . PHE B 1 114 ? -1.364 -7.453 3.797 1 98.81 114 PHE B CA 1
ATOM 2694 C C . PHE B 1 114 ? -2.42 -7.754 4.855 1 98.81 114 PHE B C 1
ATOM 2696 O O . PHE B 1 114 ? -3.555 -8.102 4.527 1 98.81 114 PHE B O 1
ATOM 2703 N N . GLU B 1 115 ? -2.057 -7.613 6.113 1 98.44 115 GLU B N 1
ATOM 2704 C CA . GLU B 1 115 ? -2.986 -7.867 7.211 1 98.44 115 GLU B CA 1
ATOM 2705 C C . GLU B 1 115 ? -4.184 -6.922 7.152 1 98.44 115 GLU B C 1
ATOM 2707 O O . GLU B 1 115 ? -5.316 -7.328 7.414 1 98.44 115 GLU B O 1
ATOM 2712 N N . TRP B 1 116 ? -3.934 -5.703 6.828 1 98.56 116 TRP B N 1
ATOM 2713 C CA . TRP B 1 116 ? -5.023 -4.746 6.68 1 98.56 116 TRP B CA 1
ATOM 2714 C C . TRP B 1 116 ? -5.98 -5.176 5.574 1 98.56 116 TRP B C 1
ATOM 2716 O O . TRP B 1 116 ? -7.199 -5.109 5.738 1 98.56 116 TRP B O 1
ATOM 2726 N N . ILE B 1 117 ? -5.445 -5.621 4.422 1 98.56 117 ILE B N 1
ATOM 2727 C CA . ILE B 1 117 ? -6.25 -6.02 3.273 1 98.56 117 ILE B CA 1
ATOM 2728 C C . ILE B 1 117 ? -7.121 -7.219 3.645 1 98.56 117 ILE B C 1
ATOM 2730 O O . ILE B 1 117 ? -8.32 -7.227 3.375 1 98.56 117 ILE B O 1
ATOM 2734 N N . ILE B 1 118 ? -6.527 -8.164 4.297 1 97.62 118 ILE B N 1
ATOM 2735 C CA . ILE B 1 118 ? -7.246 -9.375 4.695 1 97.62 118 ILE B CA 1
ATOM 2736 C C . ILE B 1 118 ? -8.398 -9 5.621 1 97.62 118 ILE B C 1
ATOM 2738 O O . ILE B 1 118 ? -9.477 -9.594 5.547 1 97.62 118 ILE B O 1
ATOM 2742 N N . LYS B 1 119 ? -8.219 -8.008 6.406 1 97.38 119 LYS B N 1
ATOM 2743 C CA . LYS B 1 119 ? -9.195 -7.621 7.422 1 97.38 119 LYS B CA 1
ATOM 2744 C C . LYS B 1 119 ? -10.297 -6.746 6.828 1 97.38 119 LYS B C 1
ATOM 2746 O O . LYS B 1 119 ? -11.453 -6.836 7.23 1 97.38 119 LYS B O 1
ATOM 2751 N N . ASN B 1 120 ? -9.945 -5.953 5.84 1 97.25 120 ASN B N 1
ATOM 2752 C CA . ASN B 1 120 ? -10.852 -4.871 5.469 1 97.25 120 ASN B CA 1
ATOM 2753 C C . ASN B 1 120 ? -11.43 -5.082 4.07 1 97.25 120 ASN B C 1
ATOM 2755 O O . ASN B 1 120 ? -12.391 -4.414 3.686 1 97.25 120 ASN B O 1
ATOM 2759 N N . MET B 1 121 ? -10.875 -6.031 3.309 1 97.19 121 MET B N 1
ATOM 2760 C CA . MET B 1 121 ? -11.32 -6.27 1.937 1 97.19 121 MET B CA 1
ATOM 2761 C C . MET B 1 121 ? -11.781 -7.711 1.756 1 97.19 121 MET B C 1
ATOM 2763 O O . MET B 1 121 ? -11.344 -8.602 2.479 1 97.19 121 MET B O 1
ATOM 2767 N N . ASP B 1 122 ? -12.711 -7.934 0.872 1 96.5 122 ASP B N 1
ATOM 2768 C CA . ASP B 1 122 ? -13.133 -9.289 0.548 1 96.5 122 ASP B CA 1
ATOM 2769 C C . ASP B 1 122 ? -12.195 -9.93 -0.476 1 96.5 122 ASP B C 1
ATOM 2771 O O . ASP B 1 122 ? -12.383 -9.766 -1.684 1 96.5 122 ASP B O 1
ATOM 2775 N N . VAL B 1 123 ? -11.227 -10.633 0.052 1 97.44 123 VAL B N 1
ATOM 2776 C CA . VAL B 1 123 ? -10.289 -11.336 -0.817 1 97.44 123 VAL B CA 1
ATOM 2777 C C . VAL B 1 123 ? -10.383 -12.836 -0.573 1 97.44 123 VAL B C 1
ATOM 2779 O O . VAL B 1 123 ? -9.383 -13.547 -0.663 1 97.44 123 VAL B O 1
ATOM 2782 N N . SER B 1 124 ? -11.523 -13.336 -0.251 1 95.19 124 SER B N 1
ATOM 2783 C CA . SER B 1 124 ? -11.734 -14.742 0.072 1 95.19 124 SER B CA 1
ATOM 2784 C C . SER B 1 124 ? -11.516 -15.633 -1.148 1 95.19 124 SER B C 1
ATOM 2786 O O . SER B 1 124 ? -11.805 -15.227 -2.277 1 95.19 124 SER B O 1
ATOM 2788 N N . VAL B 1 125 ? -11.039 -16.781 -0.926 1 96.69 125 VAL B N 1
ATOM 2789 C CA . VAL B 1 125 ? -10.789 -17.797 -1.942 1 96.69 125 VAL B CA 1
ATOM 2790 C C . VAL B 1 125 ? -11.539 -19.078 -1.586 1 96.69 125 VAL B C 1
ATOM 2792 O O . VAL B 1 125 ? -11.438 -19.578 -0.46 1 96.69 125 VAL B O 1
ATOM 2795 N N . ASP B 1 126 ? -12.289 -19.609 -2.537 1 96.31 126 ASP B N 1
ATOM 2796 C CA . ASP B 1 126 ? -13.094 -20.797 -2.27 1 96.31 126 ASP B CA 1
ATOM 2797 C C . ASP B 1 126 ? -12.258 -22.078 -2.404 1 96.31 126 ASP B C 1
ATOM 2799 O O . ASP B 1 126 ? -12.516 -23.062 -1.717 1 96.31 126 ASP B O 1
ATOM 2803 N N . LEU B 1 127 ? -11.344 -22.031 -3.297 1 97.31 127 LEU B N 1
ATOM 2804 C CA . LEU B 1 127 ? -10.523 -23.203 -3.574 1 97.31 127 LEU B CA 1
ATOM 2805 C C . LEU B 1 127 ? -9.164 -22.797 -4.137 1 97.31 127 LEU B C 1
ATOM 2807 O O . LEU B 1 127 ? -9.078 -21.906 -4.98 1 97.31 127 LEU B O 1
ATOM 2811 N N . ILE B 1 128 ? -8.148 -23.469 -3.689 1 98 128 ILE B N 1
ATOM 2812 C CA . ILE B 1 128 ? -6.82 -23.359 -4.285 1 98 128 ILE B CA 1
ATOM 2813 C C . ILE B 1 128 ? -6.488 -24.625 -5.055 1 98 128 ILE B C 1
ATOM 2815 O O . ILE B 1 128 ? -6.582 -25.734 -4.508 1 98 128 ILE B O 1
ATOM 2819 N N . VAL B 1 129 ? -6.262 -24.484 -6.285 1 98.06 129 VAL B N 1
ATOM 2820 C CA . VAL B 1 129 ? -5.676 -25.578 -7.062 1 98.06 129 VAL B CA 1
ATOM 2821 C C . VAL B 1 129 ? -4.164 -25.375 -7.164 1 98.06 129 VAL B C 1
ATOM 2823 O O . VAL B 1 129 ? -3.695 -24.406 -7.766 1 98.06 129 VAL B O 1
ATOM 2826 N N . TYR B 1 130 ? -3.42 -26.297 -6.566 1 98.69 130 TYR B N 1
ATOM 2827 C CA . TYR B 1 130 ? -1.964 -26.203 -6.539 1 98.69 130 TYR B CA 1
ATOM 2828 C C . TYR B 1 130 ? -1.345 -27.094 -7.605 1 98.69 130 TYR B C 1
ATOM 2830 O O . TYR B 1 130 ? -1.442 -28.328 -7.531 1 98.69 130 TYR B O 1
ATOM 2838 N N . LEU B 1 131 ? -0.775 -26.469 -8.625 1 98.69 131 LEU B N 1
ATOM 2839 C CA . LEU B 1 131 ? 0.004 -27.219 -9.602 1 98.69 131 LEU B CA 1
ATOM 2840 C C . LEU B 1 131 ? 1.397 -27.531 -9.07 1 98.69 131 LEU B C 1
ATOM 2842 O O . LEU B 1 131 ? 2.324 -26.734 -9.242 1 98.69 131 LEU B O 1
ATOM 2846 N N . GLN B 1 132 ? 1.503 -28.656 -8.484 1 98.69 132 GLN B N 1
ATOM 2847 C CA . GLN B 1 132 ? 2.756 -29.062 -7.863 1 98.69 132 GLN B CA 1
ATOM 2848 C C . GLN B 1 132 ? 3.764 -29.531 -8.906 1 98.69 132 GLN B C 1
ATOM 2850 O O . GLN B 1 132 ? 3.602 -30.609 -9.5 1 98.69 132 GLN B O 1
ATOM 2855 N N . THR B 1 133 ? 4.766 -28.719 -9.141 1 98.62 133 THR B N 1
ATOM 2856 C CA . THR B 1 133 ? 5.758 -28.953 -10.18 1 98.62 133 THR B CA 1
ATOM 2857 C C . THR B 1 133 ? 7.172 -28.875 -9.609 1 98.62 133 THR B C 1
ATOM 2859 O O . THR B 1 133 ? 7.484 -27.984 -8.828 1 98.62 133 THR B O 1
ATOM 2862 N N . SER B 1 134 ? 7.98 -29.781 -9.984 1 98.56 134 SER B N 1
ATOM 2863 C CA . SER B 1 134 ? 9.352 -29.781 -9.492 1 98.56 134 SER B CA 1
ATOM 2864 C C . SER B 1 134 ? 10.117 -28.562 -10.008 1 98.56 134 SER B C 1
ATOM 2866 O O . SER B 1 134 ? 9.883 -28.109 -11.133 1 98.56 134 SER B O 1
ATOM 2868 N N . PRO B 1 135 ? 11.078 -28.031 -9.203 1 98.5 135 PRO B N 1
ATOM 2869 C CA . PRO B 1 135 ? 11.883 -26.891 -9.656 1 98.5 135 PRO B CA 1
ATOM 2870 C C . PRO B 1 135 ? 12.633 -27.172 -10.961 1 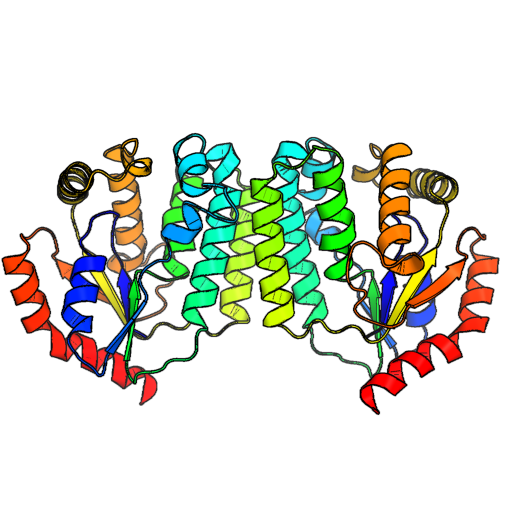98.5 135 PRO B C 1
ATOM 2872 O O . PRO B 1 135 ? 12.805 -26.281 -11.789 1 98.5 135 PRO B O 1
ATOM 2875 N N . GLU B 1 136 ? 13.078 -28.453 -11.133 1 98.25 136 GLU B N 1
ATOM 2876 C CA . GLU B 1 136 ? 13.781 -28.828 -12.352 1 98.25 136 GLU B CA 1
ATOM 2877 C C . GLU B 1 136 ? 12.891 -28.672 -13.578 1 98.25 136 GLU B C 1
ATOM 2879 O O . GLU B 1 136 ? 13.312 -28.125 -14.594 1 98.25 136 GLU B O 1
ATOM 2884 N N . THR B 1 137 ? 11.719 -29.156 -13.5 1 98.19 137 THR B N 1
ATOM 2885 C CA . THR B 1 137 ? 10.758 -29.016 -14.586 1 98.19 137 THR B CA 1
ATOM 2886 C C . THR B 1 137 ? 10.453 -27.547 -14.852 1 98.19 137 THR B C 1
ATOM 2888 O O . THR B 1 137 ? 10.438 -27.109 -16 1 98.19 137 THR B O 1
ATOM 2891 N N . CYS B 1 138 ? 10.25 -26.75 -13.789 1 98.12 138 CYS B N 1
ATOM 2892 C CA . CYS B 1 138 ? 9.984 -25.328 -13.93 1 98.12 138 CYS B CA 1
ATOM 2893 C C . CYS B 1 138 ? 11.148 -24.625 -14.617 1 98.12 138 CYS B C 1
ATOM 2895 O O . CYS B 1 138 ? 10.93 -23.766 -15.477 1 98.12 138 CYS B O 1
ATOM 2897 N N . TYR B 1 139 ? 12.344 -25.031 -14.242 1 97.56 139 TYR B N 1
ATOM 2898 C CA . TYR B 1 139 ? 13.539 -24.406 -14.805 1 97.56 139 TYR B CA 1
ATOM 2899 C C . TYR B 1 139 ? 13.641 -24.672 -16.297 1 97.56 139 TYR B C 1
ATOM 2901 O O . TYR B 1 139 ? 13.938 -23.766 -17.078 1 97.56 139 TYR B O 1
ATOM 2909 N N . GLU B 1 140 ? 13.359 -25.875 -16.703 1 96.81 140 GLU B N 1
ATOM 2910 C CA . GLU B 1 140 ? 13.375 -26.234 -18.125 1 96.81 140 GLU B CA 1
ATOM 2911 C C . GLU B 1 140 ? 12.32 -25.453 -18.906 1 96.81 140 GLU B C 1
ATOM 2913 O O . GLU B 1 140 ? 12.594 -24.938 -19.984 1 96.81 140 GLU B O 1
ATOM 2918 N N . ARG B 1 141 ? 11.156 -25.359 -18.344 1 96.25 141 ARG B N 1
ATOM 2919 C CA . ARG B 1 141 ? 10.062 -24.641 -18.984 1 96.25 141 ARG B CA 1
ATOM 2920 C C . ARG B 1 141 ? 10.359 -23.156 -19.062 1 96.25 141 ARG B C 1
ATOM 2922 O O . ARG B 1 141 ? 10.031 -22.5 -20.047 1 96.25 141 ARG B O 1
ATOM 2929 N N . LEU B 1 142 ? 10.922 -22.656 -17.953 1 95.5 142 LEU B N 1
ATOM 2930 C CA . LEU B 1 142 ? 11.312 -21.25 -17.891 1 95.5 142 LEU B CA 1
ATOM 2931 C C . LEU B 1 142 ? 12.289 -20.906 -19 1 95.5 142 LEU B C 1
ATOM 2933 O O . LEU B 1 142 ? 12.133 -19.891 -19.672 1 95.5 142 LEU B O 1
ATOM 2937 N N . LYS B 1 143 ? 13.25 -21.734 -19.281 1 94.38 143 LYS B N 1
ATOM 2938 C CA . LYS B 1 143 ? 14.25 -21.531 -20.328 1 94.38 143 LYS B CA 1
ATOM 2939 C C . LYS B 1 143 ? 13.625 -21.594 -21.719 1 94.38 143 LYS B C 1
ATOM 2941 O O . LYS B 1 143 ? 14 -20.828 -22.609 1 94.38 143 LYS B O 1
ATOM 2946 N N . ARG B 1 144 ? 12.656 -22.375 -21.859 1 92.62 144 ARG B N 1
ATOM 2947 C CA . ARG B 1 144 ? 11.977 -22.531 -23.141 1 92.62 144 ARG B CA 1
ATOM 2948 C C . ARG B 1 144 ? 11.109 -21.312 -23.453 1 92.62 144 ARG B C 1
ATOM 2950 O O . ARG B 1 144 ? 11.047 -20.859 -24.594 1 92.62 144 ARG B O 1
ATOM 2957 N N . ARG B 1 145 ? 10.398 -20.828 -22.453 1 89.56 145 ARG B N 1
ATOM 2958 C CA . ARG B 1 145 ? 9.492 -19.703 -22.609 1 89.56 145 ARG B CA 1
ATOM 2959 C C . ARG B 1 145 ? 10.258 -18.422 -22.859 1 89.56 145 ARG B C 1
ATOM 2961 O O . ARG B 1 145 ? 9.758 -17.5 -23.531 1 89.56 145 ARG B O 1
ATOM 2968 N N . CYS B 1 146 ? 11.414 -18.188 -22.297 1 85.44 146 CYS B N 1
ATOM 2969 C CA . CYS B 1 146 ? 12.445 -17.203 -22.594 1 85.44 146 CYS B CA 1
ATOM 2970 C C . CYS B 1 146 ? 11.898 -15.781 -22.438 1 85.44 146 CYS B C 1
ATOM 2972 O O . CYS B 1 146 ? 12.078 -14.945 -23.328 1 85.44 146 CYS B O 1
ATOM 2974 N N . ARG B 1 147 ? 11.227 -15.469 -21.359 1 86.88 147 ARG B N 1
ATOM 2975 C CA . ARG B 1 147 ? 10.906 -14.078 -21.047 1 86.88 147 ARG B CA 1
ATOM 2976 C C . ARG B 1 147 ? 12.156 -13.305 -20.641 1 86.88 147 ARG B C 1
ATOM 2978 O O . ARG B 1 147 ? 12.984 -13.812 -19.875 1 86.88 147 ARG B O 1
ATOM 2985 N N . GLU B 1 148 ? 12.258 -12.125 -21.047 1 90.31 148 GLU B N 1
ATOM 2986 C CA . GLU B 1 148 ? 13.469 -11.328 -20.906 1 90.31 148 GLU B CA 1
ATOM 2987 C C . GLU B 1 148 ? 13.844 -11.164 -19.422 1 90.31 148 GLU B C 1
ATOM 2989 O O . GLU B 1 148 ? 14.992 -11.406 -19.047 1 90.31 148 GLU B O 1
ATOM 2994 N N . GLU B 1 149 ? 12.914 -10.812 -18.547 1 89.75 149 GLU B N 1
ATOM 2995 C CA . GLU B 1 149 ? 13.195 -10.547 -17.141 1 89.75 149 GLU B CA 1
ATOM 2996 C C . GLU B 1 149 ? 13.57 -11.828 -16.406 1 89.75 149 GLU B C 1
ATOM 2998 O O . GLU B 1 149 ? 14.281 -11.781 -15.391 1 89.75 149 GLU B O 1
ATOM 3003 N N . GLU B 1 150 ? 13.148 -12.969 -16.953 1 90.12 150 GLU B N 1
ATOM 3004 C CA . GLU B 1 150 ? 13.273 -14.227 -16.219 1 90.12 150 GLU B CA 1
ATOM 3005 C C . GLU B 1 150 ? 14.594 -14.922 -16.531 1 90.12 150 GLU B C 1
ATOM 3007 O O . GLU B 1 150 ? 14.961 -15.898 -15.875 1 90.12 150 GLU B O 1
ATOM 3012 N N . LYS B 1 151 ? 15.297 -14.391 -17.484 1 91.19 151 LYS B N 1
ATOM 3013 C CA . LYS B 1 151 ? 16.531 -15.016 -17.938 1 91.19 151 LYS B CA 1
ATOM 3014 C C . LYS B 1 151 ? 17.547 -15.117 -16.812 1 91.19 151 LYS B C 1
ATOM 3016 O O . LYS B 1 151 ? 18.422 -15.992 -16.828 1 91.19 151 LYS B O 1
ATOM 3021 N N . VAL B 1 152 ? 17.375 -14.305 -15.859 1 91.19 152 VAL B N 1
ATOM 3022 C CA . VAL B 1 152 ? 18.391 -14.219 -14.805 1 91.19 152 VAL B CA 1
ATOM 3023 C C . VAL B 1 152 ? 18 -15.117 -13.633 1 91.19 152 VAL B C 1
ATOM 3025 O O . VAL B 1 152 ? 18.734 -15.227 -12.656 1 91.19 152 VAL B O 1
ATOM 3028 N N . ILE B 1 153 ? 16.859 -15.766 -13.672 1 93.75 153 ILE B N 1
ATOM 3029 C CA . ILE B 1 153 ? 16.359 -16.547 -12.547 1 93.75 153 ILE B CA 1
ATOM 3030 C C . ILE B 1 153 ? 17.125 -17.859 -12.445 1 93.75 153 ILE B C 1
ATOM 3032 O O . ILE B 1 153 ? 17.078 -18.688 -13.359 1 93.75 153 ILE B O 1
ATOM 3036 N N . PRO B 1 154 ? 17.828 -18.094 -11.398 1 95.12 154 PRO B N 1
ATOM 3037 C CA . PRO B 1 154 ? 18.562 -19.344 -11.242 1 95.12 154 PRO B CA 1
ATOM 3038 C C . PRO B 1 154 ? 17.703 -20.484 -10.703 1 95.12 154 PRO B C 1
ATOM 3040 O O . PRO B 1 154 ? 16.625 -20.234 -10.156 1 95.12 154 PRO B O 1
ATOM 3043 N N . MET B 1 155 ? 18.203 -21.625 -10.758 1 96.88 155 MET B N 1
ATOM 3044 C CA . MET B 1 155 ? 17.531 -22.812 -10.281 1 96.88 155 MET B CA 1
ATOM 3045 C C . MET B 1 155 ? 17.25 -22.734 -8.781 1 96.88 155 MET B C 1
ATOM 3047 O O . MET B 1 155 ? 16.203 -23.188 -8.312 1 96.88 155 MET B O 1
ATOM 3051 N N . GLU B 1 156 ? 18.156 -22.141 -8.055 1 97.44 156 GLU B N 1
ATOM 3052 C CA . GLU B 1 156 ? 18.047 -22.031 -6.602 1 97.44 156 GLU B CA 1
ATOM 3053 C C . GLU B 1 156 ? 16.844 -21.188 -6.195 1 97.44 156 GLU B C 1
ATOM 3055 O O . GLU B 1 156 ? 16.203 -21.438 -5.168 1 97.44 156 GLU B O 1
ATOM 3060 N N . TYR B 1 157 ? 16.594 -20.266 -6.992 1 97.06 157 TYR B N 1
ATOM 3061 C CA . TYR B 1 157 ? 15.43 -19.422 -6.727 1 97.06 157 TYR B CA 1
ATOM 3062 C C . TYR B 1 157 ? 14.148 -20.234 -6.863 1 97.06 157 TYR B C 1
ATOM 3064 O O . TYR B 1 157 ? 13.273 -20.172 -5.996 1 97.06 157 TYR B O 1
ATOM 3072 N N . LEU B 1 158 ? 14.039 -20.984 -7.895 1 98.25 158 LEU B N 1
ATOM 3073 C CA . LEU B 1 158 ? 12.859 -21.828 -8.125 1 98.25 158 LEU B CA 1
ATOM 3074 C C . LEU B 1 158 ? 12.719 -22.875 -7.027 1 98.25 158 LEU B C 1
ATOM 3076 O O . LEU B 1 158 ? 11.602 -23.188 -6.605 1 98.25 158 LEU B O 1
ATOM 3080 N N . ALA B 1 159 ? 13.805 -23.359 -6.629 1 98.75 159 ALA B N 1
ATOM 3081 C CA . ALA B 1 159 ? 13.797 -24.328 -5.543 1 98.75 159 ALA B CA 1
ATOM 3082 C C . ALA B 1 159 ? 13.281 -23.719 -4.25 1 98.75 159 ALA B C 1
ATOM 3084 O O . ALA B 1 159 ? 12.5 -24.328 -3.523 1 98.75 159 ALA B O 1
ATOM 3085 N N . ALA B 1 160 ? 13.727 -22.547 -3.982 1 98.56 160 ALA B N 1
ATOM 3086 C CA . ALA B 1 160 ? 13.281 -21.844 -2.783 1 98.56 160 ALA B CA 1
ATOM 3087 C C . ALA B 1 160 ? 11.781 -21.547 -2.842 1 98.56 160 ALA B C 1
ATOM 3089 O O . ALA B 1 160 ? 11.07 -21.734 -1.853 1 98.56 160 ALA B O 1
ATOM 3090 N N . ILE B 1 161 ? 11.312 -21.125 -3.982 1 98.5 161 ILE B N 1
ATOM 3091 C CA . ILE B 1 161 ? 9.891 -20.844 -4.191 1 98.5 161 ILE B CA 1
ATOM 3092 C C . ILE B 1 161 ? 9.086 -22.141 -3.992 1 98.5 161 ILE B C 1
ATOM 3094 O O . ILE B 1 161 ? 8.055 -22.125 -3.326 1 98.5 161 ILE B O 1
ATOM 3098 N N . HIS B 1 162 ? 9.602 -23.156 -4.562 1 98.75 162 HIS B N 1
ATOM 3099 C CA . HIS B 1 162 ? 8.945 -24.453 -4.43 1 98.75 162 HIS B CA 1
ATOM 3100 C C . HIS B 1 162 ? 8.812 -24.859 -2.963 1 98.75 162 HIS B C 1
ATOM 3102 O O . HIS B 1 162 ? 7.746 -25.312 -2.533 1 98.75 162 HIS B O 1
ATOM 3108 N N . GLN B 1 163 ? 9.844 -24.734 -2.227 1 98.31 163 GLN B N 1
ATOM 3109 C CA . GLN B 1 163 ? 9.828 -25.109 -0.814 1 98.31 163 GLN B CA 1
ATOM 3110 C C . GLN B 1 163 ? 8.781 -24.297 -0.044 1 98.31 163 GLN B C 1
ATOM 3112 O O . GLN B 1 163 ? 8.102 -24.844 0.827 1 98.31 163 GLN B O 1
ATOM 3117 N N . LEU B 1 164 ? 8.664 -23.062 -0.342 1 98.44 164 LEU B N 1
ATOM 3118 C CA . LEU B 1 164 ? 7.684 -22.219 0.332 1 98.44 164 LEU B CA 1
ATOM 3119 C C . LEU B 1 164 ? 6.266 -22.672 -0 1 98.44 164 LEU B C 1
ATOM 3121 O O . LEU B 1 164 ? 5.402 -22.719 0.879 1 98.44 164 LEU B O 1
ATOM 3125 N N . TYR B 1 165 ? 6.074 -23 -1.264 1 98.56 165 TYR B N 1
ATOM 3126 C CA . TYR B 1 165 ? 4.758 -23.516 -1.632 1 98.56 165 TYR B CA 1
ATOM 3127 C C . TYR B 1 165 ? 4.445 -24.797 -0.875 1 98.56 165 TYR B C 1
ATOM 3129 O O . TYR B 1 165 ? 3.32 -24.984 -0.405 1 98.56 165 TYR B O 1
ATOM 3137 N N . GLU B 1 166 ? 5.402 -25.656 -0.786 1 98.38 166 GLU B N 1
ATOM 3138 C CA . GLU B 1 166 ? 5.211 -26.922 -0.076 1 98.38 166 GLU B CA 1
ATOM 3139 C C . GLU B 1 166 ? 4.922 -26.688 1.403 1 98.38 166 GLU B C 1
ATOM 3141 O O . GLU B 1 166 ? 4.016 -27.297 1.971 1 98.38 166 GLU B O 1
ATOM 3146 N N . GLU B 1 167 ? 5.633 -25.812 2.035 1 97.81 167 GLU B N 1
ATOM 3147 C CA . GLU B 1 167 ? 5.43 -25.5 3.443 1 97.81 167 GLU B CA 1
ATOM 3148 C C . GLU B 1 167 ? 4.055 -24.875 3.676 1 97.81 167 GLU B C 1
ATOM 3150 O O . GLU B 1 167 ? 3.406 -25.141 4.691 1 97.81 167 GLU B O 1
ATOM 3155 N N . TRP B 1 168 ? 3.607 -24.062 2.73 1 98.19 168 TRP B N 1
ATOM 3156 C CA . TRP B 1 168 ? 2.344 -23.344 2.859 1 98.19 168 TRP B CA 1
ATOM 3157 C C . TRP B 1 168 ? 1.163 -24.25 2.543 1 98.19 168 TRP B C 1
ATOM 3159 O O . TRP B 1 168 ? 0.285 -24.453 3.385 1 98.19 168 TRP B O 1
ATOM 3169 N N . LEU B 1 169 ? 1.207 -24.938 1.399 1 98.12 169 LEU B N 1
ATOM 3170 C CA . LEU B 1 169 ? -0.013 -25.562 0.891 1 98.12 169 LEU B CA 1
ATOM 3171 C C . LEU B 1 169 ? -0.06 -27.047 1.241 1 98.12 169 LEU B C 1
ATOM 3173 O O . LEU B 1 169 ? -1.136 -27.641 1.269 1 98.12 169 LEU B O 1
ATOM 3177 N N . ILE B 1 170 ? 1.031 -27.641 1.445 1 97.62 170 ILE B N 1
ATOM 3178 C CA . ILE B 1 170 ? 1.065 -29.062 1.712 1 97.62 170 ILE B CA 1
ATOM 3179 C C . ILE B 1 170 ? 1.25 -29.312 3.207 1 97.62 170 ILE B C 1
ATOM 3181 O O . ILE B 1 170 ? 0.361 -29.844 3.869 1 97.62 170 ILE B O 1
ATOM 3185 N N . LYS B 1 171 ? 2.348 -28.766 3.801 1 96.69 171 LYS B N 1
ATOM 3186 C CA . LYS B 1 171 ? 2.65 -29.016 5.207 1 96.69 171 LYS B CA 1
ATOM 3187 C C . LYS B 1 171 ? 1.789 -28.125 6.113 1 96.69 171 LYS B C 1
ATOM 3189 O O . LYS B 1 171 ? 1.501 -28.5 7.254 1 96.69 171 LYS B O 1
ATOM 3194 N N . GLN B 1 172 ? 1.411 -26.922 5.621 1 94.38 172 GLN B N 1
ATOM 3195 C CA . GLN B 1 172 ? 0.574 -25.953 6.336 1 94.38 172 GLN B CA 1
ATOM 3196 C C . GLN B 1 172 ? 1.161 -25.625 7.707 1 94.38 172 GLN B C 1
ATOM 3198 O O . GLN B 1 172 ? 0.452 -25.656 8.711 1 94.38 172 GLN B O 1
ATOM 3203 N N . THR B 1 173 ? 2.379 -25.344 7.805 1 89.44 173 THR B N 1
ATOM 3204 C CA . THR B 1 173 ? 3.086 -25.109 9.062 1 89.44 173 THR B CA 1
ATOM 3205 C C . THR B 1 173 ? 3.43 -23.641 9.227 1 89.44 173 THR B C 1
ATOM 3207 O O . THR B 1 173 ? 3.686 -23.172 10.336 1 89.44 173 THR B O 1
ATOM 3210 N N . MET B 1 174 ? 3.469 -22.875 8.25 1 86.94 174 MET B N 1
ATOM 3211 C CA . MET B 1 174 ? 4.016 -21.531 8.328 1 86.94 174 MET B CA 1
ATOM 3212 C C . MET B 1 174 ? 2.9 -20.484 8.289 1 86.94 174 MET B C 1
ATOM 3214 O O . MET B 1 174 ? 2.875 -19.578 9.109 1 86.94 174 MET B O 1
ATOM 3218 N N . PHE B 1 175 ? 2.045 -20.625 7.328 1 92 175 PHE B N 1
ATOM 3219 C CA . PHE B 1 175 ? 0.962 -19.672 7.137 1 92 175 PHE B CA 1
ATOM 3220 C C . PHE B 1 175 ? -0.385 -20.375 7.074 1 92 175 PHE B C 1
ATOM 3222 O O . PHE B 1 175 ? -0.465 -21.531 6.648 1 92 175 PHE B O 1
ATOM 3229 N N . LYS B 1 176 ? -1.376 -19.703 7.527 1 92.5 176 LYS B N 1
ATOM 3230 C CA . LYS B 1 176 ? -2.725 -20.25 7.426 1 92.5 176 LYS B CA 1
ATOM 3231 C C . LYS B 1 176 ? -3.16 -20.375 5.969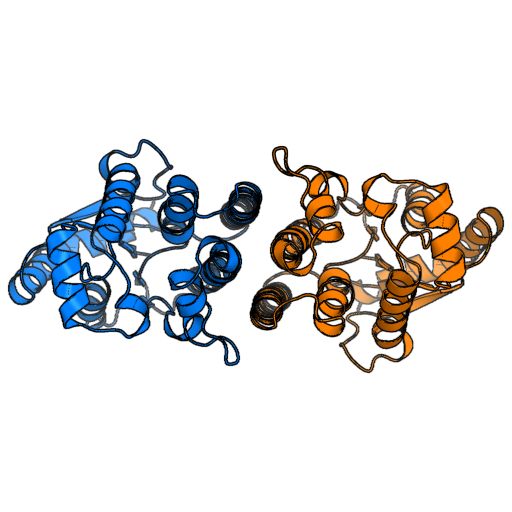 1 92.5 176 LYS B C 1
ATOM 3233 O O . LYS B 1 176 ? -2.924 -19.453 5.168 1 92.5 176 LYS B O 1
ATOM 3238 N N . VAL B 1 177 ? -3.682 -21.5 5.602 1 96.25 177 VAL B N 1
ATOM 3239 C CA . VAL B 1 177 ? -4.262 -21.719 4.277 1 96.25 177 VAL B CA 1
ATOM 3240 C C . VAL B 1 177 ? -5.711 -21.234 4.266 1 96.25 177 VAL B C 1
ATOM 3242 O O . VAL B 1 177 ? -6.531 -21.703 5.059 1 96.25 177 VAL B O 1
ATOM 3245 N N . PRO B 1 178 ? -6.039 -20.375 3.369 1 94.19 178 PRO B N 1
ATOM 3246 C CA . PRO B 1 178 ? -7.328 -19.688 3.455 1 94.19 178 PRO B CA 1
ATOM 3247 C C . PRO B 1 178 ? -8.484 -20.531 2.91 1 94.19 178 PRO B C 1
ATOM 3249 O O . PRO B 1 178 ? -9.648 -20.156 3.062 1 94.19 178 PRO B O 1
ATOM 3252 N N . SER B 1 179 ? -8.188 -21.656 2.279 1 95.06 179 SER B N 1
ATOM 3253 C CA . SER B 1 179 ? -9.203 -22.453 1.602 1 95.06 179 SER B CA 1
ATOM 3254 C C . SER B 1 179 ? -8.727 -23.891 1.396 1 95.06 179 SER B C 1
ATOM 3256 O O . SER B 1 179 ? -7.551 -24.203 1.593 1 95.06 179 SER B O 1
ATOM 3258 N N . PRO B 1 180 ? -9.734 -24.75 1.031 1 95.25 180 PRO B N 1
ATOM 3259 C CA . PRO B 1 180 ? -9.273 -26.094 0.651 1 95.25 180 PRO B CA 1
ATOM 3260 C C . PRO B 1 180 ? -8.281 -26.062 -0.506 1 95.25 180 PRO B C 1
ATOM 3262 O O . PRO B 1 180 ? -8.32 -25.156 -1.339 1 95.25 180 PRO B O 1
ATOM 3265 N N . VAL B 1 181 ? -7.398 -27.062 -0.46 1 96.88 181 VAL B N 1
ATOM 3266 C CA . VAL B 1 181 ?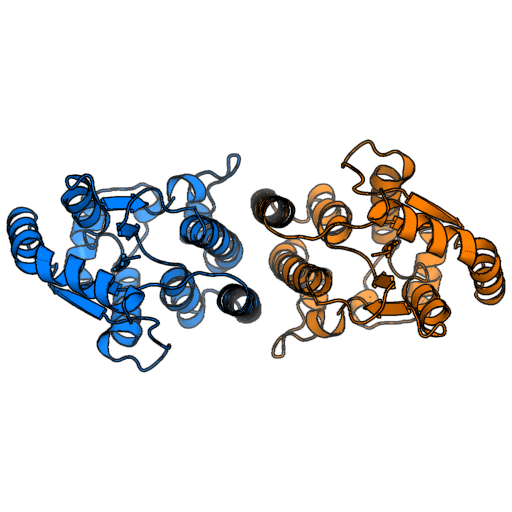 -6.367 -27.141 -1.489 1 96.88 181 VAL B CA 1
ATOM 3267 C C . VAL B 1 181 ? -6.512 -28.453 -2.27 1 96.88 181 VAL B C 1
ATOM 3269 O O . VAL B 1 181 ? -6.559 -29.531 -1.681 1 96.88 181 VAL B O 1
ATOM 3272 N N . LEU B 1 182 ? -6.699 -28.344 -3.545 1 97.12 182 LEU B N 1
ATOM 3273 C CA . LEU B 1 182 ? -6.594 -29.484 -4.449 1 97.12 182 LEU B CA 1
ATOM 3274 C C . LEU B 1 182 ? -5.227 -29.516 -5.129 1 97.12 182 LEU B C 1
ATOM 3276 O O . LEU B 1 182 ? -4.875 -28.594 -5.859 1 97.12 182 LEU B O 1
ATOM 3280 N N . VAL B 1 183 ? -4.449 -30.578 -4.922 1 97.75 183 VAL B N 1
ATOM 3281 C CA . VAL B 1 183 ? -3.1 -30.672 -5.465 1 97.75 183 VAL B CA 1
ATOM 3282 C C . VAL B 1 183 ? -3.123 -31.484 -6.758 1 97.75 183 VAL B C 1
ATOM 3284 O O . VAL B 1 183 ? -3.654 -32.594 -6.789 1 97.75 183 VAL B O 1
ATOM 3287 N N . LEU B 1 184 ? -2.604 -30.969 -7.832 1 97.25 184 LEU B N 1
ATOM 3288 C CA . LEU B 1 184 ? -2.416 -31.672 -9.102 1 97.25 184 LEU B CA 1
ATOM 3289 C C . LEU B 1 184 ? -0.934 -31.797 -9.43 1 97.25 184 LEU B C 1
ATOM 3291 O O . LEU B 1 184 ? -0.214 -30.797 -9.492 1 97.25 184 LEU B O 1
ATOM 3295 N N . GLN B 1 185 ? -0.494 -33.031 -9.641 1 97.06 185 GLN B N 1
ATOM 3296 C CA . GLN B 1 185 ? 0.869 -33.219 -10.125 1 97.06 185 GLN B CA 1
ATOM 3297 C C . GLN B 1 185 ? 1.045 -32.656 -11.531 1 97.06 185 GLN B C 1
ATOM 3299 O O . GLN B 1 185 ? 0.329 -33.062 -12.453 1 97.06 185 GLN B O 1
ATOM 3304 N N . ALA B 1 186 ? 2.09 -31.75 -11.656 1 97.44 186 ALA B N 1
ATOM 3305 C CA . ALA B 1 186 ? 2.117 -30.984 -12.898 1 97.44 186 ALA B CA 1
ATOM 3306 C C . ALA B 1 186 ? 3.484 -31.094 -13.57 1 97.44 186 ALA B C 1
ATOM 3308 O O . ALA B 1 186 ? 3.906 -30.156 -14.266 1 97.44 186 ALA B O 1
ATOM 3309 N N . ASP B 1 187 ? 4.199 -32.156 -13.367 1 97.44 187 ASP B N 1
ATOM 3310 C CA . ASP B 1 187 ? 5.477 -32.375 -14.039 1 97.44 187 ASP B CA 1
ATOM 3311 C C . ASP B 1 187 ? 5.262 -32.969 -15.438 1 97.44 187 ASP B C 1
ATOM 3313 O O . ASP B 1 187 ? 6.195 -33 -16.25 1 97.44 187 ASP B O 1
ATOM 3317 N N . HIS B 1 188 ? 4.078 -33.344 -15.773 1 92.56 188 HIS B N 1
ATOM 3318 C CA . HIS B 1 188 ? 3.76 -34.031 -17.016 1 92.56 188 HIS B CA 1
ATOM 3319 C C . HIS B 1 188 ? 3.793 -33.062 -18.203 1 92.56 188 HIS B C 1
ATOM 3321 O O . HIS B 1 188 ? 3.832 -31.844 -18.016 1 92.56 188 HIS B O 1
ATOM 3327 N N . ASP B 1 189 ? 3.818 -33.625 -19.406 1 92.5 189 ASP B N 1
ATOM 3328 C CA . ASP B 1 189 ? 3.756 -32.812 -20.609 1 92.5 189 ASP B CA 1
ATOM 3329 C C . ASP B 1 189 ? 2.342 -32.281 -20.828 1 92.5 189 ASP B C 1
ATOM 3331 O O . ASP B 1 189 ? 1.422 -32.594 -20.078 1 92.5 189 ASP B O 1
ATOM 3335 N N . LEU B 1 190 ? 2.199 -31.453 -21.797 1 91.56 190 LEU B N 1
ATOM 3336 C CA . LEU B 1 190 ? 0.97 -30.703 -22.031 1 91.56 190 LEU B CA 1
ATOM 3337 C C . LEU B 1 190 ? -0.208 -31.656 -22.25 1 91.56 190 LEU B C 1
ATOM 3339 O O . LEU B 1 190 ? -1.286 -31.438 -21.688 1 91.56 190 LEU B O 1
ATOM 3343 N N . GLN B 1 191 ? -0.044 -32.656 -23.031 1 92.75 191 GLN B N 1
ATOM 3344 C CA . GLN B 1 191 ? -1.123 -33.594 -23.344 1 92.75 191 GLN B CA 1
ATOM 3345 C C . GLN B 1 191 ? -1.618 -34.281 -22.078 1 92.75 191 GLN B C 1
ATOM 3347 O O . GLN B 1 191 ? -2.826 -34.375 -21.859 1 92.75 191 GLN B O 1
ATOM 3352 N N . ASP B 1 192 ? -0.676 -34.719 -21.328 1 94.75 192 ASP B N 1
ATOM 3353 C CA . ASP B 1 192 ? -1.021 -35.406 -20.078 1 94.75 192 ASP B CA 1
ATOM 3354 C C . ASP B 1 192 ? -1.709 -34.469 -19.094 1 94.75 192 ASP B C 1
ATOM 3356 O O . ASP B 1 192 ? -2.604 -34.875 -18.359 1 94.75 192 ASP B O 1
ATOM 3360 N N . MET B 1 193 ? -1.279 -33.219 -19.109 1 94.75 193 MET B N 1
ATOM 3361 C CA . MET B 1 193 ? -1.906 -32.25 -18.234 1 94.75 193 MET B CA 1
ATOM 3362 C C . MET B 1 193 ? -3.354 -31.984 -18.641 1 94.75 193 MET B C 1
ATOM 3364 O O . MET B 1 193 ? -4.227 -31.828 -17.781 1 94.75 193 MET B O 1
ATOM 3368 N N . MET B 1 194 ? -3.664 -31.984 -19.953 1 94.69 194 MET B N 1
ATOM 3369 C CA . MET B 1 194 ? -5.031 -31.812 -20.438 1 94.69 194 MET B CA 1
ATOM 3370 C C . MET B 1 194 ? -5.941 -32.906 -19.922 1 94.69 194 MET B C 1
ATOM 3372 O O . MET B 1 194 ? -7.074 -32.656 -19.516 1 94.69 194 MET B O 1
ATOM 3376 N N . GLU B 1 195 ? -5.391 -34.062 -19.922 1 95 195 GLU B N 1
ATOM 3377 C CA . GLU B 1 195 ? -6.148 -35.219 -19.406 1 95 195 GLU B CA 1
ATOM 3378 C C . GLU B 1 195 ? -6.414 -35.062 -17.906 1 95 195 GLU B C 1
ATOM 3380 O O . GLU B 1 195 ? -7.508 -35.375 -17.438 1 95 195 GLU B O 1
ATOM 3385 N N . LYS B 1 196 ? -5.453 -34.625 -17.266 1 94.5 196 LYS B N 1
ATOM 3386 C CA . LYS B 1 196 ? -5.59 -34.406 -15.828 1 94.5 196 LYS B CA 1
ATOM 3387 C C . LYS B 1 196 ? -6.656 -33.375 -15.516 1 94.5 196 LYS B C 1
ATOM 3389 O O . LYS B 1 196 ? -7.426 -33.531 -14.57 1 94.5 196 LYS B O 1
ATOM 3394 N N . TYR B 1 197 ? -6.695 -32.25 -16.281 1 95.44 197 TYR B N 1
ATOM 3395 C CA . TYR B 1 197 ? -7.711 -31.219 -16.094 1 95.44 197 TYR B CA 1
ATOM 3396 C C . TYR B 1 197 ? -9.109 -31.781 -16.344 1 95.44 197 TYR B C 1
ATOM 3398 O O . TYR B 1 197 ? -10.039 -31.5 -15.586 1 95.44 197 TYR B O 1
ATOM 3406 N N . GLU B 1 198 ? -9.188 -32.562 -17.344 1 94.5 198 GLU B N 1
ATOM 3407 C CA . GLU B 1 198 ? -10.469 -33.156 -17.688 1 94.5 198 GLU B CA 1
ATOM 3408 C C . GLU B 1 198 ? -10.945 -34.094 -16.562 1 94.5 198 GLU B C 1
ATOM 3410 O O . GLU B 1 198 ? -12.109 -34.062 -16.172 1 94.5 198 GLU B O 1
ATOM 3415 N N . GLU B 1 199 ? -10.031 -34.812 -16.047 1 94.38 199 GLU B N 1
ATOM 3416 C CA . GLU B 1 199 ? -10.344 -35.781 -15.016 1 94.38 199 GLU B CA 1
ATOM 3417 C C . GLU B 1 199 ? -10.766 -35.094 -13.719 1 94.38 199 GLU B C 1
ATOM 3419 O O . GLU B 1 199 ? -11.555 -35.656 -12.945 1 94.38 199 GLU B O 1
ATOM 3424 N N . ASN B 1 200 ? -10.266 -33.938 -13.484 1 93.94 200 ASN B N 1
ATOM 3425 C CA . ASN B 1 200 ? -10.492 -33.281 -12.203 1 93.94 200 ASN B CA 1
ATOM 3426 C C . ASN B 1 200 ? -11.484 -32.125 -12.336 1 93.94 200 ASN B C 1
ATOM 3428 O O . ASN B 1 200 ? -11.742 -31.422 -11.367 1 93.94 200 ASN B O 1
ATOM 3432 N N . GLN B 1 201 ? -12.008 -31.906 -13.469 1 92.62 201 GLN B N 1
ATOM 3433 C CA . GLN B 1 201 ? -12.852 -30.75 -13.75 1 92.62 201 GLN B CA 1
ATOM 3434 C C . GLN B 1 201 ? -14.047 -30.688 -12.805 1 92.62 201 GLN B C 1
ATOM 3436 O O . GLN B 1 201 ? -14.328 -29.641 -12.219 1 92.62 201 GLN B O 1
ATOM 3441 N N . ASP B 1 202 ? -14.734 -31.781 -12.602 1 89.94 202 ASP B N 1
ATOM 3442 C CA . ASP B 1 202 ? -15.914 -31.828 -11.742 1 89.94 202 ASP B CA 1
ATOM 3443 C C . ASP B 1 202 ? -15.547 -31.531 -10.289 1 89.94 202 ASP B C 1
ATOM 3445 O O . ASP B 1 202 ? -16.266 -30.812 -9.586 1 89.94 202 ASP B O 1
ATOM 3449 N N . ARG B 1 203 ? -14.492 -32.125 -9.914 1 91.44 203 ARG B N 1
ATOM 3450 C CA . ARG B 1 203 ? -14.031 -31.922 -8.547 1 91.44 203 ARG B CA 1
ATOM 3451 C C . ARG B 1 203 ? -13.711 -30.453 -8.297 1 91.44 203 ARG B C 1
ATOM 3453 O O . ARG B 1 203 ? -14.07 -29.906 -7.25 1 91.44 203 ARG B O 1
ATOM 3460 N N . ILE B 1 204 ? -13.023 -29.828 -9.258 1 91.94 204 ILE B N 1
ATOM 3461 C CA . ILE B 1 204 ? -12.609 -28.438 -9.148 1 91.94 204 ILE B CA 1
ATOM 3462 C C . ILE B 1 204 ? -13.844 -27.531 -9.109 1 91.94 204 ILE B C 1
ATOM 3464 O O . ILE B 1 204 ? -13.945 -26.641 -8.25 1 91.94 204 ILE B O 1
ATOM 3468 N N . LEU B 1 205 ? -14.812 -27.797 -9.945 1 89.56 205 LEU B N 1
ATOM 3469 C CA . LEU B 1 205 ? -15.961 -26.906 -10.094 1 89.56 205 LEU B CA 1
ATOM 3470 C C . LEU B 1 205 ? -16.984 -27.141 -8.984 1 89.56 205 LEU B C 1
ATOM 3472 O O . LEU B 1 205 ? -17.688 -26.219 -8.578 1 89.56 205 LEU B O 1
ATOM 3476 N N . THR B 1 206 ? -17.047 -28.344 -8.406 1 82.75 206 THR B N 1
ATOM 3477 C CA . THR B 1 206 ? -17.984 -28.672 -7.348 1 82.75 206 THR B CA 1
ATOM 3478 C C . THR B 1 206 ? -17.484 -28.172 -5.996 1 82.75 206 THR B C 1
ATOM 3480 O O . THR B 1 206 ? -18.266 -27.672 -5.184 1 82.75 206 THR B O 1
ATOM 3483 N N . LEU B 1 207 ? -16.297 -28.312 -5.742 1 74.38 207 LEU B N 1
ATOM 3484 C CA . LEU B 1 207 ? -15.703 -27.891 -4.48 1 74.38 207 LEU B CA 1
ATOM 3485 C C . LEU B 1 207 ? -15.836 -26.375 -4.305 1 74.38 207 LEU B C 1
ATOM 3487 O O . LEU B 1 207 ? -15.992 -25.891 -3.186 1 74.38 207 LEU B O 1
ATOM 3491 N N . CYS B 1 208 ? -15.797 -25.672 -5.383 1 70.69 208 CYS B N 1
ATOM 3492 C CA . CYS B 1 208 ? -15.906 -24.219 -5.32 1 70.69 208 CYS B CA 1
ATOM 3493 C C . CYS B 1 208 ? -17.328 -23.812 -4.969 1 70.69 208 CYS B C 1
ATOM 3495 O O . CYS B 1 208 ? -17.531 -22.828 -4.25 1 70.69 208 CYS B O 1
ATOM 3497 N N . THR B 1 209 ? -18.312 -24.516 -5.453 1 62.16 209 THR B N 1
ATOM 3498 C CA . THR B 1 209 ? -19.703 -24.156 -5.246 1 62.16 209 THR B CA 1
ATOM 3499 C C . THR B 1 209 ? -20.156 -24.516 -3.832 1 62.16 209 THR B C 1
ATOM 3501 O O . THR B 1 209 ? -21.078 -23.891 -3.289 1 62.16 209 THR B O 1
ATOM 3504 N N . ARG B 1 210 ? -19.688 -25.391 -3.229 1 54.88 210 ARG B N 1
ATOM 3505 C CA . ARG B 1 210 ? -20.156 -25.797 -1.906 1 54.88 210 ARG B CA 1
ATOM 3506 C C . ARG B 1 210 ? -19.844 -24.734 -0.862 1 54.88 210 ARG B C 1
ATOM 3508 O O . ARG B 1 210 ? -20.562 -24.609 0.139 1 54.88 210 ARG B O 1
ATOM 3515 N N . GLN B 1 211 ? -18.875 -24.062 -0.957 1 49 211 GLN B N 1
ATOM 3516 C CA . GLN B 1 211 ? -18.594 -23.094 0.1 1 49 211 GLN B CA 1
ATOM 3517 C C . GLN B 1 211 ? -19.531 -21.891 0.025 1 49 211 GLN B C 1
ATOM 3519 O O . GLN B 1 211 ? -19.672 -21.141 0.991 1 49 211 GLN B O 1
ATOM 3524 N N . HIS B 1 212 ? -20.094 -21.484 -1.078 1 43.38 212 HIS B N 1
ATOM 3525 C CA . HIS B 1 212 ? -21.156 -20.5 -1.192 1 43.38 212 HIS B CA 1
ATOM 3526 C C . HIS B 1 212 ? -22.5 -21.062 -0.737 1 43.38 212 HIS B C 1
ATOM 3528 O O . HIS B 1 212 ? -23.453 -20.328 -0.503 1 43.38 212 HIS B O 1
ATOM 3534 N N . CYS B 1 213 ? -22.734 -22.312 -0.801 1 33.72 213 CYS B N 1
ATOM 3535 C CA . CYS B 1 213 ? -23.969 -22.922 -0.336 1 33.72 213 CYS B CA 1
ATOM 3536 C C . CYS B 1 213 ? -23.891 -23.266 1.147 1 33.72 213 CYS B C 1
ATOM 3538 O O . CYS B 1 213 ? -24.828 -23.812 1.718 1 33.72 213 CYS B O 1
ATOM 3540 N N . VAL B 1 214 ? -22.703 -23.109 1.616 1 32.44 214 VAL B N 1
ATOM 3541 C CA . VAL B 1 214 ? -22.875 -23.375 3.041 1 32.44 214 VAL B CA 1
ATOM 3542 C C . VAL B 1 214 ? -23.156 -22.078 3.779 1 32.44 214 VAL B C 1
ATOM 3544 O O . VAL B 1 214 ? -22.5 -21.047 3.527 1 32.44 214 VAL B O 1
#

Secondary structure (DSSP, 8-state):
-EEEEESTTSSHHHHHHHHTTSTTEEEE---HHHHH-BTTB-HHHHHHH-HHHHHHHHHHHHHHHHHHHHHSPPSSSEEEEES-HHHIIIIIIHHHHHTT-S-HHHHHHHHHHHHHHHHHS----SEEEEEE--HHHHHHHHHHH--GGGGG--HHHHHHHHHHHIIIIII--SS---S-EEEEE--S-HHHHHHHHHHHHHHHHHHHHHTT--/-EEEEESTTSSHHHHHHHHTTSTTEEEE---HHHHH-BTTB-HHHHHHH-HHHHHHHHHHHHHHHHHHHHHSPPSSSEEEEES-HHHIIIIIIHHHHHTT-S-HHHHHHHHHHHHHHHHHS----SEEEEEE--HHHHHHHHHHH--GGGGG--HHHHHHHHHHHIIIIII--SS---S-EEEEE--S-HHHHHHHHHHHHHHHHHHHHHTT--

Sequence (428 aa):
LICIEGNIASGKTTCLDYFAKNTSIEVLTEPVSKWRNVRGHNPLGLMYQDASRWGITLQTYVQLTMLDQHIKPMISPIRMMERSIHSAKYIFVENLYRSGRMPEVDYVVLTEWFEWIIKNMDVSVDLIVYLQTSPETCYERLKRRCREEEKVIPMEYLAAIHQLYEEWLIKQTMFKVPSPVLVLQADHDLQDMMEKYEENQDRILTLCTRQHCVLICIEGNIASGKTTCLDYFAKNTSIEVLTEPVSKWRNVRGHNPLGLMYQDASRWGITLQTYVQLTMLDQHIKPMISPIRMMERSIHSAKYIFVENLYRSGRMPEVDYVVLTEWFEWIIKNMDVSVDLIVYLQTSPETCYERLKRRCREEEKVIPMEYLAAIHQLYEEWLIKQTMFKVPSPVLVLQADHDLQDMMEKYEENQDRILTLCTRQHCV

InterPro domains:
  IPR002624 Deoxynucleoside kinase [PIRSF000705] (2-207)
  IPR027417 P-loop containing nucleoside triphosphate hydrolase [G3DSA:3.40.50.300] (1-207)
  IPR027417 P-loop containing nucleoside triphosphate hydrolase [SSF52540] (2-193)
  IPR031314 Deoxynucleoside kinase domain [PF01712] (2-207)
  IPR031314 Deoxynucleoside kinase domain [cd01673] (2-189)
  IPR050566 Deoxyribonucleoside Kinase [PTHR10513] (2-212)

Nearest PDB structures (foldseek):
  1zm7-assembly1_B  TM=9.667E-01  e=8.881E-21  Drosophila melanogaster
  6ybh-assembly3_E  TM=9.489E-01  e=4.267E-21  Drosophila melanogaster
  1j90-assembly1_B  TM=9.562E-01  e=5.398E-20  Drosophila melanogaster
  2jcs-assembly1_B  TM=9.661E-01  e=1.062E-19  Drosophila melanogaster
  2vpp-assembly1_A  TM=9.631E-01  e=7.571E-20  Drosophila melanogaster

Radius of gyration: 24.83 Å; Cα contacts (8 Å, |Δi|>4): 652; chains: 2; bounding box: 46×70×48 Å